Protein AF-0000000086677751 (afdb_homodimer)

Secondary structure (DSSP, 8-state):
----HHHHHHHHHHHTTS-TT-HHHHHHHHIIIIIGGGTSEEEHHHHHHHHHHTT--HHHHHHHHHHHHHTTSEEEEEETTEEEEEE-HHHHHHHHHHHHHHHH--SSBSS--SEEEEEE----TT-HHHHHHHHHHHHHTT-EEEETTEEEES-GGGHHHHHHHHHHTT-TT-EEEEEEEEEES-HHHHHHHHS-HHHHHHHHHHHHHHHSS---S-HHHHHHHHHHHHTTHHHH----BGGGSPTT-HHHHHHHHHHHHHHHHHHHHHHHHHHHHTT-/----HHHHHHHHHHHTTS-TT-HHHHHHHHIIIIIGGGTSEEEHHHHHHHHHHTT--HHHHHHHHHHHHHTTSEEEEEETTEEEEEE-HHHHHHHHHHHHHHHH--SSBSS--SEEEEEE----TT-HHHHHHHHHHHHHTT-EEEETTEEEES-GGGHHHHHHHHHHTT-TT-EEEEEEEEEES-HHHHHHHHS-HHHHHHHHHHHHHHHSS---S-HHHHHHHHHHHHTTHHHH----BGGGSPTT-HHHHHHHHHHHHHHHHHHHHHHHHHHHHTT-

Nearest PDB structures (foldseek):
  8a39-assembly2_BP1-2  TM=8.324E-01  e=4.856E-16  Escherichia coli W
  3l09-assembly2_C  TM=7.304E-01  e=6.027E-08  Jannaschia sp. CCS1
  8q87-assembly1_Aj  TM=6.414E-01  e=2.889E-01  Gallus gallus
  4y66-assembly2_C  TM=5.185E-01  e=5.760E-01  Giardia lamblia ATCC 50803
  8cq7-assembly1_M  TM=6.410E-01  e=1.399E+00  Candida albicans

pLDDT: mean 90.49, std 14.56, range [25.25, 98.69]

InterPro domains:
  IPR011965 Phenylacetic acid degradation operon negative regulatory protein PaaX [PIRSF020623] (12-271)
  IPR012906 Transcriptional repressor PaaX-like, N-terminal [PF07848] (26-91)
  IPR013225 Transcriptional repressor PaaX-like, C-terminal [PF08223] (195-273)
  IPR036388 Winged helix-like DNA-binding domain superfamily [G3DSA:1.10.10.10] (23-104)
  IPR048846 Transcriptional repressor PaaX-like, central Cas2-like domain [PF20803] (110-185)

Radius of gyration: 34.97 Å; Cα contacts (8 Å, |Δi|>4): 829; chains: 2; bounding box: 49×110×68 Å

Solvent-accessible surface area (backbone atoms only — not comparable to full-atom values): 29665 Å² total; per-residue (Å²): 129,80,79,50,73,67,58,55,51,49,47,54,52,53,63,45,58,45,62,89,83,30,55,52,34,49,47,51,43,46,42,50,70,48,33,56,79,59,80,25,50,34,32,56,65,37,53,43,50,58,40,36,76,72,72,39,51,63,69,52,44,54,50,33,52,51,50,41,29,72,70,47,31,33,46,78,42,78,55,86,95,40,47,35,39,28,54,29,74,60,25,49,52,52,38,52,56,49,47,52,48,51,76,64,48,49,55,40,32,80,84,71,85,64,46,28,28,40,32,46,47,70,58,60,88,85,39,58,67,34,43,49,46,41,51,53,50,38,36,54,72,34,35,24,41,62,43,76,37,35,34,36,33,70,60,60,86,45,54,64,58,52,50,51,45,30,50,74,33,68,40,60,66,23,36,30,26,43,27,33,78,69,49,66,26,62,65,56,60,48,48,58,51,21,39,68,58,66,64,52,37,50,53,25,48,52,52,40,64,70,62,67,53,86,74,80,71,60,38,50,56,52,42,50,53,52,52,56,67,50,53,56,45,62,47,70,49,57,32,55,36,63,91,67,43,65,85,84,44,40,39,45,55,33,36,51,48,50,54,55,52,42,64,71,23,45,65,62,24,50,54,50,47,58,39,39,33,71,73,97,129,79,80,50,72,67,56,54,52,49,48,54,53,55,62,45,59,45,61,90,83,30,57,54,35,48,47,53,43,46,42,48,71,48,34,58,77,58,80,26,52,33,30,58,64,36,54,43,50,58,42,37,78,70,71,39,50,63,69,55,44,52,48,34,53,52,50,42,29,73,73,47,32,34,46,78,43,77,54,86,97,40,48,36,36,30,54,28,75,60,24,49,53,52,38,49,56,47,47,50,45,51,75,64,49,49,56,40,32,78,84,71,84,65,46,28,29,40,33,46,47,71,61,58,87,85,37,57,67,33,41,49,46,40,52,55,51,39,36,53,72,34,35,23,42,64,43,76,38,35,35,36,32,70,60,59,87,44,55,66,59,52,49,50,43,29,51,74,35,69,40,58,65,21,37,31,25,46,27,31,78,70,49,67,27,61,65,57,60,50,46,57,52,22,38,69,59,66,63,51,39,50,54,25,47,51,52,39,66,68,63,68,53,86,74,80,73,60,38,50,57,52,43,49,54,52,52,57,68,49,54,55,45,62,49,68,50,55,30,54,37,62,91,68,44,64,84,85,44,39,38,45,55,31,35,52,48,50,55,53,52,42,66,73,23,45,64,64,24,50,53,50,47,59,39,39,33,70,72,97

Foldseek 3Di:
DPPDLVNLLVVLVVVLPPDLLALLVLLLLCQLQAQLVQQFKFWLQLQQVLVVVSPDDSVRNVVSLVVCVVSVQWDWDDDDPIIMIGGDPSNSVSSVVLSCLLLVDQLADPDQPQKKKKKQFADPPPLPQLVVLLVLQLQQLLWFDLDHRITMASPPVCQVVNCVSCVVSVGNVMDIDIDGDDDDDDVLVSVVSGAVLVVLQVLLVVLCVVQVDPDDDDLQNQLSSLSSSRSVCSRRRSRYHPVNDDDPRSSNVSSVSSVVSCVVRSVVNNVVSSVNRVVD/DPPDLVNLLVVVVVVLPPDLLALLVLVLLCQLQAQLVLQFKFWLQLQQVLVVVSPDDSVRNVVSLVVCVVSVQWDWDDDDPIIMIGGDPSNSVSSVVLSCLLLVDQLADPDQPQKKKKKQFADPPPLPQLVVLLVLQLQQLLWFDLDHRITMASPPVCQVVNCVSCVVSVGNVMDIDIDGDDDDDDVLVSVVSGAVLVVLQVLLVVLCVVQVDPDDDDLQNVLSSLSSSRSVCSRRRSRYHPVNDDDPRSSNVSSVSSVVSCVVRSVVNNVVSSVNRVVD

Structure (mmCIF, N/CA/C/O backbone):
data_AF-0000000086677751-model_v1
#
loop_
_entity.id
_entity.type
_entity.pdbx_description
1 polymer 'PaaX family transcriptional regulator'
#
loop_
_atom_site.group_PDB
_atom_site.id
_atom_site.type_symbol
_atom_site.label_atom_id
_atom_site.label_alt_id
_atom_site.label_comp_id
_atom_site.label_asym_id
_atom_site.label_entity_id
_atom_site.label_seq_id
_atom_site.pdbx_PDB_ins_code
_atom_site.Cartn_x
_atom_site.Cartn_y
_atom_site.Cartn_z
_atom_site.occupancy
_atom_site.B_iso_or_equiv
_atom_site.auth_seq_id
_atom_site.auth_comp_id
_atom_site.auth_asym_id
_atom_site.auth_atom_id
_atom_site.pdbx_PDB_model_num
ATOM 1 N N . MET A 1 1 ? -27.312 -18.297 -14.461 1 25.75 1 MET A N 1
ATOM 2 C CA . MET A 1 1 ? -26.047 -17.734 -14.953 1 25.75 1 MET A CA 1
ATOM 3 C C . MET A 1 1 ? -25.047 -18.844 -15.25 1 25.75 1 MET A C 1
ATOM 5 O O . MET A 1 1 ? -24.781 -19.688 -14.391 1 25.75 1 MET A O 1
ATOM 9 N N . PRO A 1 2 ? -24.938 -19.266 -16.562 1 31.67 2 PRO A N 1
ATOM 10 C CA . PRO A 1 2 ? -24.047 -20.359 -16.953 1 31.67 2 PRO A CA 1
ATOM 11 C C . PRO A 1 2 ? -22.672 -20.266 -16.312 1 31.67 2 PRO A C 1
ATOM 13 O O . PRO A 1 2 ? -22.172 -19.172 -16.062 1 31.67 2 PRO A O 1
ATOM 16 N N . ARG A 1 3 ? -22.391 -21.109 -15.461 1 42.5 3 ARG A N 1
ATOM 17 C CA . ARG A 1 3 ? -21.031 -21.266 -14.945 1 42.5 3 ARG A CA 1
ATOM 18 C C . ARG A 1 3 ? -20.016 -21.047 -16.062 1 42.5 3 ARG A C 1
ATOM 20 O O . ARG A 1 3 ? -20.062 -21.719 -17.094 1 42.5 3 ARG A O 1
ATOM 27 N N . THR A 1 4 ? -19.547 -19.812 -16.109 1 40.91 4 THR A N 1
ATOM 28 C CA . THR A 1 4 ? -18.609 -19.469 -17.172 1 40.91 4 THR A CA 1
ATOM 29 C C . THR A 1 4 ? -17.453 -20.453 -17.219 1 40.91 4 THR A C 1
ATOM 31 O O . THR A 1 4 ? -17.156 -21.125 -16.219 1 40.91 4 THR A O 1
ATOM 34 N N . ASN A 1 5 ? -16.922 -20.688 -18.359 1 43.41 5 ASN A N 1
ATOM 35 C CA . ASN A 1 5 ? -15.828 -21.562 -18.781 1 43.41 5 ASN A CA 1
ATOM 36 C C . ASN A 1 5 ? -14.648 -21.484 -17.812 1 43.41 5 ASN A C 1
ATOM 38 O O . ASN A 1 5 ? -13.953 -22.469 -17.578 1 43.41 5 ASN A O 1
ATOM 42 N N . ASP A 1 6 ? -14.461 -20.297 -17.297 1 42.56 6 ASP A N 1
ATOM 43 C CA . ASP A 1 6 ? -13.336 -20.031 -16.422 1 42.56 6 ASP A CA 1
ATOM 44 C C . ASP A 1 6 ? -13.508 -20.719 -15.07 1 42.56 6 ASP A C 1
ATOM 46 O O . ASP A 1 6 ? -12.531 -21.156 -14.453 1 42.56 6 ASP A O 1
ATOM 50 N N . ASP A 1 7 ? -14.734 -20.766 -14.672 1 45.91 7 ASP A N 1
ATOM 51 C CA . ASP A 1 7 ? -15.023 -21.406 -13.391 1 45.91 7 ASP A CA 1
ATOM 52 C C . ASP A 1 7 ? -14.727 -22.891 -13.438 1 45.91 7 ASP A C 1
ATOM 54 O O . ASP A 1 7 ? -14.211 -23.469 -12.469 1 45.91 7 ASP A O 1
ATOM 58 N N . GLU A 1 8 ? -15.078 -23.469 -14.594 1 42.22 8 GLU A N 1
ATOM 59 C CA . GLU A 1 8 ? -14.883 -24.922 -14.711 1 42.22 8 GLU A CA 1
ATOM 60 C C . GLU A 1 8 ? -13.398 -25.266 -14.758 1 42.22 8 GLU A C 1
ATOM 62 O O . GLU A 1 8 ? -13 -26.359 -14.336 1 42.22 8 GLU A O 1
ATOM 67 N N . ALA A 1 9 ? -12.68 -24.406 -15.312 1 47.72 9 ALA A N 1
ATOM 68 C CA . ALA A 1 9 ? -11.234 -24.625 -15.359 1 47.72 9 ALA A CA 1
ATOM 69 C C . ALA A 1 9 ? -10.625 -24.578 -13.961 1 47.72 9 ALA A C 1
ATOM 71 O O . ALA A 1 9 ? -9.711 -25.344 -13.648 1 47.72 9 ALA A O 1
ATOM 72 N N . SER A 1 10 ? -11.266 -23.656 -13.18 1 47.22 10 SER A N 1
ATOM 73 C CA . SER A 1 10 ? -10.773 -23.516 -11.812 1 47.22 10 SER A CA 1
ATOM 74 C C . SER A 1 10 ? -11.031 -24.766 -10.992 1 47.22 10 SER A C 1
ATOM 76 O O . SER A 1 10 ? -10.172 -25.188 -10.211 1 47.22 10 SER A O 1
ATOM 78 N N . VAL A 1 11 ? -12.109 -25.312 -11.25 1 41.56 11 VAL A N 1
ATOM 79 C CA . VAL A 1 11 ? -12.477 -26.516 -10.516 1 41.56 11 VAL A CA 1
ATOM 80 C C . VAL A 1 11 ? -11.594 -27.688 -10.961 1 41.56 11 VAL A C 1
ATOM 82 O O . VAL A 1 11 ? -11.125 -28.469 -10.133 1 41.56 11 VAL A O 1
ATOM 85 N N . ALA A 1 12 ? -11.5 -27.828 -12.195 1 41.06 12 ALA A N 1
ATOM 86 C CA . ALA A 1 12 ? -10.664 -28.922 -12.703 1 41.06 12 ALA A CA 1
ATOM 87 C C . ALA A 1 12 ? -9.234 -28.797 -12.172 1 41.06 12 ALA A C 1
ATOM 89 O O . ALA A 1 12 ? -8.625 -29.812 -11.797 1 41.06 12 ALA A O 1
ATOM 90 N N . SER A 1 13 ? -8.75 -27.578 -12.078 1 45.22 13 SER A N 1
ATOM 91 C CA . SER A 1 13 ? -7.402 -27.359 -11.578 1 45.22 13 SER A CA 1
ATOM 92 C C . SER A 1 13 ? -7.297 -27.703 -10.094 1 45.22 13 SER A C 1
ATOM 94 O O . SER A 1 13 ? -6.301 -28.281 -9.656 1 45.22 13 SER A O 1
ATOM 96 N N . ARG A 1 14 ? -8.328 -27.297 -9.438 1 45.78 14 ARG A N 1
ATOM 97 C CA . ARG A 1 14 ? -8.328 -27.562 -8.008 1 45.78 14 ARG A CA 1
ATOM 98 C C . ARG A 1 14 ? -8.422 -29.062 -7.723 1 45.78 14 ARG A C 1
ATOM 100 O O . ARG A 1 14 ? -7.801 -29.562 -6.785 1 45.78 14 ARG A O 1
ATOM 107 N N . ARG A 1 15 ? -9.383 -29.625 -8.297 1 39.34 15 ARG A N 1
ATOM 108 C CA . ARG A 1 15 ? -9.586 -31.047 -8.055 1 39.34 15 ARG A CA 1
ATOM 109 C C . ARG A 1 15 ? -8.352 -31.859 -8.438 1 39.34 15 ARG A C 1
ATOM 111 O O . ARG A 1 15 ? -8.086 -32.906 -7.852 1 39.34 15 ARG A O 1
ATOM 118 N N . HIS A 1 16 ? -7.844 -31.469 -9.5 1 40.72 16 HIS A N 1
ATOM 119 C CA . HIS A 1 16 ? -6.672 -32.219 -9.922 1 40.72 16 HIS A CA 1
ATOM 120 C C . HIS A 1 16 ? -5.441 -31.828 -9.117 1 40.72 16 HIS A C 1
ATOM 122 O O . HIS A 1 16 ? -4.371 -32.438 -9.289 1 40.72 16 HIS A O 1
ATOM 128 N N . ALA A 1 17 ? -5.535 -30.812 -8.328 1 41.66 17 ALA A N 1
ATOM 129 C CA . ALA A 1 17 ? -4.465 -30.5 -7.383 1 41.66 17 ALA A CA 1
ATOM 130 C C . ALA A 1 17 ? -4.348 -31.594 -6.312 1 41.66 17 ALA A C 1
ATOM 132 O O . ALA A 1 17 ? -3.602 -31.438 -5.344 1 41.66 17 ALA A O 1
ATOM 133 N N . ALA A 1 18 ? -5.156 -32.562 -6.309 1 40.78 18 ALA A N 1
ATOM 134 C CA . ALA A 1 18 ? -4.977 -33.625 -5.312 1 40.78 18 ALA A CA 1
ATOM 135 C C . ALA A 1 18 ? -3.504 -34 -5.176 1 40.78 18 ALA A C 1
ATOM 137 O O . ALA A 1 18 ? -2.689 -33.688 -6.043 1 40.78 18 ALA A O 1
ATOM 138 N N . GLY A 1 19 ? -3.25 -35.031 -4.176 1 45.38 19 GLY A N 1
ATOM 139 C CA . GLY A 1 19 ? -1.921 -35.469 -3.801 1 45.38 19 GLY A CA 1
ATOM 140 C C . GLY A 1 19 ? -1.042 -35.781 -4.996 1 45.38 19 GLY A C 1
ATOM 141 O O . GLY A 1 19 ? -1.535 -36.219 -6.035 1 45.38 19 GLY A O 1
ATOM 142 N N . ALA A 1 20 ? 0.185 -35.031 -5.133 1 52.69 20 ALA A N 1
ATOM 143 C CA . ALA A 1 20 ? 1.261 -35.094 -6.121 1 52.69 20 ALA A CA 1
ATOM 144 C C . ALA A 1 20 ? 1.303 -36.469 -6.781 1 52.69 20 ALA A C 1
ATOM 146 O O . ALA A 1 20 ? 1.539 -36.594 -7.988 1 52.69 20 ALA A O 1
ATOM 147 N N . ASP A 1 21 ? 0.846 -37.344 -6.035 1 67.94 21 ASP A N 1
ATOM 148 C CA . ASP A 1 21 ? 1.098 -38.688 -6.559 1 67.94 21 ASP A CA 1
ATOM 149 C C . ASP A 1 21 ? -0.211 -39.438 -6.816 1 67.94 21 ASP A C 1
ATOM 151 O O . ASP A 1 21 ? -0.231 -40.656 -6.863 1 67.94 21 ASP A O 1
ATOM 155 N N . SER A 1 22 ? -1.291 -38.562 -7.207 1 88.62 22 SER A N 1
ATOM 156 C CA . SER A 1 22 ? -2.592 -39.156 -7.449 1 88.62 22 SER A CA 1
ATOM 157 C C . SER A 1 22 ? -2.73 -39.625 -8.906 1 88.62 22 SER A C 1
ATOM 159 O O . SER A 1 22 ? -2.074 -39.062 -9.789 1 88.62 22 SER A O 1
ATOM 161 N N . ALA A 1 23 ? -3.588 -40.625 -9.07 1 94.38 23 ALA A N 1
ATOM 162 C CA . ALA A 1 23 ? -3.83 -41.156 -10.414 1 94.38 23 ALA A CA 1
ATOM 163 C C . ALA A 1 23 ? -4.359 -40.062 -11.336 1 94.38 23 ALA A C 1
ATOM 165 O O . ALA A 1 23 ? -3.865 -39.875 -12.453 1 94.38 23 ALA A O 1
ATOM 166 N N . PRO A 1 24 ? -5.328 -39.219 -10.867 1 94.5 24 PRO A N 1
ATOM 167 C CA . PRO A 1 24 ? -5.793 -38.156 -11.742 1 94.5 24 PRO A CA 1
ATOM 168 C C . PRO A 1 24 ? -4.695 -37.125 -12.062 1 94.5 24 PRO A C 1
ATOM 170 O O . PRO A 1 24 ? -4.602 -36.656 -13.195 1 94.5 24 PRO A O 1
ATOM 173 N N . GLY A 1 25 ? -3.896 -36.875 -11.141 1 95.12 25 GLY A N 1
ATOM 174 C CA . GLY A 1 25 ? -2.801 -35.938 -11.367 1 95.12 25 GLY A CA 1
ATOM 175 C C . GLY A 1 25 ? -1.781 -36.469 -12.367 1 95.12 25 GLY A C 1
ATOM 176 O O . GLY A 1 25 ? -1.363 -35.719 -13.266 1 95.12 25 GLY A O 1
ATOM 177 N N . LEU A 1 26 ? -1.409 -37.688 -12.172 1 96.88 26 LEU A N 1
ATOM 178 C CA . LEU A 1 26 ? -0.465 -38.312 -13.094 1 96.88 26 LEU A CA 1
ATOM 179 C C . LEU A 1 26 ? -1.057 -38.406 -14.5 1 96.88 26 LEU A C 1
ATOM 181 O O . LEU A 1 26 ? -0.355 -38.188 -15.484 1 96.88 26 LEU A O 1
ATOM 185 N N . LEU A 1 27 ? -2.346 -38.719 -14.531 1 97.69 27 LEU A N 1
ATOM 186 C CA . LEU A 1 27 ? -3.006 -38.781 -15.836 1 97.69 27 LEU A CA 1
ATOM 187 C C . LEU A 1 27 ? -2.941 -37.438 -16.531 1 97.69 27 LEU A C 1
ATOM 189 O O . LEU A 1 27 ? -2.643 -37.375 -17.734 1 97.69 27 LEU A O 1
ATOM 193 N N . LEU A 1 28 ? -3.191 -36.375 -15.836 1 96.69 28 LEU A N 1
ATOM 194 C CA . LEU A 1 28 ? -3.143 -35.031 -16.422 1 96.69 28 LEU A CA 1
ATOM 195 C C . LEU A 1 28 ? -1.754 -34.75 -16.984 1 96.69 28 LEU A C 1
ATOM 197 O O . LEU A 1 28 ? -1.625 -34.125 -18.047 1 96.69 28 LEU A O 1
ATOM 201 N N . THR A 1 29 ? -0.761 -35.125 -16.266 1 97.06 29 THR A N 1
ATOM 202 C CA . THR A 1 29 ? 0.606 -34.938 -16.734 1 97.06 29 THR A CA 1
ATOM 203 C C . THR A 1 29 ? 0.828 -35.719 -18.031 1 97.06 29 THR A C 1
ATOM 205 O O . THR A 1 29 ? 1.403 -35.188 -18.984 1 97.06 29 THR A O 1
ATOM 208 N N . VAL A 1 30 ? 0.336 -36.938 -18.094 1 97.38 30 VAL A N 1
ATOM 209 C CA . VAL A 1 30 ? 0.47 -37.781 -19.266 1 97.38 30 VAL A CA 1
ATOM 210 C C . VAL A 1 30 ? -0.28 -37.156 -20.438 1 97.38 30 VAL A C 1
ATOM 212 O O . VAL A 1 30 ? 0.23 -37.125 -21.562 1 97.38 30 VAL A O 1
ATOM 215 N N . LEU A 1 31 ? -1.465 -36.719 -20.172 1 97.62 31 LEU A N 1
ATOM 216 C CA . LEU A 1 31 ? -2.252 -36.062 -21.219 1 97.62 31 LEU A CA 1
ATOM 217 C C . LEU A 1 31 ? -1.521 -34.844 -21.781 1 97.62 31 LEU A C 1
ATOM 219 O O . LEU A 1 31 ? -1.425 -34.688 -23 1 97.62 31 LEU A O 1
ATOM 223 N N . GLY A 1 32 ? -0.997 -34.062 -20.938 1 96.88 32 GLY A N 1
ATOM 224 C CA . GLY A 1 32 ? -0.3 -32.844 -21.375 1 96.88 32 GLY A CA 1
ATOM 225 C C . GLY A 1 32 ? 1.031 -33.156 -22.047 1 96.88 32 GLY A C 1
ATOM 226 O O . GLY A 1 32 ? 1.392 -32.5 -23.031 1 96.88 32 GLY A O 1
ATOM 227 N N . GLU A 1 33 ? 1.755 -34.094 -21.547 1 96.31 33 GLU A N 1
ATOM 228 C CA . GLU A 1 33 ? 3.109 -34.375 -22 1 96.31 33 GLU A CA 1
ATOM 229 C C . GLU A 1 33 ? 3.092 -35.219 -23.281 1 96.31 33 GLU A C 1
ATOM 231 O O . GLU A 1 33 ? 3.955 -35.031 -24.156 1 96.31 33 GLU A O 1
ATOM 236 N N . PHE A 1 34 ? 2.105 -36.094 -23.438 1 96.69 34 PHE A N 1
ATOM 237 C CA . PHE A 1 34 ? 2.193 -37.062 -24.516 1 96.69 34 PHE A CA 1
ATOM 238 C C . PHE A 1 34 ? 0.99 -36.969 -25.438 1 96.69 34 PHE A C 1
ATOM 240 O O . PHE A 1 34 ? 1.146 -36.906 -26.672 1 96.69 34 PHE A O 1
ATOM 247 N N . LEU A 1 35 ? -0.191 -36.938 -24.891 1 96.88 35 LEU A N 1
ATOM 248 C CA . LEU A 1 35 ? -1.385 -36.969 -25.719 1 96.88 35 LEU A CA 1
ATOM 249 C C . LEU A 1 35 ? -1.525 -35.688 -26.547 1 96.88 35 LEU A C 1
ATOM 251 O O . LEU A 1 35 ? -1.748 -35.75 -27.766 1 96.88 35 LEU A O 1
ATOM 255 N N . LEU A 1 36 ? -1.416 -34.562 -25.891 1 96.5 36 LEU A N 1
ATOM 256 C CA . LEU A 1 36 ? -1.613 -33.25 -26.516 1 96.5 36 LEU A CA 1
ATOM 257 C C . LEU A 1 36 ? -0.691 -33.062 -27.719 1 96.5 36 LEU A C 1
ATOM 259 O O . LEU A 1 36 ? -1.151 -32.75 -28.812 1 96.5 36 LEU A O 1
ATOM 263 N N . PRO A 1 37 ? 0.584 -33.375 -27.562 1 94.19 37 PRO A N 1
ATOM 264 C CA . PRO A 1 37 ? 1.46 -33.156 -28.719 1 94.19 37 PRO A CA 1
ATOM 265 C C . PRO A 1 37 ? 1.333 -34.219 -29.781 1 94.19 37 PRO A C 1
ATOM 267 O O . PRO A 1 37 ? 1.834 -34.062 -30.891 1 94.19 37 PRO A O 1
ATOM 270 N N . SER A 1 38 ? 0.707 -35.406 -29.516 1 90.69 38 SER A N 1
ATOM 271 C CA . SER A 1 38 ? 0.672 -36.5 -30.453 1 90.69 38 SER A CA 1
ATOM 272 C C . SER A 1 38 ? -0.674 -36.594 -31.156 1 90.69 38 SER A C 1
ATOM 274 O O . SER A 1 38 ? -1.122 -37.688 -31.531 1 90.69 38 SER A O 1
ATOM 276 N N . GLY A 1 39 ? -1.362 -35.562 -31.406 1 83.38 39 GLY A N 1
ATOM 277 C CA . GLY A 1 39 ? -2.594 -35.594 -32.188 1 83.38 39 GLY A CA 1
ATOM 278 C C . GLY A 1 39 ? -3.84 -35.656 -31.312 1 83.38 39 GLY A C 1
ATOM 279 O O . GLY A 1 39 ? -4.957 -35.562 -31.828 1 83.38 39 GLY A O 1
ATOM 280 N N . GLY A 1 40 ? -3.752 -36.031 -30.078 1 86.94 40 GLY A N 1
ATOM 281 C CA . GLY A 1 40 ? -4.832 -35.875 -29.109 1 86.94 40 GLY A CA 1
ATOM 282 C C . GLY A 1 40 ? -5.676 -37.125 -28.938 1 86.94 40 GLY A C 1
ATOM 283 O O . GLY A 1 40 ? -6.812 -37.031 -28.469 1 86.94 40 GLY A O 1
ATOM 284 N N . ALA A 1 41 ? -5.07 -38.281 -29.438 1 94 41 ALA A N 1
ATOM 285 C CA . ALA A 1 41 ? -5.855 -39.5 -29.281 1 94 41 ALA A CA 1
ATOM 286 C C . ALA A 1 41 ? -4.961 -40.688 -28.938 1 94 41 ALA A C 1
ATOM 288 O O . ALA A 1 41 ? -3.824 -40.781 -29.406 1 94 41 ALA A O 1
ATOM 289 N N . ALA A 1 42 ? -5.488 -41.594 -28.094 1 96.5 42 ALA A N 1
ATOM 290 C CA . ALA A 1 42 ? -4.77 -42.812 -27.734 1 96.5 42 ALA A CA 1
ATOM 291 C C . ALA A 1 42 ? -5.723 -43.844 -27.172 1 96.5 42 ALA A C 1
ATOM 293 O O . ALA A 1 42 ? -6.777 -43.531 -26.625 1 96.5 42 ALA A O 1
ATOM 294 N N . LEU A 1 43 ? -5.301 -45.125 -27.344 1 95.81 43 LEU A N 1
ATOM 295 C CA . LEU A 1 43 ? -6.094 -46.25 -26.828 1 95.81 43 LEU A CA 1
ATOM 296 C C . LEU A 1 43 ? -5.926 -46.375 -25.328 1 95.81 43 LEU A C 1
ATOM 298 O O . LEU A 1 43 ? -4.895 -45.969 -24.766 1 95.81 43 LEU A O 1
ATOM 302 N N . THR A 1 44 ? -6.895 -46.938 -24.688 1 96.38 44 THR A N 1
ATOM 303 C CA . THR A 1 44 ? -6.891 -47.156 -23.25 1 96.38 44 THR A CA 1
ATOM 304 C C . THR A 1 44 ? -5.59 -47.812 -22.812 1 96.38 44 THR A C 1
ATOM 306 O O . THR A 1 44 ? -5.023 -47.469 -21.781 1 96.38 44 THR A O 1
ATOM 309 N N . ALA A 1 45 ? -5.066 -48.75 -23.562 1 95.56 45 ALA A N 1
ATOM 310 C CA . ALA A 1 45 ? -3.904 -49.562 -23.219 1 95.56 45 ALA A CA 1
ATOM 311 C C . ALA A 1 45 ? -2.666 -48.688 -23.016 1 95.56 45 ALA A C 1
ATOM 313 O O . ALA A 1 45 ? -1.821 -49 -22.156 1 95.56 45 ALA A O 1
ATOM 314 N N . ALA A 1 46 ? -2.584 -47.656 -23.75 1 95.88 46 ALA A N 1
ATOM 315 C CA . ALA A 1 46 ? -1.435 -46.781 -23.641 1 95.88 46 ALA A CA 1
ATOM 316 C C . ALA A 1 46 ? -1.401 -46.094 -22.281 1 95.88 46 ALA A C 1
ATOM 318 O O . ALA A 1 46 ? -0.34 -45.969 -21.656 1 95.88 46 ALA A O 1
ATOM 319 N N . PHE A 1 47 ? -2.561 -45.656 -21.797 1 97.38 47 PHE A N 1
ATOM 320 C CA . PHE A 1 47 ? -2.656 -45 -20.5 1 97.38 47 PHE A CA 1
ATOM 321 C C . PHE A 1 47 ? -2.4 -46 -19.375 1 97.38 47 PHE A C 1
ATOM 323 O O . PHE A 1 47 ? -1.688 -45.688 -18.422 1 97.38 47 PHE A O 1
ATOM 330 N N . ILE A 1 48 ? -2.965 -47.156 -19.531 1 96.94 48 ILE A N 1
ATOM 331 C CA . ILE A 1 48 ? -2.797 -48.188 -18.516 1 96.94 48 ILE A CA 1
ATOM 332 C C . ILE A 1 48 ? -1.32 -48.562 -18.406 1 96.94 48 ILE A C 1
ATOM 334 O O . ILE A 1 48 ? -0.807 -48.781 -17.297 1 96.94 48 ILE A O 1
ATOM 338 N N . ASP A 1 49 ? -0.659 -48.625 -19.484 1 96.5 49 ASP A N 1
ATOM 339 C CA . ASP A 1 49 ? 0.754 -49 -19.5 1 96.5 49 ASP A CA 1
ATOM 340 C C . ASP A 1 49 ? 1.593 -47.969 -18.766 1 96.5 49 ASP A C 1
ATOM 342 O O . ASP A 1 49 ? 2.285 -48.281 -17.797 1 96.5 49 ASP A O 1
ATOM 346 N N . VAL A 1 50 ? 1.5 -46.719 -19.172 1 96.31 50 VAL A N 1
ATOM 347 C CA . VAL A 1 50 ? 2.348 -45.656 -18.625 1 96.31 50 VAL A CA 1
ATOM 348 C C . VAL A 1 50 ? 2.008 -45.438 -17.156 1 96.31 50 VAL A C 1
ATOM 350 O O . VAL A 1 50 ? 2.904 -45.344 -16.312 1 96.31 50 VAL A O 1
ATOM 353 N N . LEU A 1 51 ? 0.716 -45.375 -16.797 1 97.38 51 LEU A N 1
ATOM 354 C CA . LEU A 1 51 ? 0.315 -45.156 -15.406 1 97.38 51 LEU A CA 1
ATOM 355 C C . LEU A 1 51 ? 0.687 -46.375 -14.547 1 97.38 51 LEU A C 1
ATOM 357 O O . LEU A 1 51 ? 1.055 -46.219 -13.383 1 97.38 51 LEU A O 1
ATOM 361 N N . GLY A 1 52 ? 0.597 -47.5 -15.156 1 96.25 52 GLY A N 1
ATOM 362 C CA . GLY A 1 52 ? 1.024 -48.688 -14.453 1 96.25 52 GLY A CA 1
ATOM 363 C C . GLY A 1 52 ? 2.492 -48.656 -14.07 1 96.25 52 GLY A C 1
ATOM 364 O O . GLY A 1 52 ? 2.854 -49.031 -12.953 1 96.25 52 GLY A O 1
ATOM 365 N N . ARG A 1 53 ? 3.32 -48.219 -14.977 1 95.31 53 ARG A N 1
ATOM 366 C CA . ARG A 1 53 ? 4.754 -48.125 -14.727 1 95.31 53 ARG A CA 1
ATOM 367 C C . ARG A 1 53 ? 5.047 -47.094 -13.633 1 95.31 53 ARG A C 1
ATOM 369 O O . ARG A 1 53 ? 6.121 -47.125 -13.031 1 95.31 53 ARG A O 1
ATOM 376 N N . LEU A 1 54 ? 4.035 -46.281 -13.391 1 94.75 54 LEU A N 1
ATOM 377 C CA . LEU A 1 54 ? 4.172 -45.25 -12.359 1 94.75 54 LEU A CA 1
ATOM 378 C C . LEU A 1 54 ? 3.531 -45.688 -11.055 1 94.75 54 LEU A C 1
ATOM 380 O O . LEU A 1 54 ? 3.43 -44.906 -10.109 1 94.75 54 LEU A O 1
ATOM 384 N N . GLY A 1 55 ? 3.035 -46.938 -11.047 1 94.31 55 GLY A N 1
ATOM 385 C CA . GLY A 1 55 ? 2.533 -47.531 -9.812 1 94.31 55 GLY A CA 1
ATOM 386 C C . GLY A 1 55 ? 1.035 -47.375 -9.641 1 94.31 55 GLY A C 1
ATOM 387 O O . GLY A 1 55 ? 0.497 -47.625 -8.562 1 94.31 55 GLY A O 1
ATOM 388 N N . VAL A 1 56 ? 0.315 -47 -10.656 1 97 56 VAL A N 1
ATOM 389 C CA . VAL A 1 56 ? -1.133 -46.844 -10.57 1 97 56 VAL A CA 1
ATOM 390 C C . VAL A 1 56 ? -1.825 -48.125 -10.984 1 97 56 VAL A C 1
ATOM 392 O O . VAL A 1 56 ? -1.55 -48.688 -12.055 1 97 56 VAL A O 1
ATOM 395 N N . GLU A 1 57 ? -2.705 -48.531 -10.188 1 97 57 GLU A N 1
ATOM 396 C CA . GLU A 1 57 ? -3.482 -49.719 -10.5 1 97 57 GLU A CA 1
ATOM 397 C C . GLU A 1 57 ? -4.398 -49.469 -11.703 1 97 57 GLU A C 1
ATOM 399 O O . GLU A 1 57 ? -4.93 -48.375 -11.875 1 97 57 GLU A O 1
ATOM 404 N N . GLU A 1 58 ? -4.609 -50.594 -12.43 1 97.44 58 GLU A N 1
ATOM 405 C CA . GLU A 1 58 ? -5.402 -50.469 -13.648 1 97.44 58 GLU A CA 1
ATOM 406 C C . GLU A 1 58 ? -6.789 -49.906 -13.352 1 97.44 58 GLU A C 1
ATOM 408 O O . GLU A 1 58 ? -7.277 -49.031 -14.07 1 97.44 58 GLU A O 1
ATOM 413 N N . LYS A 1 59 ? -7.367 -50.344 -12.312 1 97.5 59 LYS A N 1
ATOM 414 C CA . LYS A 1 59 ? -8.703 -49.875 -11.961 1 97.5 59 LYS A CA 1
ATOM 415 C C . LYS A 1 59 ? -8.703 -48.375 -11.695 1 97.5 59 LYS A C 1
ATOM 417 O O . LYS A 1 59 ? -9.594 -47.656 -12.156 1 97.5 59 LYS A O 1
ATOM 422 N N . ALA A 1 60 ? -7.777 -47.969 -11 1 97.06 60 ALA A N 1
ATOM 423 C CA . ALA A 1 60 ? -7.648 -46.531 -10.68 1 97.06 60 ALA A CA 1
ATOM 424 C C . ALA A 1 60 ? -7.375 -45.719 -11.93 1 97.06 60 ALA A C 1
ATOM 426 O O . ALA A 1 60 ? -7.887 -44.594 -12.07 1 97.06 60 ALA A O 1
ATOM 427 N N . ALA A 1 61 ? -6.57 -46.25 -12.836 1 97.69 61 ALA A N 1
ATOM 428 C CA . ALA A 1 61 ? -6.273 -45.562 -14.094 1 97.69 61 ALA A CA 1
ATOM 429 C C . ALA A 1 61 ? -7.535 -45.406 -14.93 1 97.69 61 ALA A C 1
ATOM 431 O O . ALA A 1 61 ? -7.793 -44.312 -15.461 1 97.69 61 ALA A O 1
ATOM 432 N N . ARG A 1 62 ? -8.273 -46.469 -15.023 1 97.38 62 ARG A N 1
ATOM 433 C CA . ARG A 1 62 ? -9.516 -46.406 -15.789 1 97.38 62 ARG A CA 1
ATOM 434 C C . ARG A 1 62 ? -10.508 -45.438 -15.164 1 97.38 62 ARG A C 1
ATOM 436 O O . ARG A 1 62 ? -11.195 -44.688 -15.875 1 97.38 62 ARG A O 1
ATOM 443 N N . GLN A 1 63 ? -10.555 -45.406 -13.883 1 97.56 63 GLN A N 1
ATOM 444 C CA . GLN A 1 63 ? -11.422 -44.469 -13.188 1 97.56 63 GLN A CA 1
ATOM 445 C C . GLN A 1 63 ? -11 -43.031 -13.445 1 97.56 63 GLN A C 1
ATOM 447 O O . GLN A 1 63 ? -11.844 -42.156 -13.609 1 97.56 63 GLN A O 1
ATOM 452 N N . ALA A 1 64 ? -9.734 -42.844 -13.422 1 97.56 64 ALA A N 1
ATOM 453 C CA . ALA A 1 64 ? -9.211 -41.5 -13.703 1 97.56 64 ALA A CA 1
ATOM 454 C C . ALA A 1 64 ? -9.594 -41.031 -15.109 1 97.56 64 ALA A C 1
ATOM 456 O O . ALA A 1 64 ? -9.961 -39.875 -15.312 1 97.56 64 ALA A O 1
ATOM 457 N N . LEU A 1 65 ? -9.523 -41.906 -16.047 1 97.75 65 LEU A N 1
ATOM 458 C CA . LEU A 1 65 ? -9.922 -41.594 -17.422 1 97.75 65 LEU A CA 1
ATOM 459 C C . LEU A 1 65 ? -11.398 -41.219 -17.484 1 97.75 65 LEU A C 1
ATOM 461 O O . LEU A 1 65 ? -11.766 -40.219 -18.094 1 97.75 65 LEU A O 1
ATOM 465 N N . MET A 1 66 ? -12.18 -41.969 -16.797 1 97.5 66 MET A N 1
ATOM 466 C CA . MET A 1 66 ? -13.625 -41.719 -16.797 1 97.5 66 MET A CA 1
ATOM 467 C C . MET A 1 66 ? -13.953 -40.375 -16.156 1 97.5 66 MET A C 1
ATOM 469 O O . MET A 1 66 ? -14.828 -39.656 -16.641 1 97.5 66 MET A O 1
ATOM 473 N N . ARG A 1 67 ? -13.336 -40.094 -15.109 1 96.25 67 ARG A N 1
ATOM 474 C CA . ARG A 1 67 ? -13.555 -38.844 -14.414 1 96.25 67 ARG A CA 1
ATOM 475 C C . ARG A 1 67 ? -13.117 -37.656 -15.273 1 96.25 67 ARG A C 1
ATOM 477 O O . ARG A 1 67 ? -13.789 -36.625 -15.305 1 96.25 67 ARG A O 1
ATOM 484 N N . THR A 1 68 ? -11.992 -37.812 -15.891 1 97.12 68 THR A N 1
ATOM 485 C CA . THR A 1 68 ? -11.484 -36.75 -16.766 1 97.12 68 THR A CA 1
ATOM 486 C C . THR A 1 68 ? -12.43 -36.5 -17.938 1 97.12 68 THR A C 1
ATOM 488 O O . THR A 1 68 ? -12.617 -35.375 -18.359 1 97.12 68 THR A O 1
ATOM 491 N N . ALA A 1 69 ? -13.047 -37.562 -18.406 1 97.25 69 ALA A N 1
ATOM 492 C CA . ALA A 1 69 ? -14.07 -37.469 -19.453 1 97.25 69 ALA A CA 1
ATOM 493 C C . ALA A 1 69 ? -15.32 -36.781 -18.922 1 97.25 69 ALA A C 1
ATOM 495 O O . ALA A 1 69 ? -15.914 -35.938 -19.609 1 97.25 69 ALA A O 1
ATOM 496 N N . ALA A 1 70 ? -15.664 -37.094 -17.719 1 97.06 70 ALA A N 1
ATOM 497 C CA . ALA A 1 70 ? -16.828 -36.5 -17.094 1 97.06 70 ALA A CA 1
ATOM 498 C C . ALA A 1 70 ? -16.625 -35 -16.906 1 97.06 70 ALA A C 1
ATOM 500 O O . ALA A 1 70 ? -17.578 -34.219 -16.984 1 97.06 70 ALA A O 1
ATOM 501 N N . ASP A 1 71 ? -15.391 -34.688 -16.719 1 95.44 71 ASP A N 1
ATOM 502 C CA . ASP A 1 71 ? -15.039 -33.281 -16.562 1 95.44 71 ASP A CA 1
ATOM 503 C C . ASP A 1 71 ? -14.992 -32.562 -17.906 1 95.44 71 ASP A C 1
ATOM 505 O O . ASP A 1 71 ? -14.734 -31.344 -17.969 1 95.44 71 ASP A O 1
ATOM 509 N N . GLY A 1 72 ? -15.117 -33.281 -18.969 1 97 72 GLY A N 1
ATOM 510 C CA . GLY A 1 72 ? -15.25 -32.688 -20.297 1 97 72 GLY A CA 1
ATOM 511 C C . GLY A 1 72 ? -13.922 -32.5 -21 1 97 72 GLY A C 1
ATOM 512 O O . GLY A 1 72 ? -13.844 -31.812 -22.016 1 97 72 GLY A O 1
ATOM 513 N N . LEU A 1 73 ? -12.867 -33.094 -20.484 1 97.38 73 LEU A N 1
ATOM 514 C CA . LEU A 1 73 ? -11.547 -32.906 -21.062 1 97.38 73 LEU A CA 1
ATOM 515 C C . LEU A 1 73 ? -11.258 -33.969 -22.125 1 97.38 73 LEU A C 1
ATOM 517 O O . LEU A 1 73 ? -10.445 -33.75 -23.016 1 97.38 73 LEU A O 1
ATOM 521 N N . LEU A 1 74 ? -11.93 -35.188 -22.016 1 97.88 74 LEU A N 1
ATOM 522 C CA . LEU A 1 74 ? -11.766 -36.281 -22.938 1 97.88 74 LEU A CA 1
ATOM 523 C C . LEU A 1 74 ? -13.117 -36.781 -23.438 1 97.88 74 LEU A C 1
ATOM 525 O O . LEU A 1 74 ? -14.133 -36.594 -22.766 1 97.88 74 LEU A O 1
ATOM 529 N N . HIS A 1 75 ? -13.117 -37.344 -24.547 1 97.06 75 HIS A N 1
ATOM 530 C CA . HIS A 1 75 ? -14.25 -38.125 -24.984 1 97.06 75 HIS A CA 1
ATOM 531 C C . HIS A 1 75 ? -13.797 -39.5 -25.531 1 97.06 75 HIS A C 1
ATOM 533 O O . HIS A 1 75 ? -12.695 -39.594 -26.078 1 97.06 75 HIS A O 1
ATOM 539 N N . ALA A 1 76 ? -14.578 -40.5 -25.312 1 96.19 76 ALA A N 1
ATOM 540 C CA . ALA A 1 76 ? -14.266 -41.875 -25.688 1 96.19 76 ALA A CA 1
ATOM 541 C C . ALA A 1 76 ? -15.031 -42.312 -26.953 1 96.19 76 ALA A C 1
ATOM 543 O O . ALA A 1 76 ? -16.188 -41.938 -27.125 1 96.19 76 ALA A O 1
ATOM 544 N N . ARG A 1 77 ? -14.367 -43.031 -27.75 1 94.69 77 ARG A N 1
ATOM 545 C CA . ARG A 1 77 ? -14.969 -43.656 -28.922 1 94.69 77 ARG A CA 1
ATOM 546 C C . ARG A 1 77 ? -14.562 -45.125 -29.016 1 94.69 77 ARG A C 1
ATOM 548 O O . ARG A 1 77 ? -13.391 -45.469 -28.828 1 94.69 77 ARG A O 1
ATOM 555 N N . ARG A 1 78 ? -15.516 -45.906 -29.391 1 94.31 78 ARG A N 1
ATOM 556 C CA . ARG A 1 78 ? -15.219 -47.312 -29.547 1 94.31 78 ARG A CA 1
ATOM 557 C C . ARG A 1 78 ? -14.617 -47.594 -30.922 1 94.31 78 ARG A C 1
ATOM 559 O O . ARG A 1 78 ? -15.109 -47.094 -31.938 1 94.31 78 ARG A O 1
ATOM 566 N N . VAL A 1 79 ? -13.594 -48.281 -30.922 1 91.12 79 VAL A N 1
ATOM 567 C CA . VAL A 1 79 ? -12.953 -48.812 -32.125 1 91.12 79 VAL A CA 1
ATOM 568 C C . VAL A 1 79 ? -12.773 -50.312 -32 1 91.12 79 VAL A C 1
ATOM 570 O O . VAL A 1 79 ? -11.742 -50.781 -31.531 1 91.12 79 VAL A O 1
ATOM 573 N N . GLY A 1 80 ? -13.672 -51 -32.625 1 91.69 80 GLY A N 1
ATOM 574 C CA . GLY A 1 80 ? -13.688 -52.438 -32.375 1 91.69 80 GLY A CA 1
ATOM 575 C C . GLY A 1 80 ? -1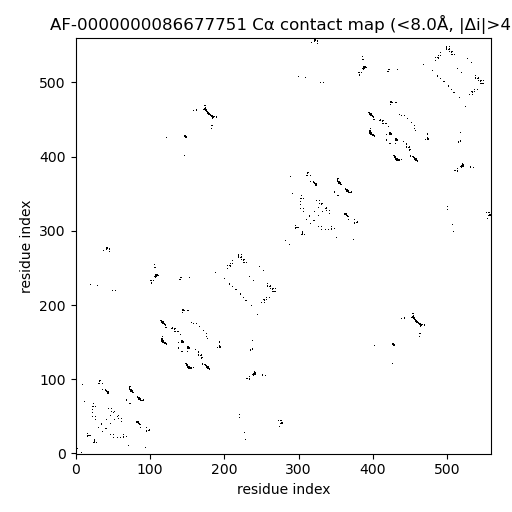3.93 -52.812 -30.922 1 91.69 80 GLY A C 1
ATOM 576 O O . GLY A 1 80 ? -14.922 -52.375 -30.328 1 91.69 80 GLY A O 1
ATOM 577 N N . ARG A 1 81 ? -12.938 -53.531 -30.391 1 92.06 81 ARG A N 1
ATOM 578 C CA . ARG A 1 81 ? -13.047 -53.938 -29 1 92.06 81 ARG A CA 1
ATOM 579 C C . ARG A 1 81 ? -12.266 -53 -28.078 1 92.06 81 ARG A C 1
ATOM 581 O O . ARG A 1 81 ? -12.094 -53.312 -26.891 1 92.06 81 ARG A O 1
ATOM 588 N N . ARG A 1 82 ? -11.844 -52 -28.672 1 92.88 82 ARG A N 1
ATOM 589 C CA . ARG A 1 82 ? -11 -51.094 -27.906 1 92.88 82 ARG A CA 1
ATOM 590 C C . ARG A 1 82 ? -11.648 -49.719 -27.797 1 92.88 82 ARG A C 1
ATOM 592 O O . ARG A 1 82 ? -12.594 -49.406 -28.516 1 92.88 82 ARG A O 1
ATOM 599 N N . THR A 1 83 ? -11.195 -49.031 -26.844 1 94.62 83 THR A N 1
ATOM 600 C CA . THR A 1 83 ? -11.672 -47.688 -26.641 1 94.62 83 THR A CA 1
ATOM 601 C C . THR A 1 83 ? -10.586 -46.656 -26.969 1 94.62 83 THR A C 1
ATOM 603 O O . THR A 1 83 ? -9.461 -46.781 -26.469 1 94.62 83 THR A O 1
ATOM 606 N N . LEU A 1 84 ? -10.93 -45.75 -27.812 1 95.62 84 LEU A N 1
ATOM 607 C CA . LEU A 1 84 ? -10.062 -44.625 -28.188 1 95.62 84 LEU A CA 1
ATOM 608 C C . LEU A 1 84 ? -10.461 -43.344 -27.438 1 95.62 84 LEU A C 1
ATOM 610 O O . LEU A 1 84 ? -11.633 -42.969 -27.438 1 95.62 84 LEU A O 1
ATOM 614 N N . TRP A 1 85 ? -9.516 -42.75 -26.734 1 97 85 TRP A N 1
ATOM 615 C CA . TRP A 1 85 ? -9.734 -41.5 -26.016 1 97 85 TRP A CA 1
ATOM 616 C C . TRP A 1 85 ? -9.172 -40.312 -26.812 1 97 85 TRP A C 1
ATOM 618 O O . TRP A 1 85 ? -8.039 -40.375 -27.297 1 97 85 TRP A O 1
ATOM 628 N N . ARG A 1 86 ? -9.961 -39.25 -26.875 1 97.12 86 ARG A N 1
ATOM 629 C CA . ARG A 1 86 ? -9.547 -38.031 -27.578 1 97.12 86 ARG A CA 1
ATOM 630 C C . ARG A 1 86 ? -9.773 -36.781 -26.734 1 97.12 86 ARG A C 1
ATOM 632 O O . ARG A 1 86 ? -10.773 -36.688 -26.016 1 97.12 86 ARG A O 1
ATOM 639 N N . LEU A 1 87 ? -8.906 -35.844 -26.859 1 97.94 87 LEU A N 1
ATOM 640 C CA . LEU A 1 87 ? -9.102 -34.562 -26.188 1 97.94 87 LEU A CA 1
ATOM 641 C C . LEU A 1 87 ? -10.289 -33.812 -26.781 1 97.94 87 LEU A C 1
ATOM 643 O O . LEU A 1 87 ? -10.469 -33.781 -28 1 97.94 87 LEU A O 1
ATOM 647 N N . THR A 1 88 ? -11.133 -33.281 -25.922 1 97.75 88 THR A N 1
ATOM 648 C CA . THR A 1 88 ? -12.141 -32.312 -26.375 1 97.75 88 THR A CA 1
ATOM 649 C C . THR A 1 88 ? -11.5 -30.953 -26.672 1 97.75 88 THR A C 1
ATOM 651 O O . THR A 1 88 ? -10.312 -30.75 -26.406 1 97.75 88 THR A O 1
ATOM 654 N N . ALA A 1 89 ? -12.305 -30.094 -27.266 1 97.12 89 ALA A N 1
ATOM 655 C CA . ALA A 1 89 ? -11.812 -28.734 -27.484 1 97.12 89 ALA A CA 1
ATOM 656 C C . ALA A 1 89 ? -11.453 -28.062 -26.156 1 97.12 89 ALA A C 1
ATOM 658 O O . ALA A 1 89 ? -10.438 -27.391 -26.047 1 97.12 89 ALA A O 1
ATOM 659 N N . LYS A 1 90 ? -12.211 -28.281 -25.188 1 96.75 90 LYS A N 1
ATOM 660 C CA . LYS A 1 90 ? -11.969 -27.781 -23.828 1 96.75 90 LYS A CA 1
ATOM 661 C C . LYS A 1 90 ? -10.688 -28.375 -23.25 1 96.75 90 LYS A C 1
ATOM 663 O O . LYS A 1 90 ? -9.898 -27.656 -22.625 1 96.75 90 LYS A O 1
ATOM 668 N N . GLY A 1 91 ? -10.5 -29.594 -23.438 1 96.5 91 GLY A N 1
ATOM 669 C CA . GLY A 1 91 ? -9.305 -30.281 -22.938 1 96.5 91 GLY A CA 1
ATOM 670 C C . GLY A 1 91 ? -8.023 -29.781 -23.594 1 96.5 91 GLY A C 1
ATOM 671 O O . GLY A 1 91 ? -7.016 -29.578 -22.906 1 96.5 91 GLY A O 1
ATOM 672 N N . GLU A 1 92 ? -8.117 -29.609 -24.891 1 97.44 92 GLU A N 1
ATOM 673 C CA . GLU A 1 92 ? -6.969 -29.094 -25.625 1 97.44 92 GLU A CA 1
ATOM 674 C C . GLU A 1 92 ? -6.582 -27.688 -25.141 1 97.44 92 GLU A C 1
ATOM 676 O O . GLU A 1 92 ? -5.402 -27.406 -24.938 1 97.44 92 GLU A O 1
ATOM 681 N N . GLN A 1 93 ? -7.582 -26.906 -24.969 1 96.19 93 GLN A N 1
ATOM 682 C CA . GLN A 1 93 ? -7.336 -25.547 -24.5 1 96.19 93 GLN A CA 1
ATOM 683 C C . GLN A 1 93 ? -6.754 -25.547 -23.094 1 96.19 93 GLN A C 1
ATOM 685 O O . GLN A 1 93 ? -5.75 -24.891 -22.828 1 96.19 93 GLN A O 1
ATOM 690 N N . PHE A 1 94 ? -7.301 -26.281 -22.25 1 93.31 94 PHE A N 1
ATOM 691 C CA . PHE A 1 94 ? -6.895 -26.391 -20.859 1 93.31 94 PHE A CA 1
ATOM 692 C C . PHE A 1 94 ? -5.457 -26.875 -20.734 1 93.31 94 PHE A C 1
ATOM 694 O O . PHE A 1 94 ? -4.637 -26.25 -20.062 1 93.31 94 PHE A O 1
ATOM 701 N N . LEU A 1 95 ? -5.145 -27.922 -21.438 1 96 95 LEU A N 1
ATOM 702 C CA . LEU A 1 95 ? -3.816 -28.516 -21.359 1 96 95 LEU A CA 1
ATOM 703 C C . LEU A 1 95 ? -2.777 -27.625 -22.031 1 96 95 LEU A C 1
ATOM 705 O O . LEU A 1 95 ? -1.63 -27.562 -21.578 1 96 95 LEU A O 1
ATOM 709 N N . SER A 1 96 ? -3.189 -26.953 -23.109 1 96.62 96 SER A N 1
ATOM 710 C CA . SER A 1 96 ? -2.268 -26.047 -23.781 1 96.62 96 SER A CA 1
ATOM 711 C C . SER A 1 96 ? -1.87 -24.891 -22.875 1 96.62 96 SER A C 1
ATOM 713 O O . SER A 1 96 ? -0.694 -24.531 -22.812 1 96.62 96 SER A O 1
ATOM 715 N N . GLU A 1 97 ? -2.795 -24.328 -22.156 1 93.06 97 GLU A N 1
ATOM 716 C CA . GLU A 1 97 ? -2.523 -23.25 -21.219 1 93.06 97 GLU A CA 1
ATOM 717 C C . GLU A 1 97 ? -1.621 -23.734 -20.078 1 93.06 97 GLU A C 1
ATOM 719 O O . GLU A 1 97 ? -0.686 -23.031 -19.688 1 93.06 97 GLU A O 1
ATOM 724 N N . GLY A 1 98 ? -1.896 -24.859 -19.625 1 93.38 98 GLY A N 1
ATOM 725 C CA . GLY A 1 98 ? -1.059 -25.438 -18.594 1 93.38 98 GLY A CA 1
ATOM 726 C C . GLY A 1 98 ? 0.362 -25.703 -19.047 1 93.38 98 GLY A C 1
ATOM 727 O O . GLY A 1 98 ? 1.319 -25.422 -18.328 1 93.38 98 GLY A O 1
ATOM 728 N N . ALA A 1 99 ? 0.446 -26.297 -20.266 1 94.44 99 ALA A N 1
ATOM 729 C CA . ALA A 1 99 ? 1.762 -26.594 -20.828 1 94.44 99 ALA A CA 1
ATOM 730 C C . ALA A 1 99 ? 2.59 -25.328 -20.984 1 94.44 99 ALA A C 1
ATOM 732 O O . ALA A 1 99 ? 3.779 -25.297 -20.656 1 94.44 99 ALA A O 1
ATOM 733 N N . GLU A 1 100 ? 1.975 -24.297 -21.453 1 93.94 100 GLU A N 1
ATOM 734 C CA . GLU A 1 100 ? 2.664 -23.031 -21.609 1 93.94 100 GLU A CA 1
ATOM 735 C C . GLU A 1 100 ? 3.201 -22.516 -20.266 1 93.94 100 GLU A C 1
ATOM 737 O O . GLU A 1 100 ? 4.336 -22.047 -20.188 1 93.94 100 GLU A O 1
ATOM 742 N N . ARG A 1 101 ? 2.48 -22.625 -19.25 1 92.5 101 ARG A N 1
ATOM 743 C CA . ARG A 1 101 ? 2.865 -22.172 -17.906 1 92.5 101 ARG A CA 1
ATOM 744 C C . ARG A 1 101 ? 3.992 -23.047 -17.359 1 92.5 101 ARG A C 1
ATOM 746 O O . ARG A 1 101 ? 4.953 -22.516 -16.781 1 92.5 101 ARG A O 1
ATOM 753 N N . ILE A 1 102 ? 3.82 -24.297 -17.547 1 94.94 102 ILE A N 1
ATOM 754 C CA . ILE A 1 102 ? 4.77 -25.25 -16.984 1 94.94 102 ILE A CA 1
ATOM 755 C C . ILE A 1 102 ? 6.113 -25.125 -17.703 1 94.94 102 ILE A C 1
ATOM 757 O O . ILE A 1 102 ? 7.156 -24.984 -17.062 1 94.94 102 ILE A O 1
ATOM 761 N N . TYR A 1 103 ? 6.125 -25.109 -19.016 1 94.62 103 TYR A N 1
ATOM 762 C CA . TYR A 1 103 ? 7.363 -25.203 -19.781 1 94.62 103 TYR A CA 1
ATOM 763 C C . TYR A 1 103 ? 7.969 -23.812 -19.984 1 94.62 103 TYR A C 1
ATOM 765 O O . TYR A 1 103 ? 9.148 -23.688 -20.328 1 94.62 103 TYR A O 1
ATOM 773 N N . GLY A 1 104 ? 7.164 -22.797 -19.75 1 92.62 104 GLY A N 1
ATOM 774 C CA . GLY A 1 104 ? 7.66 -21.438 -19.844 1 92.62 104 GLY A CA 1
ATOM 775 C C . GLY A 1 104 ? 8.188 -20.906 -18.531 1 92.62 104 GLY A C 1
ATOM 776 O O . GLY A 1 104 ? 8.797 -19.828 -18.484 1 92.62 104 GLY A O 1
ATOM 777 N N . PHE A 1 105 ? 8.078 -21.594 -17.516 1 94.69 105 PHE A N 1
ATOM 778 C CA . PHE A 1 105 ? 8.406 -21.125 -16.172 1 94.69 105 PHE A CA 1
ATOM 779 C C . PHE A 1 105 ? 9.906 -21.188 -15.93 1 94.69 105 PHE A C 1
ATOM 781 O O . PHE A 1 105 ? 10.531 -22.234 -16.125 1 94.69 105 PHE A O 1
ATOM 788 N N . GLN A 1 106 ? 10.531 -20.062 -15.5 1 91.62 106 GLN A N 1
ATOM 789 C CA . GLN A 1 106 ? 11.977 -19.969 -15.352 1 91.62 106 GLN A CA 1
ATOM 790 C C . GLN A 1 106 ? 12.359 -19.703 -13.898 1 91.62 106 GLN A C 1
ATOM 792 O O . GLN A 1 106 ? 13.547 -19.547 -13.578 1 91.62 106 GLN A O 1
ATOM 797 N N . ALA A 1 107 ? 11.43 -19.625 -13.016 1 91.94 107 ALA A N 1
ATOM 798 C CA . ALA A 1 107 ? 11.609 -19.438 -11.586 1 91.94 107 ALA A CA 1
ATOM 799 C C . ALA A 1 107 ? 12.258 -18.094 -11.289 1 91.94 107 ALA A C 1
ATOM 801 O O . ALA A 1 107 ? 12.914 -17.922 -10.258 1 91.94 107 ALA A O 1
ATOM 802 N N . SER A 1 108 ? 12.32 -17.203 -12.242 1 92.5 108 SER A N 1
ATOM 803 C CA . SER A 1 108 ? 12.75 -15.812 -12.086 1 92.5 108 SER A CA 1
ATOM 804 C C . SER A 1 108 ? 12.18 -14.93 -13.188 1 92.5 108 SER A C 1
ATOM 806 O O . SER A 1 108 ? 11.633 -15.43 -14.172 1 92.5 108 SER A O 1
ATOM 808 N N . GLN A 1 109 ? 12.234 -13.695 -12.898 1 92.81 109 GLN A N 1
ATOM 809 C CA . GLN A 1 109 ? 11.766 -12.711 -13.867 1 92.81 109 GLN A CA 1
ATOM 810 C C . GLN A 1 109 ? 12.938 -11.992 -14.531 1 92.81 109 GLN A C 1
ATOM 812 O O . GLN A 1 109 ? 13.75 -11.352 -13.852 1 92.81 109 GLN A O 1
ATOM 817 N N . ALA A 1 110 ? 12.961 -12.078 -15.766 1 87.88 110 ALA A N 1
ATOM 818 C CA . ALA A 1 110 ? 13.992 -11.359 -16.5 1 87.88 110 ALA A CA 1
ATOM 819 C C . ALA A 1 110 ? 13.531 -9.953 -16.859 1 87.88 110 ALA A C 1
ATOM 821 O O . ALA A 1 110 ? 12.344 -9.727 -17.109 1 87.88 110 ALA A O 1
ATOM 822 N N . GLY A 1 111 ? 14.406 -9.016 -16.859 1 90.81 111 GLY A N 1
ATOM 823 C CA . GLY A 1 111 ? 14.148 -7.688 -17.406 1 90.81 111 GLY A CA 1
ATOM 824 C C . GLY A 1 111 ? 13.242 -6.848 -16.531 1 90.81 111 GLY A C 1
ATOM 825 O O . GLY A 1 111 ? 12.453 -6.047 -17.031 1 90.81 111 GLY A O 1
ATOM 826 N N . TRP A 1 112 ? 13.219 -7.008 -15.336 1 94.12 112 TRP A N 1
ATOM 827 C CA . TRP A 1 112 ? 12.406 -6.207 -14.43 1 94.12 112 TRP A CA 1
ATOM 828 C C . TRP A 1 112 ? 12.859 -4.754 -14.43 1 94.12 112 TRP A C 1
ATOM 830 O O . TRP A 1 112 ? 14.055 -4.473 -14.32 1 94.12 112 TRP A O 1
ATOM 840 N N . ASP A 1 113 ? 11.953 -3.773 -14.523 1 95.12 113 ASP A N 1
ATOM 841 C CA . ASP A 1 113 ? 12.297 -2.359 -14.648 1 95.12 113 ASP A CA 1
ATOM 842 C C . ASP A 1 113 ? 12.109 -1.629 -13.32 1 95.12 113 ASP A C 1
ATOM 844 O O . ASP A 1 113 ? 12.078 -0.397 -13.281 1 95.12 113 ASP A O 1
ATOM 848 N N . GLY A 1 114 ? 11.938 -2.342 -12.273 1 95.38 114 GLY A N 1
ATOM 849 C CA . GLY A 1 114 ? 11.836 -1.739 -10.953 1 95.38 114 GLY A CA 1
ATOM 850 C C . GLY A 1 114 ? 10.406 -1.4 -10.562 1 95.38 114 GLY A C 1
ATOM 851 O O . GLY A 1 114 ? 10.164 -0.926 -9.453 1 95.38 114 GLY A O 1
ATOM 852 N N . ARG A 1 115 ? 9.461 -1.697 -11.438 1 97.38 115 ARG A N 1
ATOM 853 C CA . ARG A 1 115 ? 8.078 -1.323 -11.172 1 97.38 115 ARG A CA 1
ATOM 854 C C . ARG A 1 115 ? 7.344 -2.434 -10.43 1 97.38 115 ARG A C 1
ATOM 856 O O . ARG A 1 115 ? 7.664 -3.613 -10.594 1 97.38 115 ARG A O 1
ATOM 863 N N . TRP A 1 116 ? 6.383 -2.018 -9.609 1 98.31 116 TRP A N 1
ATOM 864 C CA . TRP A 1 116 ? 5.559 -2.9 -8.789 1 98.31 116 TRP A CA 1
ATOM 865 C C . TRP A 1 116 ? 4.074 -2.646 -9.039 1 98.31 116 TRP A C 1
ATOM 867 O O . TRP A 1 116 ? 3.676 -1.521 -9.344 1 98.31 116 TRP A O 1
ATOM 877 N N . LEU A 1 117 ? 3.316 -3.695 -8.945 1 98.62 117 LEU A N 1
ATOM 878 C CA . LEU A 1 117 ? 1.894 -3.547 -8.664 1 98.62 117 LEU A CA 1
ATOM 879 C C . LEU A 1 117 ? 1.629 -3.568 -7.16 1 98.62 117 LEU A C 1
ATOM 881 O O . LEU A 1 117 ? 2.139 -4.434 -6.449 1 98.62 117 LEU A O 1
ATOM 885 N N . ILE A 1 118 ? 0.963 -2.584 -6.684 1 98.56 118 ILE A N 1
ATOM 886 C CA . ILE A 1 118 ? 0.463 -2.572 -5.312 1 98.56 118 ILE A CA 1
ATOM 887 C C . ILE A 1 118 ? -1.064 -2.566 -5.32 1 98.56 118 ILE A C 1
ATOM 889 O O . ILE A 1 118 ? -1.685 -1.682 -5.914 1 98.56 118 ILE A O 1
ATOM 893 N N . VAL A 1 119 ? -1.616 -3.584 -4.715 1 98.5 119 VAL A N 1
ATOM 894 C CA . VAL A 1 119 ? -3.066 -3.697 -4.605 1 98.5 119 VAL A CA 1
ATOM 895 C C . VAL A 1 119 ? -3.492 -3.502 -3.154 1 98.5 119 VAL A C 1
ATOM 897 O O . VAL A 1 119 ? -3.018 -4.207 -2.262 1 98.5 119 VAL A O 1
ATOM 900 N N . LEU A 1 120 ? -4.266 -2.488 -2.926 1 97.88 120 LEU A N 1
ATOM 901 C CA . LEU A 1 120 ? -4.875 -2.266 -1.62 1 97.88 120 LEU A CA 1
ATOM 902 C C . LEU A 1 120 ? -6.312 -2.783 -1.595 1 97.88 120 LEU A C 1
ATOM 904 O O . LEU A 1 120 ? -7.188 -2.229 -2.26 1 97.88 120 LEU A O 1
ATOM 908 N N . ALA A 1 121 ? -6.527 -3.877 -0.934 1 96.06 121 ALA A N 1
ATOM 909 C CA . ALA A 1 121 ? -7.848 -4.496 -0.841 1 96.06 121 ALA A CA 1
ATOM 910 C C . ALA A 1 121 ? -8 -5.266 0.467 1 96.06 121 ALA A C 1
ATOM 912 O O . ALA A 1 121 ? -7.156 -6.102 0.806 1 96.06 121 ALA A O 1
ATOM 913 N N . ARG A 1 122 ? -9.031 -4.895 1.193 1 87.44 122 ARG A N 1
ATOM 914 C CA . ARG A 1 122 ? -9.281 -5.586 2.453 1 87.44 122 ARG A CA 1
ATOM 915 C C . ARG A 1 122 ? -10.75 -6.004 2.561 1 87.44 122 ARG A C 1
ATOM 917 O O . ARG A 1 122 ? -11.648 -5.184 2.391 1 87.44 122 ARG A O 1
ATOM 924 N N . ALA A 1 123 ? -10.883 -7.273 2.771 1 90.94 123 ALA A N 1
ATOM 925 C CA . ALA A 1 123 ? -12.219 -7.785 3.082 1 90.94 123 ALA A CA 1
ATOM 926 C C . ALA A 1 123 ? -12.555 -7.57 4.555 1 90.94 123 ALA A C 1
ATOM 928 O O . ALA A 1 123 ? -11.688 -7.664 5.418 1 90.94 123 ALA A O 1
ATOM 929 N N . PRO A 1 124 ? -13.828 -7.242 4.82 1 88.44 124 PRO A N 1
ATOM 930 C CA . PRO A 1 124 ? -14.219 -7.184 6.23 1 88.44 124 PRO A CA 1
ATOM 931 C C . PRO A 1 124 ? -13.836 -8.445 7.004 1 88.44 124 PRO A C 1
ATOM 933 O O . PRO A 1 124 ? -13.891 -9.547 6.457 1 88.44 124 PRO A O 1
ATOM 936 N N . GLN A 1 125 ? -13.461 -8.281 8.211 1 87 125 GLN A N 1
ATOM 937 C CA . GLN A 1 125 ? -13.016 -9.398 9.039 1 87 125 GLN A CA 1
ATOM 938 C 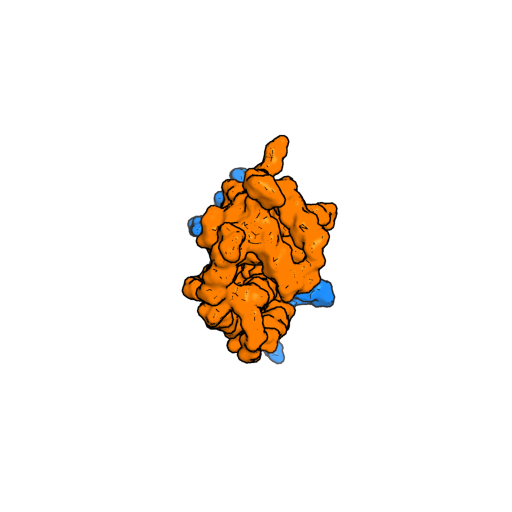C . GLN A 1 125 ? -14.117 -10.445 9.18 1 87 125 GLN A C 1
ATOM 940 O O . GLN A 1 125 ? -13.844 -11.625 9.383 1 87 125 GLN A O 1
ATOM 945 N N . THR A 1 126 ? -15.336 -10.008 9 1 90.81 126 THR A N 1
ATOM 946 C CA . THR A 1 126 ? -16.5 -10.875 9.172 1 90.81 126 THR A CA 1
ATOM 947 C C . THR A 1 126 ? -16.766 -11.68 7.902 1 90.81 126 THR A C 1
ATOM 949 O O . THR A 1 126 ? -17.516 -12.656 7.926 1 90.81 126 THR A O 1
ATOM 952 N N . ASP A 1 127 ? -16.172 -11.328 6.848 1 93.81 127 ASP A N 1
ATOM 953 C CA . ASP A 1 127 ? -16.422 -12 5.574 1 93.81 127 ASP A CA 1
ATOM 954 C C . ASP A 1 127 ? -15.312 -13 5.258 1 93.81 127 ASP A C 1
ATOM 956 O O . ASP A 1 127 ? -14.461 -12.742 4.41 1 93.81 127 ASP A O 1
ATOM 960 N N . ARG A 1 128 ? -15.43 -14.117 5.797 1 92.38 128 ARG A N 1
ATOM 961 C CA . ARG A 1 128 ? -14.422 -15.164 5.695 1 92.38 128 ARG A CA 1
ATOM 962 C C . ARG A 1 128 ? -14.281 -15.656 4.254 1 92.38 128 ARG A C 1
ATOM 964 O O . ARG A 1 128 ? -13.18 -15.945 3.797 1 92.38 128 ARG A O 1
ATOM 971 N N . ALA A 1 129 ? -15.383 -15.758 3.611 1 94.75 129 ALA A N 1
ATOM 972 C CA . ALA A 1 129 ? -15.383 -16.25 2.236 1 94.75 129 ALA A CA 1
ATOM 973 C C . ALA A 1 129 ? -14.586 -15.312 1.325 1 94.75 129 ALA A C 1
ATOM 975 O O . ALA A 1 129 ? -13.742 -15.758 0.553 1 94.75 129 ALA A O 1
ATOM 976 N N . ALA A 1 130 ? -14.828 -14.008 1.422 1 95.12 130 ALA A N 1
ATOM 977 C CA . ALA A 1 130 ? -14.125 -13.023 0.601 1 95.12 130 ALA A CA 1
ATOM 978 C C . ALA A 1 130 ? -12.633 -13.016 0.905 1 95.12 130 ALA A C 1
ATOM 980 O O . ALA A 1 130 ? -11.812 -12.914 -0.006 1 95.12 130 ALA A O 1
ATOM 981 N N . ARG A 1 131 ? -12.312 -13.141 2.146 1 95.25 131 ARG A N 1
ATOM 982 C CA . ARG A 1 131 ? -10.914 -13.164 2.551 1 95.25 131 ARG A CA 1
ATOM 983 C C . ARG A 1 131 ? -10.195 -14.383 1.97 1 95.25 131 ARG A C 1
ATOM 985 O O . ARG A 1 131 ? -9.062 -14.273 1.489 1 95.25 131 ARG A O 1
ATOM 992 N N . HIS A 1 132 ? -10.875 -15.484 2.027 1 94.56 132 HIS A N 1
ATOM 993 C CA . HIS A 1 132 ? -10.297 -16.719 1.509 1 94.56 132 HIS A CA 1
ATOM 994 C C . HIS A 1 132 ? -10.078 -16.641 0.001 1 94.56 132 HIS A C 1
ATOM 996 O O . HIS A 1 132 ? -9.008 -16.984 -0.498 1 94.56 132 HIS A O 1
ATOM 1002 N N . VAL A 1 133 ? -11.062 -16.172 -0.718 1 95.06 133 VAL A N 1
ATOM 1003 C CA . VAL A 1 133 ? -10.969 -16.031 -2.168 1 95.06 133 VAL A CA 1
ATOM 1004 C C . VAL A 1 133 ? -9.828 -15.078 -2.523 1 95.06 133 VAL A C 1
ATOM 1006 O O . VAL A 1 133 ? -8.984 -15.391 -3.365 1 95.06 133 VAL A O 1
ATOM 1009 N N . LEU A 1 134 ? -9.805 -13.961 -1.837 1 96.62 134 LEU A N 1
ATOM 1010 C CA . LEU A 1 134 ? -8.773 -12.961 -2.107 1 96.62 134 LEU A CA 1
ATOM 1011 C C . LEU A 1 134 ? -7.383 -13.539 -1.894 1 96.62 134 LEU A C 1
ATOM 1013 O O . LEU A 1 134 ? -6.527 -13.453 -2.777 1 96.62 134 LEU A O 1
ATOM 1017 N N . ARG A 1 135 ? -7.242 -14.164 -0.759 1 95.44 135 ARG A N 1
ATOM 1018 C CA . ARG A 1 135 ? -5.93 -14.695 -0.408 1 95.44 135 ARG A CA 1
ATOM 1019 C C . ARG A 1 135 ? -5.5 -15.781 -1.385 1 95.44 135 ARG A C 1
ATOM 1021 O O . ARG A 1 135 ? -4.406 -15.719 -1.953 1 95.44 135 ARG A O 1
ATOM 1028 N N . THR A 1 136 ? -6.312 -16.703 -1.666 1 93.75 136 THR A N 1
ATOM 1029 C CA . THR A 1 136 ? -5.961 -17.859 -2.486 1 93.75 136 THR A CA 1
ATOM 1030 C C . THR A 1 136 ? -5.727 -17.438 -3.936 1 93.75 136 THR A C 1
ATOM 1032 O O . THR A 1 136 ? -4.711 -17.797 -4.535 1 93.75 136 THR A O 1
ATOM 1035 N N . ARG A 1 137 ? -6.586 -16.641 -4.43 1 95.12 137 ARG A N 1
ATOM 1036 C CA . ARG A 1 137 ? -6.508 -16.266 -5.836 1 95.12 137 ARG A CA 1
ATOM 1037 C C . ARG A 1 137 ? -5.352 -15.305 -6.086 1 95.12 137 ARG A C 1
ATOM 1039 O O . ARG A 1 137 ? -4.691 -15.367 -7.125 1 95.12 137 ARG A O 1
ATOM 1046 N N . MET A 1 138 ? -5.133 -14.398 -5.121 1 96.69 138 MET A N 1
ATOM 1047 C CA . MET A 1 138 ? -4.004 -13.492 -5.281 1 96.69 138 MET A CA 1
ATOM 1048 C C . MET A 1 138 ? -2.682 -14.25 -5.227 1 96.69 138 MET A C 1
ATOM 1050 O O . MET A 1 138 ? -1.791 -14.016 -6.043 1 96.69 138 MET A O 1
ATOM 1054 N N . MET A 1 139 ? -2.604 -15.164 -4.332 1 94.31 139 MET A N 1
ATOM 1055 C CA . MET A 1 139 ? -1.393 -15.969 -4.227 1 94.31 139 MET A CA 1
ATOM 1056 C C . MET A 1 139 ? -1.181 -16.797 -5.492 1 94.31 139 MET A C 1
ATOM 1058 O O . MET A 1 139 ? -0.056 -16.922 -5.98 1 94.31 139 MET A O 1
ATOM 1062 N N . TRP A 1 140 ? -2.242 -17.281 -6.039 1 90.5 140 TRP A N 1
ATOM 1063 C CA . TRP A 1 140 ? -2.172 -18.062 -7.273 1 90.5 140 TRP A CA 1
ATOM 1064 C C . TRP A 1 140 ? -1.712 -17.188 -8.438 1 90.5 140 TRP A C 1
ATOM 1066 O O . TRP A 1 140 ? -1.031 -17.672 -9.352 1 90.5 140 TRP A O 1
ATOM 1076 N N . ALA A 1 141 ? -2.039 -15.961 -8.328 1 93.81 141 ALA A N 1
ATOM 1077 C CA . ALA A 1 141 ? -1.636 -15.016 -9.375 1 93.81 141 ALA A CA 1
ATOM 1078 C C . ALA A 1 141 ? -0.207 -14.531 -9.148 1 93.81 141 ALA A C 1
ATOM 1080 O O . ALA A 1 141 ? 0.324 -13.758 -9.945 1 93.81 141 ALA A O 1
ATOM 1081 N N . GLY A 1 142 ? 0.354 -14.961 -8.055 1 94.88 142 GLY A N 1
ATOM 1082 C CA . GLY A 1 142 ? 1.758 -14.664 -7.82 1 94.88 142 GLY A CA 1
ATOM 1083 C C . GLY A 1 142 ? 1.973 -13.453 -6.938 1 94.88 142 GLY A C 1
ATOM 1084 O O . GLY A 1 142 ? 3.107 -13.016 -6.742 1 94.88 142 GLY A O 1
ATOM 1085 N N . PHE A 1 143 ? 0.922 -12.891 -6.355 1 98 143 PHE A N 1
ATOM 1086 C CA . PHE A 1 143 ? 1.062 -11.75 -5.461 1 98 143 PHE A CA 1
ATOM 1087 C C . PHE A 1 143 ? 1.514 -12.195 -4.074 1 98 143 PHE A C 1
ATOM 1089 O O . PHE A 1 143 ? 1.176 -13.297 -3.631 1 98 143 PHE A O 1
ATOM 1096 N N . GLY A 1 144 ? 2.314 -11.375 -3.486 1 97.56 144 GLY A N 1
ATOM 1097 C CA . GLY A 1 144 ? 2.629 -11.516 -2.074 1 97.56 144 GLY A CA 1
ATOM 1098 C C . GLY A 1 144 ? 1.947 -10.477 -1.206 1 97.56 144 GLY A C 1
ATOM 1099 O O . GLY A 1 144 ? 1.449 -9.469 -1.712 1 97.56 144 GLY A O 1
ATOM 1100 N N . SER A 1 145 ? 1.864 -10.742 0.074 1 96.88 145 SER A N 1
ATOM 1101 C CA . SER A 1 145 ? 1.212 -9.828 1.007 1 96.88 145 SER A CA 1
ATOM 1102 C C . SER A 1 145 ? 2.131 -9.477 2.174 1 96.88 145 SER A C 1
ATOM 1104 O O . SER A 1 145 ? 2.211 -10.227 3.152 1 96.88 145 SER A O 1
ATOM 1106 N N . PRO A 1 146 ? 2.744 -8.281 2.105 1 94.5 146 PRO A N 1
ATOM 1107 C CA . PRO A 1 146 ? 3.611 -7.891 3.219 1 94.5 146 PRO A CA 1
ATOM 1108 C C . PRO A 1 146 ? 2.826 -7.438 4.445 1 94.5 146 PRO A C 1
ATOM 1110 O O . PRO A 1 146 ? 3.387 -7.34 5.543 1 94.5 146 PRO A O 1
ATOM 1113 N N . ALA A 1 147 ? 1.597 -7.105 4.285 1 90.81 147 ALA A N 1
ATOM 1114 C CA . ALA A 1 147 ? 0.709 -6.664 5.359 1 90.81 147 ALA A CA 1
ATOM 1115 C C . ALA A 1 147 ? -0.751 -6.938 5.008 1 90.81 147 ALA A C 1
ATOM 1117 O O . ALA A 1 147 ? -1.096 -7.098 3.834 1 90.81 147 ALA A O 1
ATOM 1118 N N . PRO A 1 148 ? -1.577 -6.977 6.059 1 89.69 148 PRO A N 1
ATOM 1119 C CA . PRO A 1 148 ? -2.994 -7.203 5.766 1 89.69 148 PRO A CA 1
ATOM 1120 C C . PRO A 1 148 ? -3.562 -6.18 4.785 1 89.69 148 PRO A C 1
ATOM 1122 O O . PRO A 1 148 ? -3.357 -4.973 4.957 1 89.69 148 PRO A O 1
ATOM 1125 N N . GLY A 1 149 ? -4.211 -6.719 3.787 1 93.31 149 GLY A N 1
ATOM 1126 C CA . GLY A 1 149 ? -4.902 -5.863 2.834 1 93.31 149 GLY A CA 1
ATOM 1127 C C . GLY A 1 149 ? -3.98 -5.297 1.769 1 93.31 149 GLY A C 1
ATOM 1128 O O . GLY A 1 149 ? -4.414 -4.523 0.915 1 93.31 149 GLY A O 1
ATOM 1129 N N . VAL A 1 150 ? -2.713 -5.707 1.854 1 97 150 VAL A N 1
ATOM 1130 C CA . VAL A 1 150 ? -1.743 -5.23 0.875 1 97 150 VAL A CA 1
ATOM 1131 C C . VAL A 1 150 ? -1.229 -6.402 0.043 1 97 150 VAL A C 1
ATOM 1133 O O . VAL A 1 150 ? -0.785 -7.414 0.591 1 97 150 VAL A O 1
ATOM 1136 N N . TRP A 1 151 ? -1.27 -6.254 -1.237 1 97.94 151 TRP A N 1
ATOM 1137 C CA . TRP A 1 151 ? -0.726 -7.246 -2.162 1 97.94 151 TRP A CA 1
ATOM 1138 C C . TRP A 1 151 ? 0.253 -6.602 -3.137 1 97.94 151 TRP A C 1
ATOM 1140 O O . TRP A 1 151 ? -0.001 -5.508 -3.65 1 97.94 151 TRP A O 1
ATOM 1150 N N . ILE A 1 152 ? 1.343 -7.246 -3.367 1 98.5 152 ILE A N 1
ATOM 1151 C CA . ILE A 1 152 ? 2.357 -6.656 -4.234 1 98.5 152 ILE A CA 1
ATOM 1152 C C . ILE A 1 152 ? 2.814 -7.684 -5.27 1 98.5 152 ILE A C 1
ATOM 1154 O O . ILE A 1 152 ? 2.748 -8.891 -5.023 1 98.5 152 ILE A O 1
ATOM 1158 N N . SER A 1 153 ? 3.268 -7.238 -6.426 1 98.31 153 SER A N 1
ATOM 1159 C CA . SER A 1 153 ? 3.838 -8.062 -7.484 1 98.31 153 SER A CA 1
ATOM 1160 C C . SER A 1 153 ? 4.836 -7.273 -8.328 1 98.31 153 SER A C 1
ATOM 1162 O O . SER A 1 153 ? 4.656 -6.074 -8.547 1 98.31 153 SER A O 1
ATOM 1164 N N . THR A 1 154 ? 5.852 -7.906 -8.797 1 98 154 THR A N 1
ATOM 1165 C CA . THR A 1 154 ? 6.785 -7.309 -9.742 1 98 154 THR A CA 1
ATOM 1166 C C . THR A 1 154 ? 6.297 -7.492 -11.18 1 98 154 THR A C 1
ATOM 1168 O O . THR A 1 154 ? 6.852 -6.91 -12.109 1 98 154 THR A O 1
ATOM 1171 N N . HIS A 1 155 ? 5.254 -8.336 -11.359 1 96.88 155 HIS A N 1
ATOM 1172 C CA . HIS A 1 155 ? 4.668 -8.578 -12.672 1 96.88 155 HIS A CA 1
ATOM 1173 C C . HIS A 1 155 ? 3.537 -7.594 -12.961 1 96.88 155 HIS A C 1
ATOM 1175 O O . HIS A 1 155 ? 2.365 -7.91 -12.734 1 96.88 155 HIS A O 1
ATOM 1181 N N . VAL A 1 156 ? 3.887 -6.461 -13.547 1 96.5 156 VAL A N 1
ATOM 1182 C CA . VAL A 1 156 ? 2.945 -5.359 -13.719 1 96.5 156 VAL A CA 1
ATOM 1183 C C . VAL A 1 156 ? 1.88 -5.746 -14.742 1 96.5 156 VAL A C 1
ATOM 1185 O O . VAL A 1 156 ? 0.801 -5.152 -14.781 1 96.5 156 VAL A O 1
ATOM 1188 N N . ASP A 1 157 ? 2.172 -6.75 -15.531 1 94.75 157 ASP A N 1
ATOM 1189 C CA . ASP A 1 157 ? 1.229 -7.211 -16.547 1 94.75 157 ASP A CA 1
ATOM 1190 C C . ASP A 1 157 ? 0.09 -8.008 -15.914 1 94.75 157 ASP A C 1
ATOM 1192 O O . ASP A 1 157 ? -0.854 -8.406 -16.609 1 94.75 157 ASP A O 1
ATOM 1196 N N . ARG A 1 158 ? 0.092 -8.172 -14.594 1 96.19 158 ARG A N 1
ATOM 1197 C CA . ARG A 1 158 ? -0.932 -8.961 -13.914 1 96.19 158 ARG A CA 1
ATOM 1198 C C . ARG A 1 158 ? -2.018 -8.062 -13.336 1 96.19 158 ARG A C 1
ATOM 1200 O O . ARG A 1 158 ? -2.834 -8.508 -12.523 1 96.19 158 ARG A O 1
ATOM 1207 N N . ALA A 1 159 ? -2.062 -6.805 -13.695 1 97.5 159 ALA A N 1
ATOM 1208 C CA . ALA A 1 159 ? -3.053 -5.859 -13.188 1 97.5 159 ALA A CA 1
ATOM 1209 C C . ALA A 1 159 ? -4.473 -6.336 -13.492 1 97.5 159 ALA A C 1
ATOM 1211 O O . ALA A 1 159 ? -5.352 -6.273 -12.633 1 97.5 159 ALA A O 1
ATOM 1212 N N . LYS A 1 160 ? -4.656 -6.848 -14.711 1 97 160 LYS A N 1
ATOM 1213 C CA . LYS A 1 160 ? -5.988 -7.309 -15.094 1 97 160 LYS A CA 1
ATOM 1214 C C . LYS A 1 160 ? -6.402 -8.531 -14.281 1 97 160 LYS A C 1
ATOM 1216 O O . LYS A 1 160 ? -7.574 -8.688 -13.93 1 97 160 LYS A O 1
ATOM 1221 N N . GLU A 1 161 ? -5.492 -9.391 -14.07 1 96.12 161 GLU A N 1
ATOM 1222 C CA . GLU A 1 161 ? -5.766 -10.547 -13.227 1 96.12 161 GLU A CA 1
ATOM 1223 C C . GLU A 1 161 ? -6.148 -10.125 -11.812 1 96.12 161 GLU A C 1
ATOM 1225 O O . GLU A 1 161 ? -7.082 -10.672 -11.227 1 96.12 161 GLU A O 1
ATOM 1230 N N . ALA A 1 162 ? -5.465 -9.148 -11.227 1 97.69 162 ALA A N 1
ATOM 1231 C CA . ALA A 1 162 ? -5.801 -8.625 -9.906 1 97.69 162 ALA A CA 1
ATOM 1232 C C . ALA A 1 162 ? -7.219 -8.062 -9.883 1 97.69 162 ALA A C 1
ATOM 1234 O O . ALA A 1 162 ? -7.973 -8.305 -8.938 1 97.69 162 ALA A O 1
ATOM 1235 N N . GLU A 1 163 ? -7.574 -7.352 -10.898 1 97.44 163 GLU A N 1
ATOM 1236 C CA . GLU A 1 163 ? -8.922 -6.797 -10.992 1 97.44 163 GLU A CA 1
ATOM 1237 C C . GLU A 1 163 ? -9.977 -7.902 -10.977 1 97.44 163 GLU A C 1
ATOM 1239 O O . GLU A 1 163 ? -11.008 -7.77 -10.32 1 97.44 163 GLU A O 1
ATOM 1244 N N . ARG A 1 164 ? -9.703 -8.938 -11.734 1 96.81 164 ARG A N 1
ATOM 1245 C CA . ARG A 1 164 ? -10.625 -10.07 -11.781 1 96.81 164 ARG A CA 1
ATOM 1246 C C . ARG A 1 164 ? -10.781 -10.703 -10.406 1 96.81 164 ARG A C 1
ATOM 1248 O O . ARG A 1 164 ? -11.898 -11.031 -9.992 1 96.81 164 ARG A O 1
ATOM 1255 N N . VAL A 1 165 ? -9.711 -10.883 -9.727 1 97.12 165 VAL A N 1
ATOM 1256 C CA . VAL A 1 165 ? -9.742 -11.484 -8.391 1 97.12 165 VAL A CA 1
ATOM 1257 C C . VAL A 1 165 ? -10.57 -10.609 -7.453 1 97.12 165 VAL A C 1
ATOM 1259 O O . VAL A 1 165 ? -11.391 -11.117 -6.684 1 97.12 165 VAL A O 1
ATOM 1262 N N . LEU A 1 166 ? -10.336 -9.281 -7.523 1 97.31 166 LEU A N 1
ATOM 1263 C CA . LEU A 1 166 ? -11.086 -8.359 -6.68 1 97.31 166 LEU A CA 1
ATOM 1264 C C . LEU A 1 166 ? -12.586 -8.477 -6.949 1 97.31 166 LEU A C 1
ATOM 1266 O O . LEU A 1 166 ? -13.383 -8.516 -6.016 1 97.31 166 LEU A O 1
ATOM 1270 N N . HIS A 1 167 ? -12.906 -8.547 -8.203 1 96.56 167 HIS A N 1
ATOM 1271 C CA . HIS A 1 167 ? -14.305 -8.695 -8.578 1 96.56 167 HIS A CA 1
ATOM 1272 C C . HIS A 1 167 ? -14.883 -10 -8.055 1 96.56 167 HIS A C 1
ATOM 1274 O O . HIS A 1 167 ? -16 -10.023 -7.516 1 96.56 167 HIS A O 1
ATOM 1280 N N . GLU A 1 168 ? -14.172 -11.094 -8.203 1 96.06 168 GLU A N 1
ATOM 1281 C CA . GLU A 1 168 ? -14.609 -12.406 -7.734 1 96.06 168 GLU A CA 1
ATOM 1282 C C . GLU A 1 168 ? -14.812 -12.414 -6.223 1 96.06 168 GLU A C 1
ATOM 1284 O O . GLU A 1 168 ? -15.711 -13.086 -5.715 1 96.06 168 GLU A O 1
ATOM 1289 N N . ALA A 1 169 ? -14.023 -11.672 -5.535 1 96.31 169 ALA A N 1
ATOM 1290 C CA . ALA A 1 169 ? -14.094 -11.617 -4.078 1 96.31 169 ALA A CA 1
ATOM 1291 C C . ALA A 1 169 ? -15.148 -10.617 -3.613 1 96.31 169 ALA A C 1
ATOM 1293 O O . ALA A 1 169 ? -15.406 -10.492 -2.416 1 96.31 169 ALA A O 1
ATOM 1294 N N . GLY A 1 170 ? -15.695 -9.828 -4.512 1 96.06 170 GLY A N 1
ATOM 1295 C CA . GLY A 1 170 ? -16.672 -8.805 -4.164 1 96.06 170 GLY A CA 1
ATOM 1296 C C . GLY A 1 170 ? -16.031 -7.551 -3.594 1 96.06 170 GLY A C 1
ATOM 1297 O O . GLY A 1 170 ? -16.656 -6.852 -2.785 1 96.06 170 GLY A O 1
ATOM 1298 N N . LEU A 1 171 ? -14.844 -7.328 -3.857 1 95.88 171 LEU A N 1
ATOM 1299 C CA . LEU A 1 171 ? -14.094 -6.188 -3.338 1 95.88 171 LEU A CA 1
ATOM 1300 C C . LEU A 1 171 ? -13.805 -5.18 -4.441 1 95.88 171 LEU A C 1
ATOM 1302 O O . LEU A 1 171 ? -12.656 -4.781 -4.641 1 95.88 171 LEU A O 1
ATOM 1306 N N . ASP A 1 172 ? -14.781 -4.66 -5.012 1 93.69 172 ASP A N 1
ATOM 1307 C CA . ASP A 1 172 ? -14.68 -3.801 -6.188 1 93.69 172 ASP A CA 1
ATOM 1308 C C . ASP A 1 172 ? -14.109 -2.432 -5.816 1 93.69 172 ASP A C 1
ATOM 1310 O O . ASP A 1 172 ? -13.727 -1.659 -6.695 1 93.69 172 ASP A O 1
ATOM 1314 N N . ASP A 1 173 ? -13.984 -2.133 -4.559 1 93.56 173 ASP A N 1
ATOM 1315 C CA . ASP A 1 173 ? -13.422 -0.857 -4.121 1 93.56 173 ASP A CA 1
ATOM 1316 C C . ASP A 1 173 ? -11.906 -0.952 -3.949 1 93.56 173 ASP A C 1
ATOM 1318 O O . ASP A 1 173 ? -11.25 0.046 -3.65 1 93.56 173 ASP A O 1
ATOM 1322 N N . GLY A 1 174 ? -11.383 -2.154 -4.152 1 96.75 174 GLY A N 1
ATOM 1323 C CA . GLY A 1 174 ? -9.938 -2.289 -4.105 1 96.75 174 GLY A CA 1
ATOM 1324 C C . GLY A 1 174 ? -9.219 -1.397 -5.102 1 96.75 174 GLY A C 1
ATOM 1325 O O . GLY A 1 174 ? -9.805 -0.976 -6.098 1 96.75 174 GLY A O 1
ATOM 1326 N N . GLN A 1 175 ? -8.008 -1.036 -4.754 1 97.81 175 GLN A N 1
ATOM 1327 C CA . GLN A 1 175 ? -7.223 -0.126 -5.578 1 97.81 175 GLN A CA 1
ATOM 1328 C C . GLN A 1 175 ? -5.98 -0.82 -6.133 1 97.81 175 GLN A C 1
ATOM 1330 O O . GLN A 1 175 ? -5.332 -1.602 -5.43 1 97.81 175 GLN A O 1
ATOM 1335 N N . ILE A 1 176 ? -5.641 -0.571 -7.391 1 98.5 176 ILE A N 1
ATOM 1336 C CA . ILE A 1 176 ? -4.438 -1.101 -8.031 1 98.5 176 ILE A CA 1
ATOM 1337 C C . ILE A 1 176 ? -3.539 0.05 -8.469 1 98.5 176 ILE A C 1
ATOM 1339 O O . ILE A 1 176 ? -3.967 0.925 -9.227 1 98.5 176 ILE A O 1
ATOM 1343 N N . PHE A 1 177 ? -2.326 0.026 -8 1 98.62 177 PHE A N 1
ATOM 1344 C CA . PHE A 1 177 ? -1.354 1.066 -8.32 1 98.62 177 PHE A CA 1
ATOM 1345 C C . PHE A 1 177 ? -0.151 0.48 -9.047 1 98.62 177 PHE A C 1
ATOM 1347 O O . PHE A 1 177 ? 0.256 -0.651 -8.773 1 98.62 177 PHE A O 1
ATOM 1354 N N . LEU A 1 178 ? 0.344 1.161 -10.023 1 98.69 178 LEU A N 1
ATOM 1355 C CA . LEU A 1 178 ? 1.693 0.962 -10.547 1 98.69 178 LEU A CA 1
ATOM 1356 C C . LEU A 1 178 ? 2.697 1.83 -9.797 1 98.69 178 LEU A C 1
ATOM 1358 O O . LEU A 1 178 ? 2.516 3.045 -9.688 1 98.69 178 LEU A O 1
ATOM 1362 N N . ALA A 1 179 ? 3.721 1.225 -9.234 1 98.56 179 ALA A N 1
ATOM 1363 C CA . ALA A 1 179 ? 4.551 1.962 -8.289 1 98.56 179 ALA A CA 1
ATOM 1364 C C . ALA A 1 179 ? 6.035 1.697 -8.539 1 98.56 179 ALA A C 1
ATOM 1366 O O . ALA A 1 179 ? 6.395 0.694 -9.156 1 98.56 179 ALA A O 1
ATOM 1367 N N . GLU A 1 180 ? 6.84 2.641 -8.125 1 98.06 180 GLU A N 1
ATOM 1368 C CA . GLU A 1 180 ? 8.297 2.516 -8.078 1 98.06 180 GLU A CA 1
ATOM 1369 C C . GLU A 1 180 ? 8.82 2.787 -6.672 1 98.06 180 GLU A C 1
ATOM 1371 O O . GLU A 1 180 ? 8.375 3.723 -6.004 1 98.06 180 GLU A O 1
ATOM 1376 N N . HIS A 1 181 ? 9.641 1.923 -6.293 1 97.69 181 HIS A N 1
ATOM 1377 C CA . HIS A 1 181 ? 10.266 2.145 -4.988 1 97.69 181 HIS A CA 1
ATOM 1378 C C . HIS A 1 181 ? 11.055 3.449 -4.969 1 97.69 181 HIS A C 1
ATOM 1380 O O . HIS A 1 181 ? 11.836 3.721 -5.883 1 97.69 181 HIS A O 1
ATOM 1386 N N . HIS A 1 182 ? 10.805 4.273 -3.975 1 97.06 182 HIS A N 1
ATOM 1387 C CA . HIS A 1 182 ? 11.406 5.602 -3.9 1 97.06 182 HIS A CA 1
ATOM 1388 C C . HIS A 1 182 ? 12.43 5.68 -2.771 1 97.06 182 HIS A C 1
ATOM 1390 O O . HIS A 1 182 ? 13.531 6.199 -2.959 1 97.06 182 HIS A O 1
ATOM 1396 N N . ALA A 1 183 ? 12.047 5.191 -1.626 1 95.62 183 ALA A N 1
ATOM 1397 C CA . ALA A 1 183 ? 12.914 5.258 -0.451 1 95.62 183 ALA A CA 1
ATOM 1398 C C . ALA A 1 183 ? 12.453 4.285 0.629 1 95.62 183 ALA A C 1
ATOM 1400 O O . ALA A 1 183 ? 11.453 3.584 0.454 1 95.62 183 ALA A O 1
ATOM 1401 N N . GLY A 1 184 ? 13.25 4.227 1.724 1 93.31 184 GLY A N 1
ATOM 1402 C CA . GLY A 1 184 ? 12.906 3.379 2.852 1 93.31 184 GLY A CA 1
ATOM 1403 C C . GLY A 1 184 ? 13.859 2.215 3.039 1 93.31 184 GLY A C 1
ATOM 1404 O O . GLY A 1 184 ? 15.062 2.346 2.795 1 93.31 184 GLY A O 1
ATOM 1405 N N . GLY A 1 185 ? 13.297 1.183 3.598 1 91.31 185 GLY A N 1
ATOM 1406 C CA . GLY A 1 185 ? 14.109 0.025 3.934 1 91.31 185 GLY A CA 1
ATOM 1407 C C . GLY A 1 185 ? 14.477 -0.815 2.729 1 91.31 185 GLY A C 1
ATOM 1408 O O . GLY A 1 185 ? 14.047 -0.53 1.609 1 91.31 185 GLY A O 1
ATOM 1409 N N . PRO A 1 186 ? 15.32 -1.822 3.025 1 92.94 186 PRO A N 1
ATOM 1410 C CA . PRO A 1 186 ? 15.703 -2.73 1.943 1 92.94 186 PRO A CA 1
ATOM 1411 C C . PRO A 1 186 ? 14.523 -3.541 1.407 1 92.94 186 PRO A C 1
ATOM 1413 O O . PRO A 1 186 ? 13.703 -4.027 2.186 1 92.94 186 PRO A O 1
ATOM 1416 N N . LEU A 1 187 ? 14.469 -3.746 0.073 1 94.88 187 LEU A N 1
ATOM 1417 C CA . LEU A 1 187 ? 13.367 -4.441 -0.581 1 94.88 187 LEU A CA 1
ATOM 1418 C C . LEU A 1 187 ? 13.344 -5.914 -0.183 1 94.88 187 LEU A C 1
ATOM 1420 O O . LEU A 1 187 ? 12.273 -6.535 -0.151 1 94.88 187 LEU A O 1
ATOM 1424 N N . ASP A 1 188 ? 14.484 -6.441 0.132 1 91.56 188 ASP A N 1
ATOM 1425 C CA . ASP A 1 188 ? 14.57 -7.844 0.518 1 91.56 188 ASP A CA 1
ATOM 1426 C C . ASP A 1 188 ? 13.727 -8.125 1.758 1 91.56 188 ASP A C 1
ATOM 1428 O O . ASP A 1 188 ? 13.133 -9.195 1.879 1 91.56 188 ASP A O 1
ATOM 1432 N N . ALA A 1 189 ? 13.727 -7.168 2.648 1 90.81 189 ALA A N 1
ATOM 1433 C CA . ALA A 1 189 ? 12.914 -7.332 3.85 1 90.81 189 ALA A CA 1
ATOM 1434 C C . ALA A 1 189 ? 11.43 -7.398 3.504 1 90.81 189 ALA A C 1
ATOM 1436 O O . ALA A 1 189 ? 10.695 -8.242 4.027 1 90.81 189 ALA A O 1
ATOM 1437 N N . MET A 1 190 ? 11.016 -6.539 2.643 1 94.56 190 MET A N 1
ATOM 1438 C CA . MET A 1 190 ? 9.617 -6.539 2.211 1 94.56 190 MET A CA 1
ATOM 1439 C C . MET A 1 190 ? 9.273 -7.84 1.488 1 94.56 190 MET A C 1
ATOM 1441 O O . MET A 1 190 ? 8.203 -8.414 1.707 1 94.56 190 MET A O 1
ATOM 1445 N N . VAL A 1 191 ? 10.156 -8.289 0.66 1 96.62 191 VAL A N 1
ATOM 1446 C CA . VAL A 1 191 ? 9.953 -9.508 -0.113 1 96.62 191 VAL A CA 1
ATOM 1447 C C . VAL A 1 191 ? 9.797 -10.695 0.831 1 96.62 191 VAL A C 1
ATOM 1449 O O . VAL A 1 191 ? 8.898 -11.523 0.657 1 96.62 191 VAL A O 1
ATOM 1452 N N . ARG A 1 192 ? 10.57 -10.758 1.869 1 92.81 192 ARG A N 1
ATOM 1453 C CA . ARG A 1 192 ? 10.523 -11.859 2.828 1 92.81 192 ARG A CA 1
ATOM 1454 C C . ARG A 1 192 ? 9.227 -11.82 3.631 1 92.81 192 ARG A C 1
ATOM 1456 O O . ARG A 1 192 ? 8.75 -12.859 4.102 1 92.81 192 ARG A O 1
ATOM 1463 N N . GLN A 1 193 ? 8.719 -10.648 3.762 1 92.62 193 GLN A N 1
ATOM 1464 C CA . GLN A 1 193 ? 7.441 -10.508 4.453 1 92.62 193 GLN A CA 1
ATOM 1465 C C . GLN A 1 193 ? 6.277 -10.922 3.557 1 92.62 193 GLN A C 1
ATOM 1467 O O . GLN A 1 193 ? 5.238 -11.367 4.043 1 92.62 193 GLN A O 1
ATOM 1472 N N . ALA A 1 194 ? 6.488 -10.789 2.27 1 96.81 194 ALA A N 1
ATOM 1473 C CA . ALA A 1 194 ? 5.387 -10.945 1.324 1 96.81 194 ALA A CA 1
ATOM 1474 C C . ALA A 1 194 ? 5.285 -12.383 0.832 1 96.81 194 ALA A C 1
ATOM 1476 O O . ALA A 1 194 ? 4.191 -12.867 0.531 1 96.81 194 ALA A O 1
ATOM 1477 N N . TRP A 1 195 ? 6.383 -13.07 0.713 1 97 195 TRP A N 1
ATOM 1478 C CA . TRP A 1 195 ? 6.43 -14.43 0.205 1 97 195 TRP A CA 1
ATOM 1479 C C . TRP A 1 195 ? 7.254 -15.328 1.125 1 97 195 TRP A C 1
ATOM 1481 O O . TRP A 1 195 ? 8.242 -14.883 1.717 1 97 195 TRP A O 1
ATOM 1491 N N . ASP A 1 196 ? 6.895 -16.562 1.28 1 95.69 196 ASP A N 1
ATOM 1492 C CA . ASP A 1 196 ? 7.691 -17.547 2.002 1 95.69 196 ASP A CA 1
ATOM 1493 C C . ASP A 1 196 ? 8.766 -18.156 1.1 1 95.69 196 ASP A C 1
ATOM 1495 O O . ASP A 1 196 ? 8.641 -19.312 0.666 1 95.69 196 ASP A O 1
ATOM 1499 N N . LEU A 1 197 ? 9.836 -17.438 0.906 1 95.94 197 LEU A N 1
ATOM 1500 C CA . LEU A 1 197 ? 10.883 -17.859 -0.013 1 95.94 197 LEU A CA 1
ATOM 1501 C C . LEU A 1 197 ? 11.641 -19.062 0.537 1 95.94 197 LEU A C 1
ATOM 1503 O O . LEU A 1 197 ? 12.148 -19.891 -0.229 1 95.94 197 LEU A O 1
ATOM 1507 N N . ASP A 1 198 ? 11.711 -19.172 1.864 1 95.75 198 ASP A N 1
ATOM 1508 C CA . ASP A 1 198 ? 12.391 -20.312 2.465 1 95.75 198 ASP A CA 1
ATOM 1509 C C . ASP A 1 198 ? 11.695 -21.625 2.104 1 95.75 198 ASP A C 1
ATOM 1511 O O . ASP A 1 198 ? 12.352 -22.594 1.721 1 95.75 198 ASP A O 1
ATOM 1515 N N . ALA A 1 199 ? 10.406 -21.609 2.268 1 96.12 199 ALA A N 1
ATOM 1516 C CA . ALA A 1 199 ? 9.633 -22.812 1.908 1 96.12 199 ALA A CA 1
ATOM 1517 C C . ALA A 1 199 ? 9.797 -23.125 0.426 1 96.12 199 ALA A C 1
ATOM 1519 O O . ALA A 1 199 ? 9.938 -24.297 0.052 1 96.12 199 ALA A O 1
ATOM 1520 N N . LEU A 1 200 ? 9.773 -22.156 -0.4 1 96 200 LEU A N 1
ATOM 1521 C CA . LEU A 1 200 ? 9.961 -22.344 -1.833 1 96 200 LEU A CA 1
ATOM 1522 C C . LEU A 1 200 ? 11.336 -22.938 -2.123 1 96 200 LEU A C 1
ATOM 1524 O O . LEU A 1 200 ? 11.461 -23.875 -2.912 1 96 200 LEU A O 1
ATOM 1528 N N . GLU A 1 201 ? 12.32 -22.359 -1.486 1 96.56 201 GLU A N 1
ATOM 1529 C CA . GLU A 1 201 ? 13.688 -22.828 -1.697 1 96.56 201 GLU A CA 1
ATOM 1530 C C . GLU A 1 201 ? 13.844 -24.297 -1.289 1 96.56 201 GLU A C 1
ATOM 1532 O O . GLU A 1 201 ? 14.531 -25.062 -1.963 1 96.56 201 GLU A O 1
ATOM 1537 N N . GLU A 1 202 ? 13.234 -24.594 -0.239 1 97.19 202 GLU A N 1
ATOM 1538 C CA . GLU A 1 202 ? 13.266 -25.984 0.202 1 97.19 202 GLU A CA 1
ATOM 1539 C C . GLU A 1 202 ? 12.688 -26.906 -0.859 1 97.19 202 GLU A C 1
ATOM 1541 O O . GLU A 1 202 ? 13.219 -28 -1.108 1 97.19 202 GLU A O 1
ATOM 1546 N N . GLY A 1 203 ? 11.586 -26.531 -1.42 1 97.44 203 GLY A N 1
ATOM 1547 C CA . GLY A 1 203 ? 10.992 -27.312 -2.498 1 97.44 203 GLY A CA 1
ATOM 1548 C C . GLY A 1 203 ? 11.922 -27.484 -3.686 1 97.44 203 GLY A C 1
ATOM 1549 O O . GLY A 1 203 ? 12.031 -28.578 -4.242 1 97.44 203 GLY A O 1
ATOM 1550 N N . TYR A 1 204 ? 12.594 -26.469 -4.043 1 97.94 204 TYR A N 1
ATOM 1551 C CA . TYR A 1 204 ? 13.547 -26.531 -5.152 1 97.94 204 TYR A CA 1
ATOM 1552 C C . TYR A 1 204 ? 14.727 -27.438 -4.809 1 97.94 204 TYR A C 1
ATOM 1554 O O . TYR A 1 204 ? 15.195 -28.203 -5.652 1 97.94 204 TYR A O 1
ATOM 1562 N N . GLU A 1 205 ? 15.203 -27.281 -3.617 1 97.81 205 GLU A N 1
ATOM 1563 C CA . GLU A 1 205 ? 16.328 -28.125 -3.201 1 97.81 205 GLU A CA 1
ATOM 1564 C C . GLU A 1 205 ? 15.969 -29.594 -3.229 1 97.81 205 GLU A C 1
ATOM 1566 O O . GLU A 1 205 ? 16.797 -30.438 -3.594 1 97.81 205 GLU A O 1
ATOM 1571 N N . GLN A 1 206 ? 14.805 -29.891 -2.818 1 97.12 206 GLN A N 1
ATOM 1572 C CA . GLN A 1 206 ? 14.328 -31.281 -2.91 1 97.12 206 GLN A CA 1
ATOM 1573 C C . GLN A 1 206 ? 14.273 -31.734 -4.363 1 97.12 206 GLN A C 1
ATOM 1575 O O . GLN A 1 206 ? 14.656 -32.875 -4.672 1 97.12 206 GLN A O 1
ATOM 1580 N N . PHE A 1 207 ? 13.727 -30.938 -5.234 1 97.06 207 PHE A N 1
ATOM 1581 C CA . PHE A 1 207 ? 13.68 -31.234 -6.66 1 97.06 207 PHE A CA 1
ATOM 1582 C C . PHE A 1 207 ? 15.078 -31.484 -7.211 1 97.06 207 PHE A C 1
ATOM 1584 O O . PHE A 1 207 ? 15.305 -32.469 -7.934 1 97.06 207 PHE A O 1
ATOM 1591 N N . LEU A 1 208 ? 16.047 -30.594 -6.859 1 97.19 208 LEU A N 1
ATOM 1592 C CA . LEU A 1 208 ? 17.438 -30.719 -7.297 1 97.19 208 LEU A CA 1
ATOM 1593 C C . LEU A 1 208 ? 18.047 -32.031 -6.805 1 97.19 208 LEU A C 1
ATOM 1595 O O . LEU A 1 208 ? 18.719 -32.719 -7.57 1 97.19 208 LEU A O 1
ATOM 1599 N N . ALA A 1 209 ? 17.828 -32.312 -5.594 1 95.62 209 ALA A N 1
ATOM 1600 C CA . ALA A 1 209 ? 18.375 -33.531 -5.016 1 95.62 209 ALA A CA 1
ATOM 1601 C C . ALA A 1 209 ? 17.828 -34.781 -5.727 1 95.62 209 ALA A C 1
ATOM 1603 O O . ALA A 1 209 ? 18.562 -35.719 -5.973 1 95.62 209 ALA A O 1
ATOM 1604 N N . GLU A 1 210 ? 16.609 -34.75 -6.043 1 93.12 210 GLU A N 1
ATOM 1605 C CA . GLU A 1 210 ? 15.93 -35.906 -6.625 1 93.12 210 GLU A CA 1
ATOM 1606 C C . GLU A 1 210 ? 16.344 -36.125 -8.078 1 93.12 210 GLU A C 1
ATOM 1608 O O . GLU A 1 210 ? 16.5 -37.25 -8.523 1 93.12 210 GLU A O 1
ATOM 1613 N N . TYR A 1 211 ? 16.641 -35.094 -8.812 1 94.12 211 TYR A N 1
ATOM 1614 C CA . TYR A 1 211 ? 16.766 -35.25 -10.25 1 94.12 211 TYR A CA 1
ATOM 1615 C C . TYR A 1 211 ? 18.172 -34.875 -10.734 1 94.12 211 TYR A C 1
ATOM 1617 O O . TYR A 1 211 ? 18.438 -34.906 -11.938 1 94.12 211 TYR A O 1
ATOM 1625 N N . SER A 1 212 ? 19.047 -34.562 -9.797 1 91.62 212 SER A N 1
ATOM 1626 C CA . SER A 1 212 ? 20.422 -34.25 -10.18 1 91.62 212 SER A CA 1
ATOM 1627 C C . SER A 1 212 ? 21.188 -35.5 -10.562 1 91.62 212 SER A C 1
ATOM 1629 O O . SER A 1 212 ? 22.156 -35.438 -11.32 1 91.62 212 SER A O 1
ATOM 1631 N N . GLY A 1 213 ? 20.844 -36.625 -10.062 1 83.06 213 GLY A N 1
ATOM 1632 C CA . GLY A 1 213 ? 21.562 -37.844 -10.344 1 83.06 213 GLY A CA 1
ATOM 1633 C C . GLY A 1 213 ? 21.172 -38.469 -11.672 1 83.06 213 GLY A C 1
ATOM 1634 O O . GLY A 1 213 ? 20.188 -38.062 -12.289 1 83.06 213 GLY A O 1
ATOM 1635 N N . ASP A 1 214 ? 22.141 -39.281 -12.25 1 70.81 214 ASP A N 1
ATOM 1636 C CA . ASP A 1 214 ? 21.922 -39.969 -13.523 1 70.81 214 ASP A CA 1
ATOM 1637 C C . ASP A 1 214 ? 20.781 -40.969 -13.422 1 70.81 214 ASP A C 1
ATOM 1639 O O . ASP A 1 214 ? 20.766 -41.812 -12.508 1 70.81 214 ASP A O 1
ATOM 1643 N N . GLY A 1 215 ? 19.641 -40.531 -13.477 1 61.25 215 GLY A N 1
ATOM 1644 C CA . GLY A 1 215 ? 18.531 -41.469 -13.352 1 61.25 215 GLY A CA 1
ATOM 1645 C C . GLY A 1 215 ? 18.453 -42.438 -14.516 1 61.25 215 GLY A C 1
ATOM 1646 O O . GLY A 1 215 ? 18.484 -42.031 -15.68 1 61.25 215 GLY A O 1
ATOM 1647 N N . SER A 1 216 ? 19.141 -43.594 -14.305 1 63.47 216 SER A N 1
ATOM 1648 C CA . SER A 1 216 ? 18.875 -44.688 -15.211 1 63.47 216 SER A CA 1
ATOM 1649 C C . SER A 1 216 ? 17.422 -45.156 -15.109 1 63.47 216 SER A C 1
ATOM 1651 O O . SER A 1 216 ? 16.766 -44.969 -14.078 1 63.47 216 SER A O 1
ATOM 1653 N N . GLY A 1 217 ? 16.859 -45.312 -16.312 1 76.69 217 GLY A N 1
ATOM 1654 C CA . GLY A 1 217 ? 15.531 -45.906 -16.219 1 76.69 217 GLY A CA 1
ATOM 1655 C C . GLY A 1 217 ? 14.656 -45.625 -17.422 1 76.69 217 GLY A C 1
ATOM 1656 O O . GLY A 1 217 ? 15.156 -45.188 -18.469 1 76.69 217 GLY A O 1
ATOM 1657 N N . ASP A 1 218 ? 13.5 -46 -17.375 1 90.38 218 ASP A N 1
ATOM 1658 C CA . ASP A 1 218 ? 12.414 -45.844 -18.344 1 90.38 218 ASP A CA 1
ATOM 1659 C C . ASP A 1 218 ? 12.156 -44.375 -18.625 1 90.38 218 ASP A C 1
ATOM 1661 O O . ASP A 1 218 ? 11.672 -43.625 -17.766 1 90.38 218 ASP A O 1
ATOM 1665 N N . ALA A 1 219 ? 12.609 -43.906 -19.906 1 92.88 219 ALA A N 1
ATOM 1666 C CA . ALA A 1 219 ? 12.531 -42.5 -20.297 1 92.88 219 ALA A CA 1
ATOM 1667 C C . ALA A 1 219 ? 11.109 -41.969 -20.125 1 92.88 219 ALA A C 1
ATOM 1669 O O . ALA A 1 219 ? 10.922 -40.812 -19.75 1 92.88 219 ALA A O 1
ATOM 1670 N N . MET A 1 220 ? 10.172 -42.719 -20.406 1 94 220 MET A N 1
ATOM 1671 C CA . MET A 1 220 ? 8.773 -42.312 -20.281 1 94 220 MET A CA 1
ATOM 1672 C C . MET A 1 220 ? 8.414 -42.031 -18.828 1 94 220 MET A C 1
ATOM 1674 O O . MET A 1 220 ? 7.832 -41 -18.516 1 94 220 MET A O 1
ATOM 1678 N N . VAL A 1 221 ? 8.789 -42.938 -17.969 1 93.5 221 VAL A N 1
ATOM 1679 C CA . VAL A 1 221 ? 8.492 -42.812 -16.531 1 93.5 221 VAL A CA 1
ATOM 1680 C C . VAL A 1 221 ? 9.227 -41.594 -15.969 1 93.5 221 VAL A C 1
ATOM 1682 O O . VAL A 1 221 ? 8.641 -40.781 -15.242 1 93.5 221 VAL A O 1
ATOM 1685 N N . ARG A 1 222 ? 10.469 -41.469 -16.344 1 93.69 222 ARG A N 1
ATOM 1686 C CA . ARG A 1 222 ? 11.281 -40.375 -15.828 1 93.69 222 ARG A CA 1
ATOM 1687 C C . ARG A 1 222 ? 10.734 -39.031 -16.281 1 93.69 222 ARG A C 1
ATOM 1689 O O . ARG A 1 222 ? 10.727 -38.062 -15.516 1 93.69 222 ARG A O 1
ATOM 1696 N N . THR A 1 223 ? 10.305 -39 -17.531 1 95.38 223 THR A N 1
ATOM 1697 C CA . THR A 1 223 ? 9.734 -37.781 -18.062 1 95.38 223 THR A CA 1
ATOM 1698 C C . THR A 1 223 ? 8.477 -37.375 -17.297 1 95.38 223 THR A C 1
ATOM 1700 O O . THR A 1 223 ? 8.328 -36.219 -16.891 1 95.38 223 THR A O 1
ATOM 1703 N N . VAL A 1 224 ? 7.605 -38.281 -17.031 1 95.81 224 VAL A N 1
ATOM 1704 C CA . VAL A 1 224 ? 6.355 -38 -16.344 1 95.81 224 VAL A CA 1
ATOM 1705 C C . VAL A 1 224 ? 6.652 -37.562 -14.906 1 95.81 224 VAL A C 1
ATOM 1707 O O . VAL A 1 224 ? 6.094 -36.562 -14.422 1 95.81 224 VAL A O 1
ATOM 1710 N N . GLN A 1 225 ? 7.531 -38.312 -14.242 1 94.44 225 GLN A N 1
ATOM 1711 C CA . GLN A 1 225 ? 7.879 -37.969 -12.867 1 94.44 225 GLN A CA 1
ATOM 1712 C C . GLN A 1 225 ? 8.492 -36.594 -12.766 1 94.44 225 GLN A C 1
ATOM 1714 O O . GLN A 1 225 ? 8.148 -35.812 -11.867 1 94.44 225 GLN A O 1
ATOM 1719 N N . LEU A 1 226 ? 9.367 -36.25 -13.695 1 95.81 226 LEU A N 1
ATOM 1720 C CA . LEU A 1 226 ? 10.031 -34.938 -13.742 1 95.81 226 LEU A CA 1
ATOM 1721 C C . LEU A 1 226 ? 9.016 -33.812 -13.898 1 95.81 226 LEU A C 1
ATOM 1723 O O . LEU A 1 226 ? 9.008 -32.875 -13.109 1 95.81 226 LEU A O 1
ATOM 1727 N N . VAL A 1 227 ? 8.156 -33.938 -14.922 1 96.94 227 VAL A N 1
ATOM 1728 C CA . VAL A 1 227 ? 7.172 -32.906 -15.227 1 96.94 227 VAL A CA 1
ATOM 1729 C C . VAL A 1 227 ? 6.16 -32.781 -14.094 1 96.94 227 VAL A C 1
ATOM 1731 O O . VAL A 1 227 ? 5.781 -31.688 -13.688 1 96.94 227 VAL A O 1
ATOM 1734 N N . HIS A 1 228 ? 5.816 -33.938 -13.594 1 95.88 228 HIS A N 1
ATOM 1735 C CA . HIS A 1 228 ? 4.84 -33.969 -12.508 1 95.88 228 HIS A CA 1
ATOM 1736 C C . HIS A 1 228 ? 5.367 -33.25 -11.266 1 95.88 228 HIS A C 1
ATOM 1738 O O . HIS A 1 228 ? 4.629 -32.531 -10.602 1 95.88 228 HIS A O 1
ATOM 1744 N N . ALA A 1 229 ? 6.559 -33.469 -10.953 1 95.38 229 ALA A N 1
ATOM 1745 C CA . ALA A 1 229 ? 7.18 -32.844 -9.797 1 95.38 229 ALA A CA 1
ATOM 1746 C C . ALA A 1 229 ? 7.355 -31.344 -10.016 1 95.38 229 ALA A C 1
ATOM 1748 O O . ALA A 1 229 ? 7.281 -30.562 -9.07 1 95.38 229 ALA A O 1
ATOM 1749 N N . TRP A 1 230 ? 7.551 -30.922 -11.234 1 97.06 230 TRP A N 1
ATOM 1750 C CA . TRP A 1 230 ? 7.875 -29.531 -11.578 1 97.06 230 TRP A CA 1
ATOM 1751 C C . TRP A 1 230 ? 6.617 -28.672 -11.602 1 97.06 230 TRP A C 1
ATOM 1753 O O . TRP A 1 230 ? 6.664 -27.484 -11.266 1 97.06 230 TRP A O 1
ATOM 1763 N N . ARG A 1 231 ? 5.527 -29.203 -11.969 1 94.81 231 ARG A N 1
ATOM 1764 C CA . ARG A 1 231 ? 4.344 -28.438 -12.367 1 94.81 231 ARG A CA 1
ATOM 1765 C C . ARG A 1 231 ? 3.742 -27.703 -11.18 1 94.81 231 ARG A C 1
ATOM 1767 O O . ARG A 1 231 ? 2.881 -26.844 -11.352 1 94.81 231 ARG A O 1
ATOM 1774 N N . ARG A 1 232 ? 4.172 -27.984 -9.945 1 92.56 232 ARG A N 1
ATOM 1775 C CA . ARG A 1 232 ? 3.678 -27.266 -8.773 1 92.56 232 ARG A CA 1
ATOM 1776 C C . ARG A 1 232 ? 4.324 -25.891 -8.664 1 92.56 232 ARG A C 1
ATOM 1778 O O . ARG A 1 232 ? 3.73 -24.969 -8.102 1 92.56 232 ARG A O 1
ATOM 1785 N N . PHE A 1 233 ? 5.488 -25.719 -9.188 1 96.19 233 PHE A N 1
ATOM 1786 C CA . PHE A 1 233 ? 6.285 -24.531 -8.938 1 96.19 233 PHE A CA 1
ATOM 1787 C C . PHE A 1 233 ? 5.676 -23.312 -9.641 1 96.19 233 PHE A C 1
ATOM 1789 O O . PHE A 1 233 ? 5.52 -22.25 -9.039 1 96.19 233 PHE A O 1
ATOM 1796 N N . PRO A 1 234 ? 5.23 -23.453 -10.914 1 94.19 234 PRO A N 1
ATOM 1797 C CA . PRO A 1 234 ? 4.621 -22.281 -11.547 1 94.19 234 PRO A CA 1
ATOM 1798 C C . PRO A 1 234 ? 3.361 -21.812 -10.828 1 94.19 234 PRO A C 1
ATOM 1800 O O . PRO A 1 234 ? 2.936 -20.672 -11.008 1 94.19 234 PRO A O 1
ATOM 1803 N N . ARG A 1 235 ? 2.814 -22.656 -10 1 89 235 ARG A N 1
ATOM 1804 C CA . ARG A 1 235 ? 1.595 -22.297 -9.281 1 89 235 ARG A CA 1
ATOM 1805 C C . ARG A 1 235 ? 1.914 -21.531 -8.008 1 89 235 ARG A C 1
ATOM 1807 O O . ARG A 1 235 ? 1.13 -20.672 -7.578 1 89 235 ARG A O 1
ATOM 1814 N N . VAL A 1 236 ? 3.08 -21.766 -7.445 1 92.75 236 VAL A N 1
ATOM 1815 C CA . VAL A 1 236 ? 3.307 -21.234 -6.105 1 92.75 236 VAL A CA 1
ATOM 1816 C C . VAL A 1 236 ? 4.445 -20.219 -6.137 1 92.75 236 VAL A C 1
ATOM 1818 O O . VAL A 1 236 ? 4.602 -19.422 -5.207 1 92.75 236 VAL A O 1
ATOM 1821 N N . ASP A 1 237 ? 5.289 -20.297 -7.117 1 96.19 237 ASP A N 1
ATOM 1822 C CA . ASP A 1 237 ? 6.43 -19.391 -7.227 1 96.19 237 ASP A CA 1
ATOM 1823 C C . ASP A 1 237 ? 6.066 -18.141 -8.008 1 96.19 237 ASP A C 1
ATOM 1825 O O . ASP A 1 237 ? 5.684 -18.219 -9.172 1 96.19 237 ASP A O 1
ATOM 1829 N N . PRO A 1 238 ? 6.234 -16.953 -7.41 1 95.62 238 PRO A N 1
ATOM 1830 C CA . PRO A 1 238 ? 5.918 -15.703 -8.094 1 95.62 238 PRO A CA 1
ATOM 1831 C C . PRO A 1 238 ? 6.938 -15.336 -9.172 1 95.62 238 PRO A C 1
ATOM 1833 O O . PRO A 1 238 ? 6.711 -14.414 -9.953 1 95.62 238 PRO A O 1
ATOM 1836 N N . ALA A 1 239 ? 8.031 -16.109 -9.234 1 96.31 239 ALA A N 1
ATOM 1837 C CA . ALA A 1 239 ? 9.102 -15.812 -10.195 1 96.31 239 ALA A CA 1
ATOM 1838 C C . ALA A 1 239 ? 9.555 -14.359 -10.086 1 96.31 239 ALA A C 1
ATOM 1840 O O . ALA A 1 239 ? 9.469 -13.602 -11.055 1 96.31 239 ALA A O 1
ATOM 1841 N N . LEU A 1 240 ? 10.156 -13.961 -8.992 1 97.44 240 LEU A N 1
ATOM 1842 C CA . LEU A 1 240 ? 10.625 -12.609 -8.727 1 97.44 240 LEU A CA 1
ATOM 1843 C C . LEU A 1 240 ? 11.906 -12.312 -9.508 1 97.44 240 LEU A C 1
ATOM 1845 O O . LEU A 1 240 ? 12.594 -13.234 -9.953 1 97.44 240 LEU A O 1
ATOM 1849 N N . PRO A 1 241 ? 12.18 -11.047 -9.672 1 96.75 241 PRO A N 1
ATOM 1850 C CA . PRO A 1 241 ? 13.469 -10.695 -10.273 1 96.75 241 PRO A CA 1
ATOM 1851 C C . PRO A 1 241 ? 14.656 -11.227 -9.477 1 96.75 241 PRO A C 1
ATOM 1853 O O . PRO A 1 241 ? 14.633 -11.234 -8.242 1 96.75 241 PRO A O 1
ATOM 1856 N N . THR A 1 242 ? 15.672 -11.602 -10.188 1 93.19 242 THR A N 1
ATOM 1857 C CA . THR A 1 242 ? 16.859 -12.18 -9.562 1 93.19 242 THR A CA 1
ATOM 1858 C C . THR A 1 242 ? 17.422 -11.234 -8.508 1 93.19 242 THR A C 1
ATOM 1860 O O . THR A 1 242 ? 17.969 -11.688 -7.492 1 93.19 242 THR A O 1
ATOM 1863 N N . THR A 1 243 ? 17.297 -9.914 -8.719 1 93.31 243 THR A N 1
ATOM 1864 C CA . THR A 1 243 ? 17.844 -8.914 -7.816 1 93.31 243 THR A CA 1
ATOM 1865 C C . THR A 1 243 ? 17.109 -8.93 -6.48 1 93.31 243 THR A C 1
ATOM 1867 O O . THR A 1 243 ? 17.594 -8.391 -5.488 1 93.31 243 THR A O 1
ATOM 1870 N N . LEU A 1 244 ? 15.914 -9.547 -6.457 1 95.81 244 LEU A N 1
ATOM 1871 C CA . LEU A 1 244 ? 15.117 -9.586 -5.234 1 95.81 244 LEU A CA 1
ATOM 1872 C C . LEU A 1 244 ? 15.203 -10.961 -4.578 1 95.81 244 LEU A C 1
ATOM 1874 O O . LEU A 1 244 ? 14.594 -11.195 -3.533 1 95.81 244 LEU A O 1
ATOM 1878 N N . LEU A 1 245 ? 15.922 -11.844 -5.23 1 95.31 245 LEU A N 1
ATOM 1879 C CA . LEU A 1 245 ? 16.047 -13.211 -4.742 1 95.31 245 LEU A CA 1
ATOM 1880 C C . LEU A 1 245 ? 17.391 -13.414 -4.031 1 95.31 245 LEU A C 1
ATOM 1882 O O . LEU A 1 245 ? 18.344 -12.664 -4.27 1 95.31 245 LEU A O 1
ATOM 1886 N N . PRO A 1 246 ? 17.406 -14.375 -3.074 1 92.31 246 PRO A N 1
ATOM 1887 C CA . PRO A 1 246 ? 18.703 -14.695 -2.461 1 92.31 246 PRO A CA 1
ATOM 1888 C C . PRO A 1 246 ? 19.766 -15.07 -3.488 1 92.31 246 PRO A C 1
ATOM 1890 O O . PRO A 1 246 ? 19.422 -15.523 -4.59 1 92.31 246 PRO A O 1
ATOM 1893 N N . ALA A 1 247 ? 20.953 -14.867 -3.031 1 91.44 247 ALA A N 1
ATOM 1894 C CA . ALA A 1 247 ? 22.047 -15.289 -3.891 1 91.44 247 ALA A CA 1
ATOM 1895 C C . ALA A 1 247 ? 22 -16.781 -4.168 1 91.44 247 ALA A C 1
ATOM 1897 O O . ALA A 1 247 ? 21.688 -17.578 -3.275 1 91.44 247 ALA A O 1
ATOM 1898 N N . ARG A 1 248 ? 22.266 -17.219 -5.453 1 91.25 248 ARG A N 1
ATOM 1899 C CA . ARG A 1 248 ? 22.281 -18.609 -5.879 1 91.25 248 ARG A CA 1
ATOM 1900 C C . ARG A 1 248 ? 20.922 -19.266 -5.66 1 91.25 248 ARG A C 1
ATOM 1902 O O . ARG A 1 248 ? 20.844 -20.375 -5.113 1 91.25 248 ARG A O 1
ATOM 1909 N N . TRP A 1 249 ? 20 -18.578 -5.887 1 94.56 249 TRP A N 1
ATOM 1910 C CA . TRP A 1 249 ? 18.609 -19.031 -5.758 1 94.56 249 TRP A CA 1
ATOM 1911 C C . TRP A 1 249 ? 18.422 -20.406 -6.383 1 94.56 249 TRP A C 1
ATOM 1913 O O . TRP A 1 249 ? 18.719 -20.609 -7.562 1 94.56 249 TRP A O 1
ATOM 1923 N N . SER A 1 250 ? 17.922 -21.328 -5.637 1 97 250 SER A N 1
ATOM 1924 C CA . SER A 1 250 ? 17.734 -22.719 -6.039 1 97 250 SER A CA 1
ATOM 1925 C C . SER A 1 250 ? 16.719 -22.844 -7.172 1 97 250 SER A C 1
ATOM 1927 O O . SER A 1 250 ? 16.781 -23.766 -7.977 1 97 250 SER A O 1
ATOM 1929 N N . GLY A 1 251 ? 15.836 -21.906 -7.215 1 97.38 251 GLY A N 1
ATOM 1930 C CA . GLY A 1 251 ? 14.82 -21.953 -8.258 1 97.38 251 GLY A CA 1
ATOM 1931 C C . GLY A 1 251 ? 15.406 -21.875 -9.656 1 97.38 251 GLY A C 1
ATOM 1932 O O . GLY A 1 251 ? 15.016 -22.656 -10.539 1 97.38 251 GLY A O 1
ATOM 1933 N N . VAL A 1 252 ? 16.312 -21.062 -9.82 1 95.69 252 VAL A N 1
ATOM 1934 C CA . VAL A 1 252 ? 16.938 -20.906 -11.125 1 95.69 252 VAL A CA 1
ATOM 1935 C C . VAL A 1 252 ? 17.703 -22.172 -11.492 1 95.69 252 VAL A C 1
ATOM 1937 O O . VAL A 1 252 ? 17.609 -22.656 -12.625 1 95.69 252 VAL A O 1
ATOM 1940 N N . ARG A 1 253 ? 18.359 -22.734 -10.594 1 96.31 253 ARG A N 1
ATOM 1941 C CA . ARG A 1 253 ? 19.094 -23.984 -10.805 1 96.31 253 ARG A CA 1
ATOM 1942 C C . ARG A 1 253 ? 18.125 -25.125 -11.109 1 96.31 253 ARG A C 1
ATOM 1944 O O . ARG A 1 253 ? 18.406 -25.969 -11.969 1 96.31 253 ARG A O 1
ATOM 1951 N N . ALA A 1 254 ? 17.078 -25.109 -10.391 1 97.94 254 ALA A N 1
ATOM 1952 C CA . ALA A 1 254 ? 16.062 -26.156 -10.602 1 97.94 254 ALA A CA 1
ATOM 1953 C C . ALA A 1 254 ? 15.461 -26.047 -11.992 1 97.94 254 ALA A C 1
ATOM 1955 O O . ALA A 1 254 ? 15.25 -27.062 -12.664 1 97.94 254 ALA A O 1
ATOM 1956 N N . ALA A 1 255 ? 15.195 -24.875 -12.414 1 97.31 255 ALA A N 1
ATOM 1957 C CA . ALA A 1 255 ? 14.633 -24.672 -13.75 1 97.31 255 ALA A CA 1
ATOM 1958 C C . ALA A 1 255 ? 15.602 -25.141 -14.828 1 97.31 255 ALA A C 1
ATOM 1960 O O . ALA A 1 255 ? 15.18 -25.75 -15.82 1 97.31 255 ALA A O 1
ATOM 1961 N N . GLU A 1 256 ? 16.812 -24.859 -14.625 1 96.38 256 GLU A N 1
ATOM 1962 C CA . GLU A 1 256 ? 17.844 -25.312 -15.562 1 96.38 256 GLU A CA 1
ATOM 1963 C C . GLU A 1 256 ? 17.906 -26.828 -15.602 1 96.38 256 GLU A C 1
ATOM 1965 O O . GLU A 1 256 ? 18.016 -27.438 -16.672 1 96.38 256 GLU A O 1
ATOM 1970 N N . LEU A 1 257 ? 17.891 -27.406 -14.461 1 96.81 257 LEU A N 1
ATOM 1971 C CA . LEU A 1 257 ? 17.906 -28.859 -14.383 1 96.81 257 LEU A CA 1
ATOM 1972 C C . LEU A 1 257 ? 16.688 -29.469 -15.07 1 96.81 257 LEU A C 1
ATOM 1974 O O . LEU A 1 257 ? 16.812 -30.453 -15.812 1 96.81 257 LEU A O 1
ATOM 1978 N N . PHE A 1 258 ? 15.562 -28.891 -14.805 1 97.5 258 PHE A N 1
ATOM 1979 C CA . PHE A 1 258 ? 14.336 -29.375 -15.422 1 97.5 258 PHE A CA 1
ATOM 1980 C C . PHE A 1 258 ? 14.461 -29.375 -16.938 1 97.5 258 PHE A C 1
ATOM 1982 O O . PHE A 1 258 ? 14.156 -30.375 -17.594 1 97.5 258 PHE A O 1
ATOM 1989 N N . THR A 1 259 ? 14.914 -28.297 -17.438 1 96.31 259 THR A N 1
ATOM 1990 C CA . THR A 1 259 ? 15.07 -28.141 -18.875 1 96.31 259 THR A CA 1
ATOM 1991 C C . THR A 1 259 ? 16.047 -29.172 -19.438 1 96.31 259 THR A C 1
ATOM 1993 O O . THR A 1 259 ? 15.773 -29.812 -20.453 1 96.31 259 THR A O 1
ATOM 1996 N N . ARG A 1 260 ? 17.141 -29.344 -18.828 1 94.81 260 ARG A N 1
ATOM 1997 C CA . ARG A 1 260 ? 18.172 -30.281 -19.266 1 94.81 260 ARG A CA 1
ATOM 1998 C C . ARG A 1 260 ? 17.672 -31.719 -19.219 1 94.81 260 ARG A C 1
ATOM 2000 O O . ARG A 1 260 ? 17.859 -32.469 -20.172 1 94.81 260 ARG A O 1
ATOM 2007 N N . ARG A 1 261 ? 17.047 -32.062 -18.141 1 95 261 ARG A N 1
ATOM 2008 C CA . ARG A 1 261 ? 16.562 -33.438 -17.969 1 95 261 ARG A CA 1
ATOM 2009 C C . ARG A 1 261 ? 15.43 -33.75 -18.938 1 95 261 ARG A C 1
ATOM 2011 O O . ARG A 1 261 ? 15.359 -34.844 -19.5 1 95 261 ARG A O 1
ATOM 2018 N N . ARG A 1 262 ? 14.578 -32.844 -19.078 1 94.38 262 ARG A N 1
ATOM 2019 C CA . ARG A 1 262 ? 13.5 -33.062 -20.031 1 94.38 262 ARG A CA 1
ATOM 2020 C C . ARG A 1 262 ? 14.055 -33.281 -21.438 1 94.38 262 ARG A C 1
ATOM 2022 O O . ARG A 1 262 ? 13.586 -34.156 -22.156 1 94.38 262 ARG A O 1
ATOM 2029 N N . ALA A 1 263 ? 15 -32.469 -21.797 1 93.44 263 ALA A N 1
ATOM 2030 C CA . ALA A 1 263 ? 15.617 -32.594 -23.109 1 93.44 263 ALA A CA 1
ATOM 2031 C C . ALA A 1 263 ? 16.25 -33.969 -23.297 1 93.44 263 ALA A C 1
ATOM 2033 O O . ALA A 1 263 ? 16.25 -34.531 -24.391 1 93.44 263 ALA A O 1
ATOM 2034 N N . GLN A 1 264 ? 16.75 -34.5 -22.266 1 92.75 264 GLN A N 1
ATOM 2035 C CA . GLN A 1 264 ? 17.422 -35.812 -22.281 1 92.75 264 GLN A CA 1
ATOM 2036 C C . GLN A 1 264 ? 16.453 -36.938 -22.578 1 92.75 264 GLN A C 1
ATOM 2038 O O . GLN A 1 264 ? 16.781 -37.875 -23.281 1 92.75 264 GLN A O 1
ATOM 2043 N N . TRP A 1 265 ? 15.242 -36.812 -22.078 1 93.31 265 TRP A N 1
ATOM 2044 C CA . TRP A 1 265 ? 14.344 -37.969 -22.094 1 93.31 265 TRP A CA 1
ATOM 2045 C C . TRP A 1 265 ? 13.203 -37.75 -23.078 1 93.31 265 TRP A C 1
ATOM 2047 O O . TRP A 1 265 ? 12.523 -38.688 -23.484 1 93.31 265 TRP A O 1
ATOM 2057 N N . HIS A 1 266 ? 12.969 -36.562 -23.5 1 93 266 HIS A N 1
ATOM 2058 C CA . HIS A 1 266 ? 11.75 -36.188 -24.188 1 93 266 HIS A CA 1
ATOM 2059 C C . HIS A 1 266 ? 11.594 -36.938 -25.5 1 93 266 HIS A C 1
ATOM 2061 O O . HIS A 1 266 ? 10.539 -37.5 -25.766 1 93 266 HIS A O 1
ATOM 2067 N N . ALA A 1 267 ? 12.602 -36.969 -26.297 1 93.38 267 ALA A N 1
ATOM 2068 C CA . ALA A 1 267 ? 12.508 -37.594 -27.625 1 93.38 267 ALA A CA 1
ATOM 2069 C C . ALA A 1 267 ? 12.195 -39.062 -27.516 1 93.38 267 ALA A C 1
ATOM 2071 O O . ALA A 1 267 ? 11.312 -39.562 -28.219 1 93.38 267 ALA A O 1
ATOM 2072 N N . ALA A 1 268 ? 12.883 -39.781 -26.703 1 94.25 268 ALA A N 1
ATOM 2073 C CA . ALA A 1 268 ? 12.664 -41.219 -26.516 1 94.25 268 ALA A CA 1
ATOM 2074 C C . ALA A 1 268 ? 11.273 -41.5 -25.953 1 94.25 268 ALA A C 1
ATOM 2076 O O . ALA A 1 268 ? 10.602 -42.438 -26.391 1 94.25 268 ALA A O 1
ATOM 2077 N N . ALA A 1 269 ? 10.883 -40.688 -25.031 1 95.62 269 ALA A N 1
ATOM 2078 C CA . ALA A 1 269 ? 9.57 -40.875 -24.422 1 95.62 269 ALA A CA 1
ATOM 2079 C C . ALA A 1 269 ? 8.453 -40.625 -25.422 1 95.62 269 ALA A C 1
ATOM 2081 O O . ALA A 1 269 ? 7.469 -41.375 -25.469 1 95.62 269 ALA A O 1
ATOM 2082 N N . GLN A 1 270 ? 8.594 -39.625 -26.266 1 95.19 270 GLN A N 1
ATOM 2083 C CA . GLN A 1 270 ? 7.594 -39.312 -27.281 1 95.19 270 GLN A CA 1
ATOM 2084 C C . GLN A 1 270 ? 7.484 -40.438 -28.312 1 95.19 270 GLN A C 1
ATOM 2086 O O . GLN A 1 270 ? 6.383 -40.812 -28.719 1 95.19 270 GLN A O 1
ATOM 2091 N N . ALA A 1 271 ? 8.602 -40.938 -28.703 1 93.62 271 ALA A N 1
ATOM 2092 C CA . ALA A 1 271 ? 8.625 -42.031 -29.688 1 93.62 271 ALA A CA 1
ATOM 2093 C C . ALA A 1 271 ? 7.926 -43.281 -29.141 1 93.62 271 ALA A C 1
ATOM 2095 O O . ALA A 1 271 ? 7.156 -43.906 -29.859 1 93.62 271 ALA A O 1
ATOM 2096 N N . GLU A 1 272 ? 8.211 -43.5 -27.938 1 94.62 272 GLU A N 1
ATOM 2097 C CA . GLU A 1 272 ? 7.582 -44.656 -27.328 1 94.62 272 GLU A CA 1
ATOM 2098 C C . GLU A 1 272 ? 6.07 -44.5 -27.219 1 94.62 272 GLU A C 1
ATOM 2100 O O . GLU A 1 272 ? 5.309 -45.438 -27.469 1 94.62 272 GLU A O 1
ATOM 2105 N N . TRP A 1 273 ? 5.633 -43.344 -26.875 1 95.06 273 TRP A N 1
ATOM 2106 C CA . TRP A 1 273 ? 4.203 -43.062 -26.766 1 95.06 273 TRP A CA 1
ATOM 2107 C C . TRP A 1 273 ? 3.518 -43.219 -28.125 1 95.06 273 TRP A C 1
ATOM 2109 O O . TRP A 1 273 ? 2.441 -43.812 -28.219 1 95.06 273 TRP A O 1
ATOM 2119 N N . ARG A 1 274 ? 4.082 -42.719 -29.125 1 92.19 274 ARG A N 1
ATOM 2120 C CA . ARG A 1 274 ? 3.494 -42.812 -30.469 1 92.19 274 ARG A CA 1
ATOM 2121 C C . ARG A 1 274 ? 3.336 -44.281 -30.906 1 92.19 274 ARG A C 1
ATOM 2123 O O . ARG A 1 274 ? 2.355 -44.625 -31.562 1 92.19 274 ARG A O 1
ATOM 2130 N N . GLN A 1 275 ? 4.238 -45.062 -30.438 1 89.44 275 GLN A N 1
ATOM 2131 C CA . GLN A 1 275 ? 4.16 -46.469 -30.766 1 89.44 275 GLN A CA 1
ATOM 2132 C C . GLN A 1 275 ? 3.01 -47.156 -30.016 1 89.44 275 GLN A C 1
ATOM 2134 O O . GLN A 1 275 ? 2.303 -48 -30.578 1 89.44 275 GLN A O 1
ATOM 2139 N N . GLN A 1 276 ? 2.797 -46.719 -28.797 1 87.31 276 GLN A N 1
ATOM 2140 C CA . GLN A 1 276 ? 1.778 -47.312 -27.938 1 87.31 276 GLN A CA 1
ATOM 2141 C C . GLN A 1 276 ? 0.388 -46.781 -28.297 1 87.31 276 GLN A C 1
ATOM 2143 O O . GLN A 1 276 ? -0.599 -47.531 -28.188 1 87.31 276 GLN A O 1
ATOM 2148 N N . ALA A 1 277 ? 0.274 -45.562 -28.688 1 83.19 277 ALA A N 1
ATOM 2149 C CA . ALA A 1 277 ? -1.01 -44.906 -28.938 1 83.19 277 ALA A CA 1
ATOM 2150 C C . ALA A 1 277 ? -1.665 -45.469 -30.203 1 83.19 277 ALA A C 1
ATOM 2152 O O . ALA A 1 277 ? -2.893 -45.5 -30.312 1 83.19 277 ALA A O 1
ATOM 2153 N N . SER A 1 278 ? -0.912 -45.906 -31.141 1 74.88 278 SER A N 1
ATOM 2154 C CA . SER A 1 278 ? -1.417 -46.438 -32.406 1 74.88 278 SER A CA 1
ATOM 2155 C C . SER A 1 278 ? -1.687 -47.938 -32.344 1 74.88 278 SER A C 1
ATOM 2157 O O . SER A 1 278 ? -2.256 -48.531 -33.25 1 74.88 278 SER A O 1
ATOM 2159 N N . GLY A 1 279 ? -1.604 -48.469 -31.172 1 68.88 279 GLY A N 1
ATOM 2160 C CA . GLY A 1 279 ? -1.803 -49.906 -31.031 1 68.88 279 GLY A CA 1
ATOM 2161 C C . GLY A 1 279 ? -0.742 -50.719 -31.75 1 68.88 279 GLY A C 1
ATOM 2162 O O . GLY A 1 279 ? -0.977 -51.906 -32.094 1 68.88 279 GLY A O 1
ATOM 2163 N N . ASP A 1 280 ? 0.247 -50.094 -32.25 1 55.47 280 ASP A N 1
ATOM 2164 C CA . ASP A 1 280 ? 1.298 -50.875 -32.906 1 55.47 280 ASP A CA 1
ATOM 2165 C C . ASP A 1 280 ? 2.275 -51.438 -31.891 1 55.47 280 ASP A C 1
ATOM 2167 O O . ASP A 1 280 ? 2.465 -50.875 -30.812 1 55.47 280 ASP A O 1
ATOM 2171 N N . MET B 1 1 ? 22.922 12.797 24.094 1 25.25 1 MET B N 1
ATOM 2172 C CA . MET B 1 1 ? 22.547 13.203 22.734 1 25.25 1 MET B CA 1
ATOM 2173 C C . MET B 1 1 ? 21.688 14.453 22.766 1 25.25 1 MET B C 1
ATOM 2175 O O . MET B 1 1 ? 20.672 14.5 23.469 1 25.25 1 MET B O 1
ATOM 2179 N N . PRO B 1 2 ? 22.266 15.656 22.484 1 31.02 2 PRO B N 1
ATOM 2180 C CA . PRO B 1 2 ? 21.531 16.922 22.531 1 31.02 2 PRO B CA 1
ATOM 2181 C C . PRO B 1 2 ? 20.188 16.859 21.828 1 31.02 2 PRO B C 1
ATOM 2183 O O . PRO B 1 2 ? 20.031 16.125 20.844 1 31.02 2 PRO B O 1
ATOM 2186 N N . ARG B 1 3 ? 19.188 16.906 22.547 1 41.94 3 ARG B N 1
ATOM 2187 C CA . ARG B 1 3 ? 17.859 17.062 21.953 1 41.94 3 ARG B CA 1
ATOM 2188 C C . ARG B 1 3 ? 17.906 18.031 20.766 1 41.94 3 ARG B C 1
ATOM 2190 O O . ARG B 1 3 ? 18.391 19.156 20.891 1 41.94 3 ARG B O 1
ATOM 2197 N N . THR B 1 4 ? 18 17.406 19.609 1 41.06 4 THR B N 1
ATOM 2198 C CA . THR B 1 4 ? 18.094 18.203 18.391 1 41.06 4 THR B CA 1
ATOM 2199 C C . THR B 1 4 ? 16.984 19.25 18.344 1 41.06 4 THR B C 1
ATOM 2201 O O . THR B 1 4 ? 15.953 19.094 19 1 41.06 4 THR B O 1
ATOM 2204 N N . ASN B 1 5 ? 17.25 20.375 17.75 1 43.28 5 ASN B N 1
ATOM 2205 C CA . ASN B 1 5 ? 16.438 21.562 17.531 1 43.28 5 ASN B CA 1
ATOM 2206 C C . ASN B 1 5 ? 15.023 21.219 17.094 1 43.28 5 ASN B C 1
ATOM 2208 O O . ASN B 1 5 ? 14.078 21.922 17.422 1 43.28 5 ASN B O 1
ATOM 2212 N N . ASP B 1 6 ? 14.969 20.156 16.344 1 42.59 6 ASP B N 1
ATOM 2213 C CA . ASP B 1 6 ? 13.688 19.719 15.773 1 42.59 6 ASP B CA 1
ATOM 2214 C C . ASP B 1 6 ? 12.773 19.172 16.859 1 42.59 6 ASP B C 1
ATOM 2216 O O . ASP B 1 6 ? 11.547 19.328 16.781 1 42.59 6 ASP B O 1
ATOM 2220 N N . ASP B 1 7 ? 13.375 18.531 17.781 1 45.53 7 ASP B N 1
ATOM 2221 C CA . ASP B 1 7 ? 12.594 17.953 18.859 1 45.53 7 ASP B CA 1
ATOM 2222 C C . ASP B 1 7 ? 11.945 19.047 19.719 1 45.53 7 ASP B C 1
ATOM 2224 O O . ASP B 1 7 ? 10.805 18.906 20.156 1 45.53 7 ASP B O 1
ATOM 2228 N N . GLU B 1 8 ? 12.758 20.109 19.922 1 41.88 8 GLU B N 1
ATOM 2229 C CA . GLU B 1 8 ? 12.242 21.188 20.781 1 41.88 8 GLU B CA 1
ATOM 2230 C C . GLU B 1 8 ? 11.094 21.922 20.094 1 41.88 8 GLU B C 1
ATOM 2232 O O . GLU B 1 8 ? 10.188 22.422 20.766 1 41.88 8 GLU B O 1
ATOM 2237 N N . ALA B 1 9 ? 11.18 21.984 18.828 1 47.28 9 ALA B N 1
ATOM 2238 C CA . ALA B 1 9 ? 10.102 22.625 18.094 1 47.28 9 ALA B CA 1
ATOM 2239 C C . ALA B 1 9 ? 8.805 21.812 18.188 1 47.28 9 ALA B C 1
ATOM 2241 O O . ALA B 1 9 ? 7.719 22.391 18.266 1 47.28 9 ALA B O 1
ATOM 2242 N N . SER B 1 10 ? 9.078 20.484 18.234 1 46.91 10 SER B N 1
ATOM 2243 C CA . SER B 1 10 ? 7.922 19.594 18.312 1 46.91 10 SER B CA 1
ATOM 2244 C C . SER B 1 10 ? 7.203 19.75 19.656 1 46.91 10 SER B C 1
ATOM 2246 O O . SER B 1 10 ? 5.969 19.766 19.703 1 46.91 10 SER B O 1
ATOM 2248 N N . VAL B 1 11 ? 7.984 19.891 20.609 1 41.47 11 VAL B N 1
ATOM 2249 C CA . VAL B 1 11 ? 7.414 20.016 21.938 1 41.47 11 VAL B CA 1
ATOM 2250 C C . VAL B 1 11 ? 6.699 21.359 22.062 1 41.47 11 VAL B C 1
ATOM 2252 O O . VAL B 1 11 ? 5.605 21.453 22.625 1 41.47 11 VAL B O 1
ATOM 2255 N N . ALA B 1 12 ? 7.355 22.328 21.656 1 40.22 12 ALA B N 1
ATOM 2256 C CA . ALA B 1 12 ? 6.738 23.656 21.734 1 40.22 12 ALA B CA 1
ATOM 2257 C C . ALA B 1 12 ? 5.414 23.688 20.969 1 40.22 12 ALA B C 1
ATOM 2259 O O . ALA B 1 12 ? 4.434 24.266 21.453 1 40.22 12 ALA B O 1
ATOM 2260 N N . SER B 1 13 ? 5.402 23 19.828 1 44.81 13 SER B N 1
ATOM 2261 C CA . SER B 1 13 ? 4.184 22.969 19.031 1 44.81 13 SER B CA 1
ATOM 2262 C C . SER B 1 13 ? 3.074 22.203 19.75 1 44.81 13 SER B C 1
ATOM 2264 O O . SER B 1 13 ? 1.907 22.594 19.688 1 44.81 13 SER B O 1
ATOM 2266 N N . ARG B 1 14 ? 3.529 21.156 20.328 1 44.84 14 ARG B N 1
ATOM 2267 C CA . ARG B 1 14 ? 2.549 20.328 21.031 1 44.84 14 ARG B CA 1
ATOM 2268 C C . ARG B 1 14 ? 1.963 21.062 22.219 1 44.84 14 ARG B C 1
ATOM 2270 O O . ARG B 1 14 ? 0.775 20.922 22.531 1 44.84 14 ARG B O 1
ATOM 2277 N N . ARG B 1 15 ? 2.834 21.531 23 1 39.12 15 ARG B N 1
ATOM 2278 C CA . ARG B 1 15 ? 2.371 22.219 24.203 1 39.12 15 ARG B CA 1
ATOM 2279 C C . ARG B 1 15 ? 1.468 23.391 23.844 1 39.12 15 ARG B C 1
ATOM 2281 O O . ARG B 1 15 ? 0.572 23.75 24.609 1 39.12 15 ARG B O 1
ATOM 2288 N N . HIS B 1 16 ? 1.896 24.031 22.875 1 40.28 16 HIS B N 1
ATOM 2289 C CA . HIS B 1 16 ? 1.087 25.188 22.516 1 40.28 16 HIS B CA 1
ATOM 2290 C C . HIS B 1 16 ? -0.192 24.766 21.797 1 40.28 16 HIS B C 1
ATOM 2292 O O . HIS B 1 16 ? -1.035 25.594 21.469 1 40.28 16 HIS B O 1
ATOM 2298 N N . ALA B 1 17 ? -0.282 23.516 21.438 1 41.38 17 ALA B N 1
ATOM 2299 C CA . ALA B 1 17 ? -1.553 23 20.938 1 41.38 17 ALA B CA 1
ATOM 2300 C C . ALA B 1 17 ? -2.619 23 22.016 1 41.38 17 ALA B C 1
ATOM 2302 O O . ALA B 1 17 ? -3.717 22.469 21.828 1 41.38 17 ALA B O 1
ATOM 2303 N N . ALA B 1 18 ? -2.322 23.391 23.203 1 39.88 18 ALA B N 1
ATOM 2304 C CA . ALA B 1 18 ? -3.383 23.422 24.203 1 39.88 18 ALA B CA 1
ATOM 2305 C C . ALA B 1 18 ? -4.648 24.062 23.641 1 39.88 18 ALA B C 1
ATOM 2307 O O . ALA B 1 18 ? -4.609 24.719 22.594 1 39.88 18 ALA B O 1
ATOM 2308 N N . GLY B 1 19 ? -5.734 24.156 24.562 1 45.34 19 GLY B N 1
ATOM 2309 C CA . GLY B 1 19 ? -7.074 24.609 24.234 1 45.34 19 GLY B CA 1
ATOM 2310 C C . GLY B 1 19 ? -7.086 25.922 23.469 1 45.34 19 GLY B C 1
ATOM 2311 O O . GLY B 1 19 ? -6.211 26.766 23.641 1 45.34 19 GLY B O 1
ATOM 2312 N N . ALA B 1 20 ? -7.656 25.875 22.125 1 52.47 20 ALA B N 1
ATOM 2313 C CA . ALA B 1 20 ? -7.867 26.938 21.141 1 52.47 20 ALA B CA 1
ATOM 2314 C C . ALA B 1 20 ? -7.922 28.312 21.812 1 52.47 20 ALA B C 1
ATOM 2316 O O . ALA B 1 20 ? -7.402 29.297 21.281 1 52.47 20 ALA B O 1
ATOM 2317 N N . ASP B 1 21 ? -8.312 28.203 22.984 1 67.75 21 ASP B N 1
ATOM 2318 C CA . ASP B 1 21 ? -8.586 29.516 23.547 1 67.75 21 ASP B CA 1
ATOM 2319 C C . ASP B 1 21 ? -7.719 29.781 24.781 1 67.75 21 ASP B C 1
ATOM 2321 O O . ASP B 1 21 ? -8.062 30.594 25.641 1 67.75 21 ASP B O 1
ATOM 2325 N N . SER B 1 22 ? -6.406 29.156 24.672 1 88.56 22 SER B N 1
ATOM 2326 C CA . SER B 1 22 ? -5.508 29.312 25.812 1 88.56 22 SER B CA 1
ATOM 2327 C C . SER B 1 22 ? -4.648 30.562 25.672 1 88.56 22 SER B C 1
ATOM 2329 O O . SER B 1 22 ? -4.406 31.031 24.547 1 88.56 22 SER B O 1
ATOM 2331 N N . ALA B 1 23 ? -4.234 31.062 26.844 1 94.44 23 ALA B N 1
ATOM 2332 C CA . ALA B 1 23 ? -3.389 32.25 26.844 1 94.44 23 ALA B CA 1
ATOM 2333 C C . ALA B 1 23 ? -2.096 32.031 26.078 1 94.44 23 ALA B C 1
ATOM 2335 O O . ALA B 1 23 ? -1.711 32.844 25.234 1 94.44 23 ALA B O 1
ATOM 2336 N N . PRO B 1 24 ? -1.432 30.859 26.281 1 94.56 24 PRO B N 1
ATOM 2337 C CA . PRO B 1 24 ? -0.22 30.609 25.484 1 94.56 24 PRO B CA 1
ATOM 2338 C C . PRO B 1 24 ? -0.499 30.516 24 1 94.56 24 PRO B C 1
ATOM 2340 O O . PRO B 1 24 ? 0.287 31.016 23.188 1 94.56 24 PRO B O 1
ATOM 2343 N N . GLY B 1 25 ? -1.569 29.953 23.656 1 95.12 25 GLY B N 1
ATOM 2344 C CA . GLY B 1 25 ? -1.933 29.859 22.266 1 95.12 25 GLY B CA 1
ATOM 2345 C C . GLY B 1 25 ? -2.205 31.203 21.609 1 95.12 25 GLY B C 1
ATOM 2346 O O . GLY B 1 25 ? -1.726 31.469 20.516 1 95.12 25 GLY B O 1
ATOM 2347 N N . LEU B 1 26 ? -2.984 31.984 22.312 1 96.81 26 LEU B N 1
ATOM 2348 C CA . LEU B 1 26 ? -3.283 33.312 21.812 1 96.81 26 LEU B CA 1
ATOM 2349 C C . LEU B 1 26 ? -2.016 34.156 21.719 1 96.81 26 LEU B C 1
ATOM 2351 O O . LEU B 1 26 ? -1.838 34.906 20.766 1 96.81 26 LEU B O 1
ATOM 2355 N N . LEU B 1 27 ? -1.16 34 22.734 1 97.69 27 LEU B N 1
ATOM 2356 C CA . LEU B 1 27 ? 0.103 34.75 22.688 1 97.69 27 LEU B CA 1
ATOM 2357 C C . LEU B 1 27 ? 0.914 34.375 21.453 1 97.69 27 LEU B C 1
ATOM 2359 O O . LEU B 1 27 ? 1.465 35.219 20.781 1 97.69 27 LEU B O 1
ATOM 2363 N N . LEU B 1 28 ? 0.992 33.094 21.141 1 96.69 28 LEU B N 1
ATOM 2364 C CA . LEU B 1 28 ? 1.737 32.656 19.953 1 96.69 28 LEU B CA 1
ATOM 2365 C C . LEU B 1 28 ? 1.174 33.281 18.688 1 96.69 28 LEU B C 1
ATOM 2367 O O . LEU B 1 28 ? 1.93 33.656 17.797 1 96.69 28 LEU B O 1
ATOM 2371 N N . THR B 1 29 ? -0.106 33.344 18.594 1 97.06 29 THR B N 1
ATOM 2372 C CA . THR B 1 29 ? -0.743 34 17.469 1 97.06 29 THR B CA 1
ATOM 2373 C C . THR B 1 29 ? -0.341 35.469 17.391 1 97.06 29 THR B C 1
ATOM 2375 O O . THR B 1 29 ? -0.004 35.969 16.312 1 97.06 29 THR B O 1
ATOM 2378 N N . VAL B 1 30 ? -0.333 36.125 18.5 1 97.38 30 VAL B N 1
ATOM 2379 C CA . VAL B 1 30 ? 0.037 37.531 18.578 1 97.38 30 VAL B CA 1
ATOM 2380 C C . VAL B 1 30 ? 1.5 37.719 18.172 1 97.38 30 VAL B C 1
ATOM 2382 O O . VAL B 1 30 ? 1.838 38.625 17.406 1 97.38 30 VAL B O 1
ATOM 2385 N N . LEU B 1 31 ? 2.336 36.844 18.688 1 97.62 31 LEU B N 1
ATOM 2386 C CA . LEU B 1 31 ? 3.752 36.906 18.344 1 97.62 31 LEU B CA 1
ATOM 2387 C C . LEU B 1 31 ? 3.951 36.75 16.844 1 97.62 31 LEU B C 1
ATOM 2389 O O . LEU B 1 31 ? 4.691 37.531 16.219 1 97.62 31 LEU B O 1
ATOM 2393 N N . GLY B 1 32 ? 3.291 35.812 16.266 1 96.81 32 GLY B N 1
ATOM 2394 C CA . GLY B 1 32 ? 3.43 35.531 14.852 1 96.81 32 GLY B CA 1
ATOM 2395 C C . GLY B 1 32 ? 2.795 36.594 13.977 1 96.81 32 GLY B C 1
ATOM 2396 O O . GLY B 1 32 ? 3.348 36.969 12.938 1 96.81 32 GLY B O 1
ATOM 2397 N N . GLU B 1 33 ? 1.666 37.094 14.375 1 96.31 33 GLU B N 1
ATOM 2398 C CA . GLU B 1 33 ? 0.885 38.031 13.562 1 96.31 33 GLU B CA 1
ATOM 2399 C C . GLU B 1 33 ? 1.438 39.469 13.664 1 96.31 33 GLU B C 1
ATOM 2401 O O . GLU B 1 33 ? 1.41 40.219 12.695 1 96.31 33 GLU B O 1
ATOM 2406 N N . PHE B 1 34 ? 1.959 39.812 14.844 1 96.62 34 PHE B N 1
ATOM 2407 C CA . PHE B 1 34 ? 2.262 41.219 15.062 1 96.62 34 PHE B CA 1
ATOM 2408 C C . PHE B 1 34 ? 3.738 41.438 15.383 1 96.62 34 PHE B C 1
ATOM 2410 O O . PHE B 1 34 ? 4.391 42.312 14.812 1 96.62 34 PHE B O 1
ATOM 2417 N N . LEU B 1 35 ? 4.266 40.656 16.297 1 96.88 35 LEU B N 1
ATOM 2418 C CA . LEU B 1 35 ? 5.629 40.906 16.75 1 96.88 35 LEU B CA 1
ATOM 2419 C C . LEU B 1 35 ? 6.637 40.594 15.656 1 96.88 35 LEU B C 1
ATOM 2421 O O . LEU B 1 35 ? 7.527 41.406 15.375 1 96.88 35 LEU B O 1
ATOM 2425 N N . LEU B 1 36 ? 6.508 39.438 15.039 1 96.5 36 LEU B N 1
ATOM 2426 C CA . LEU B 1 36 ? 7.438 38.938 14.023 1 96.5 36 LEU B CA 1
ATOM 2427 C C . LEU B 1 36 ? 7.57 39.938 12.883 1 96.5 36 LEU B C 1
ATOM 2429 O O . LEU B 1 36 ? 8.68 40.344 12.539 1 96.5 36 LEU B O 1
ATOM 2433 N N . PRO B 1 37 ? 6.461 40.469 12.383 1 94.19 37 PRO B N 1
ATOM 2434 C CA . PRO B 1 37 ? 6.613 41.375 11.25 1 94.19 37 PRO B CA 1
ATOM 2435 C C . PRO B 1 37 ? 7.031 42.781 11.68 1 94.19 37 PRO B C 1
ATOM 2437 O O . PRO B 1 37 ? 7.41 43.594 10.836 1 94.19 37 PRO B O 1
ATOM 2440 N N . SER B 1 38 ? 6.969 43.125 12.953 1 90.75 38 SER B N 1
ATOM 2441 C CA . SER B 1 38 ? 7.223 44.5 13.406 1 90.75 38 SER B CA 1
ATOM 2442 C C . SER B 1 38 ? 8.609 44.625 14.031 1 90.75 38 SER B C 1
ATOM 2444 O O . SER B 1 38 ? 8.82 45.438 14.922 1 90.75 38 SER B O 1
ATOM 2446 N N . GLY B 1 39 ? 9.586 43.906 13.648 1 83.44 39 GLY B N 1
ATOM 2447 C CA . GLY B 1 39 ? 10.945 44.062 14.141 1 83.44 39 GLY B CA 1
ATOM 2448 C C . GLY B 1 39 ? 11.281 43.125 15.281 1 83.44 39 GLY B C 1
ATOM 2449 O O . GLY B 1 39 ? 12.438 43.062 15.703 1 83.44 39 GLY B O 1
ATOM 2450 N N . GLY B 1 40 ? 10.312 42.562 15.953 1 87.19 40 GLY B N 1
ATOM 2451 C CA . GLY B 1 40 ? 10.547 41.438 16.859 1 87.19 40 GLY B CA 1
ATOM 2452 C C . GLY B 1 40 ? 10.664 41.844 18.312 1 87.19 40 GLY B C 1
ATOM 2453 O O . GLY B 1 40 ? 11.203 41.125 19.141 1 87.19 40 GLY B O 1
ATOM 2454 N N . ALA B 1 41 ? 10.188 43.125 18.547 1 94.06 41 ALA B N 1
ATOM 2455 C CA . ALA B 1 41 ? 10.273 43.562 19.938 1 94.06 41 ALA B CA 1
ATOM 2456 C C . ALA B 1 41 ? 9.047 44.406 20.344 1 94.06 41 ALA B C 1
ATOM 2458 O O . ALA B 1 41 ? 8.492 45.125 19.516 1 94.06 41 ALA B O 1
ATOM 2459 N N . ALA B 1 42 ? 8.617 44.219 21.609 1 96.5 42 ALA B N 1
ATOM 2460 C CA . ALA B 1 42 ? 7.496 45 22.141 1 96.5 42 ALA B CA 1
ATOM 2461 C C . ALA B 1 42 ? 7.508 45 23.672 1 96.5 42 ALA B C 1
ATOM 2463 O O . ALA B 1 42 ? 8.039 44.094 24.297 1 96.5 42 ALA B O 1
ATOM 2464 N N . LEU B 1 43 ? 6.922 46.094 24.219 1 95.88 43 LEU B N 1
ATOM 2465 C CA . LEU B 1 43 ? 6.828 46.219 25.672 1 95.88 43 LEU B CA 1
ATOM 2466 C C . LEU B 1 43 ? 5.73 45.312 26.219 1 95.88 43 LEU B C 1
ATOM 2468 O O . LEU B 1 43 ? 4.762 45 25.516 1 95.88 43 LEU B O 1
ATOM 2472 N N . THR B 1 44 ? 5.867 44.938 27.422 1 96.44 44 THR B N 1
ATOM 2473 C CA . THR B 1 44 ? 4.898 44.062 28.125 1 96.44 44 THR B CA 1
ATOM 2474 C C . THR B 1 44 ? 3.482 44.625 27.938 1 96.44 44 THR B C 1
ATOM 2476 O O . THR B 1 44 ? 2.539 43.844 27.734 1 96.44 44 THR B O 1
ATOM 2479 N N . ALA B 1 45 ? 3.287 45.906 27.984 1 95.56 45 ALA B N 1
ATOM 2480 C CA . ALA B 1 45 ? 1.981 46.562 27.953 1 95.56 45 ALA B CA 1
ATOM 2481 C C . ALA B 1 45 ? 1.23 46.25 26.672 1 95.56 45 ALA B C 1
ATOM 2483 O O . ALA B 1 45 ? 0.003 46.125 26.672 1 95.56 45 ALA B O 1
ATOM 2484 N N . ALA B 1 46 ? 1.943 46.125 25.641 1 95.94 46 ALA B N 1
ATOM 2485 C CA . ALA B 1 46 ? 1.32 45.844 24.344 1 95.94 46 ALA B CA 1
ATOM 2486 C C . ALA B 1 46 ? 0.665 44.469 24.359 1 95.94 46 ALA B C 1
ATOM 2488 O O . ALA B 1 46 ? -0.448 44.281 23.859 1 95.94 46 ALA B O 1
ATOM 2489 N N . PHE B 1 47 ? 1.349 43.469 24.953 1 97.44 47 PHE B N 1
ATOM 2490 C CA . PHE B 1 47 ? 0.817 42.094 25.047 1 97.44 47 PHE B CA 1
ATOM 2491 C C . PHE B 1 47 ? -0.375 42.062 26 1 97.44 47 PHE B C 1
ATOM 2493 O O . PHE B 1 47 ? -1.384 41.406 25.703 1 97.44 47 PHE B O 1
ATOM 2500 N N . ILE B 1 48 ? -0.24 42.75 27.094 1 97 48 ILE B N 1
ATOM 2501 C CA . ILE B 1 48 ? -1.312 42.781 28.078 1 97 48 ILE B CA 1
ATOM 2502 C C . ILE B 1 48 ? -2.564 43.406 27.469 1 97 48 ILE B C 1
ATOM 2504 O O . ILE B 1 48 ? -3.68 42.938 27.703 1 97 48 ILE B O 1
ATOM 2508 N N . ASP B 1 49 ? -2.387 44.406 26.703 1 96.56 49 ASP B N 1
ATOM 2509 C CA . ASP B 1 49 ? -3.516 45.094 26.078 1 96.56 49 ASP B CA 1
ATOM 2510 C C . ASP B 1 49 ? -4.254 44.156 25.125 1 96.56 49 ASP B C 1
ATOM 2512 O O . ASP B 1 49 ? -5.453 43.938 25.266 1 96.56 49 ASP B O 1
ATOM 2516 N N . VAL B 1 50 ? -3.535 43.625 24.156 1 96.31 50 VAL B N 1
ATOM 2517 C CA . VAL B 1 50 ? -4.164 42.812 23.109 1 96.31 50 VAL B CA 1
ATOM 2518 C C . VAL B 1 50 ? -4.766 41.531 23.719 1 96.31 50 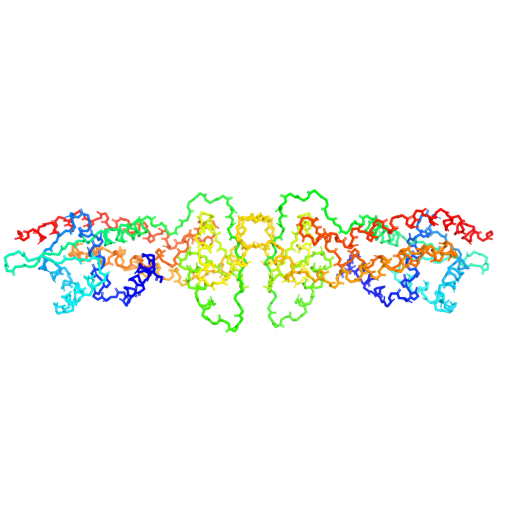VAL B C 1
ATOM 2520 O O . VAL B 1 50 ? -5.906 41.188 23.422 1 96.31 50 VAL B O 1
ATOM 2523 N N . LEU B 1 51 ? -4.035 40.844 24.594 1 97.38 51 LEU B N 1
ATOM 2524 C CA . LEU B 1 51 ? -4.543 39.625 25.219 1 97.38 51 LEU B CA 1
ATOM 2525 C C . LEU B 1 51 ? 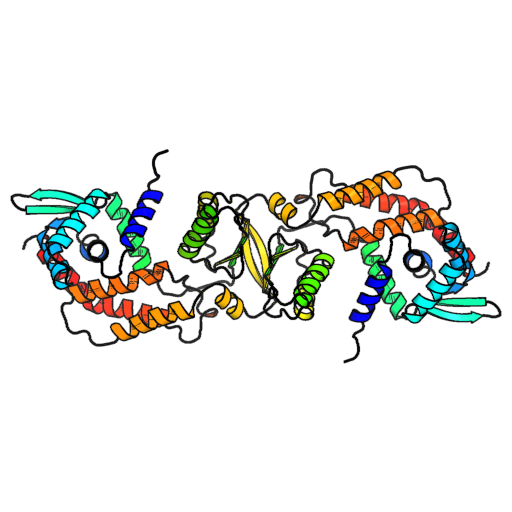-5.715 39.938 26.141 1 97.38 51 LEU B C 1
ATOM 2527 O O . LEU B 1 51 ? -6.652 39.156 26.234 1 97.38 51 LEU B O 1
ATOM 2531 N N . GLY B 1 52 ? -5.621 41.062 26.75 1 96.31 52 GLY B N 1
ATOM 2532 C CA . GLY B 1 52 ? -6.738 41.5 27.578 1 96.31 52 GLY B CA 1
ATOM 2533 C C . GLY B 1 52 ? -8.023 41.656 26.797 1 96.31 52 GLY B C 1
ATOM 2534 O O . GLY B 1 52 ? -9.094 41.25 27.25 1 96.31 52 GLY B O 1
ATOM 2535 N N . ARG B 1 53 ? -7.938 42.25 25.641 1 95.38 53 ARG B N 1
ATOM 2536 C CA . ARG B 1 53 ? -9.094 42.469 24.781 1 95.38 53 ARG B CA 1
ATOM 2537 C C . ARG B 1 53 ? -9.664 41.125 24.297 1 95.38 53 ARG B C 1
ATOM 2539 O O . ARG B 1 53 ? -10.812 41.062 23.875 1 95.38 53 ARG B O 1
ATOM 2546 N N . LEU B 1 54 ? -8.812 40.125 24.438 1 94.81 54 LEU B N 1
ATOM 2547 C CA . LEU B 1 54 ? -9.227 38.781 24.016 1 94.81 54 LEU B CA 1
ATOM 2548 C C . LEU B 1 54 ? -9.711 37.969 25.219 1 94.81 54 LEU B C 1
ATOM 2550 O O . LEU B 1 54 ? -9.984 36.75 25.094 1 94.81 54 LEU B O 1
ATOM 2554 N N . GLY B 1 55 ? -9.75 38.625 26.391 1 94.38 55 GLY B N 1
ATOM 2555 C CA . GLY B 1 55 ? -10.328 38 27.578 1 94.38 55 GLY B CA 1
ATOM 2556 C C . GLY B 1 55 ? -9.305 37.312 28.453 1 94.38 55 GLY B C 1
ATOM 2557 O O . GLY B 1 55 ? -9.664 36.562 29.359 1 94.38 55 GLY B O 1
ATOM 2558 N N . VAL B 1 56 ? -8.055 37.531 28.266 1 97 56 VAL B N 1
ATOM 2559 C CA . VAL B 1 56 ? -7.008 36.938 29.078 1 97 56 VAL B CA 1
ATOM 2560 C C . VAL B 1 56 ? -6.656 37.844 30.25 1 97 56 VAL B C 1
ATOM 2562 O O . VAL B 1 56 ? -6.355 39.031 30.047 1 97 56 VAL B O 1
ATOM 2565 N N . GLU B 1 57 ? -6.637 37.281 31.344 1 97.06 57 GLU B N 1
ATOM 2566 C CA . GLU B 1 57 ? -6.25 38.031 32.531 1 97.06 57 GLU B CA 1
ATOM 2567 C C . GLU B 1 57 ? -4.773 38.406 32.5 1 97.06 57 GLU B C 1
ATOM 2569 O O . GLU B 1 57 ? -3.945 37.656 31.984 1 97.06 57 GLU B O 1
ATOM 2574 N N . GLU B 1 58 ? -4.52 39.562 33.125 1 97.5 58 GLU B N 1
ATOM 2575 C CA . GLU B 1 58 ? -3.152 40.062 33.062 1 97.5 58 GLU B CA 1
ATOM 2576 C C . GLU B 1 58 ? -2.162 39.062 33.656 1 97.5 58 GLU B C 1
ATOM 2578 O O . GLU B 1 58 ? -1.091 38.844 33.062 1 97.5 58 GLU B O 1
ATOM 2583 N N . LYS B 1 59 ? -2.527 38.469 34.719 1 97.56 59 LYS B N 1
ATOM 2584 C CA . LYS B 1 59 ? -1.635 37.469 35.344 1 97.56 59 LYS B CA 1
ATOM 2585 C C . LYS B 1 59 ? -1.332 36.312 34.375 1 97.56 59 LYS B C 1
ATOM 2587 O O . LYS B 1 59 ? -0.184 35.906 34.281 1 97.56 59 LYS B O 1
ATOM 2592 N N . ALA B 1 60 ? -2.305 35.875 33.781 1 97.06 60 ALA B N 1
ATOM 2593 C CA . ALA B 1 60 ? -2.156 34.75 32.844 1 97.06 60 ALA B CA 1
ATOM 2594 C C . ALA B 1 60 ? -1.321 35.156 31.641 1 97.06 60 ALA B C 1
ATOM 2596 O O . ALA B 1 60 ? -0.523 34.375 31.125 1 97.06 60 ALA B O 1
ATOM 2597 N N . ALA B 1 61 ? -1.514 36.406 31.172 1 97.75 61 ALA B N 1
ATOM 2598 C CA . ALA B 1 61 ? -0.736 36.906 30.047 1 97.75 61 ALA B CA 1
ATOM 2599 C C . ALA B 1 61 ? 0.749 37 30.406 1 97.75 61 ALA B C 1
ATOM 2601 O O . ALA B 1 61 ? 1.599 36.562 29.609 1 97.75 61 ALA B O 1
ATOM 2602 N N . ARG B 1 62 ? 1.014 37.5 31.562 1 97.44 62 ARG B N 1
ATOM 2603 C CA . ARG B 1 62 ? 2.398 37.594 32 1 97.44 62 ARG B CA 1
ATOM 2604 C C . ARG B 1 62 ? 3.027 36.219 32.188 1 97.44 62 ARG B C 1
ATOM 2606 O O . ARG B 1 62 ? 4.195 36.031 31.828 1 97.44 62 ARG B O 1
ATOM 2613 N N . GLN B 1 63 ? 2.266 35.312 32.656 1 97.62 63 GLN B N 1
ATOM 2614 C CA . GLN B 1 63 ? 2.756 33.969 32.812 1 97.62 63 GLN B CA 1
ATOM 2615 C C . GLN B 1 63 ? 3.057 33.312 31.453 1 97.62 63 GLN B C 1
ATOM 2617 O O . GLN B 1 63 ? 4.043 32.594 31.312 1 97.62 63 GLN B O 1
ATOM 2622 N N . ALA B 1 64 ? 2.201 33.594 30.547 1 97.56 64 ALA B N 1
ATOM 2623 C CA . ALA B 1 64 ? 2.412 33.062 29.188 1 97.56 64 ALA B CA 1
ATOM 2624 C C . ALA B 1 64 ? 3.703 33.625 28.594 1 97.56 64 ALA B C 1
ATOM 2626 O O . ALA B 1 64 ? 4.449 32.906 27.938 1 97.56 64 ALA B O 1
ATOM 2627 N N . LEU B 1 65 ? 3.961 34.875 28.797 1 97.75 65 LEU B N 1
ATOM 2628 C CA . LEU B 1 65 ? 5.195 35.5 28.328 1 97.75 65 LEU B CA 1
ATOM 2629 C C . LEU B 1 65 ? 6.414 34.812 28.953 1 97.75 65 LEU B C 1
ATOM 2631 O O . LEU B 1 65 ? 7.371 34.5 28.266 1 97.75 65 LEU B O 1
ATOM 2635 N N . MET B 1 66 ? 6.328 34.594 30.203 1 97.44 66 MET B N 1
ATOM 2636 C CA . MET B 1 66 ? 7.441 33.969 30.938 1 97.44 66 MET B CA 1
ATOM 2637 C C . MET B 1 66 ? 7.695 32.562 30.453 1 97.44 66 MET B C 1
ATOM 2639 O O . MET B 1 66 ? 8.844 32.125 30.297 1 97.44 66 MET B O 1
ATOM 2643 N N . ARG B 1 67 ? 6.688 31.844 30.266 1 96.25 67 ARG B N 1
ATOM 2644 C CA . ARG B 1 67 ? 6.809 30.484 29.797 1 96.25 67 ARG B CA 1
ATOM 2645 C C . ARG B 1 67 ? 7.395 30.438 28.391 1 96.25 67 ARG B C 1
ATOM 2647 O O . ARG B 1 67 ? 8.211 29.578 28.062 1 96.25 67 ARG B O 1
ATOM 2654 N N . THR B 1 68 ? 6.91 31.297 27.547 1 97.06 68 THR B N 1
ATOM 2655 C CA . THR B 1 68 ? 7.414 31.375 26.188 1 97.06 68 THR B CA 1
ATOM 2656 C C . THR B 1 68 ? 8.898 31.734 26.172 1 97.06 68 THR B C 1
ATOM 2658 O O . THR B 1 68 ? 9.648 31.234 25.328 1 97.06 68 THR B O 1
ATOM 2661 N N . ALA B 1 69 ? 9.305 32.562 27.109 1 97.25 69 ALA B N 1
ATOM 2662 C CA . ALA B 1 69 ? 10.719 32.906 27.281 1 97.25 69 ALA B CA 1
ATOM 2663 C C . ALA B 1 69 ? 11.508 31.688 27.766 1 97.25 69 ALA B C 1
ATOM 2665 O O . ALA B 1 69 ? 12.617 31.438 27.312 1 97.25 69 ALA B O 1
ATOM 2666 N N . ALA B 1 70 ? 10.914 30.953 28.656 1 97 70 ALA B N 1
ATOM 2667 C CA . ALA B 1 70 ? 11.555 29.766 29.188 1 97 70 ALA B CA 1
ATOM 2668 C C . ALA B 1 70 ? 11.758 28.719 28.078 1 97 70 ALA B C 1
ATOM 2670 O O . ALA B 1 70 ? 12.734 27.969 28.109 1 97 70 ALA B O 1
ATOM 2671 N N . ASP B 1 71 ? 10.859 28.766 27.172 1 95.44 71 ASP B N 1
ATOM 2672 C CA . ASP B 1 71 ? 10.945 27.844 26.047 1 95.44 71 ASP B CA 1
ATOM 2673 C C . ASP B 1 71 ? 11.977 28.328 25.016 1 95.44 71 ASP B C 1
ATOM 2675 O O . ASP B 1 71 ? 12.211 27.672 24.016 1 95.44 71 ASP B O 1
ATOM 2679 N N . GLY B 1 72 ? 12.484 29.516 25.219 1 96.94 72 GLY B N 1
ATOM 2680 C CA . GLY B 1 72 ? 13.586 30 24.406 1 96.94 72 GLY B CA 1
ATOM 2681 C C . GLY B 1 72 ? 13.125 30.797 23.188 1 96.94 72 GLY B C 1
ATOM 2682 O O . GLY B 1 72 ? 13.922 31.062 22.281 1 96.94 72 GLY B O 1
ATOM 2683 N N . LEU B 1 73 ? 11.867 31.141 23.125 1 97.31 73 LEU B N 1
ATOM 2684 C CA . LEU B 1 73 ? 11.344 31.828 21.953 1 97.31 73 LEU B CA 1
ATOM 2685 C C . LEU B 1 73 ? 11.453 33.344 22.125 1 97.31 73 LEU B C 1
ATOM 2687 O O . LEU B 1 73 ? 11.492 34.062 21.125 1 97.31 73 LEU B O 1
ATOM 2691 N N . LEU B 1 74 ? 11.5 33.844 23.406 1 97.88 74 LEU B N 1
ATOM 2692 C CA . LEU B 1 74 ? 11.602 35.25 23.734 1 97.88 74 LEU B CA 1
ATOM 2693 C C . LEU B 1 74 ? 12.734 35.5 24.734 1 97.88 74 LEU B C 1
ATOM 2695 O O . LEU B 1 74 ? 13.117 34.594 25.484 1 97.88 74 LEU B O 1
ATOM 2699 N N . HIS B 1 75 ? 13.258 36.656 24.703 1 97.06 75 HIS B N 1
ATOM 2700 C CA . HIS B 1 75 ? 14.094 37.125 25.797 1 97.06 75 HIS B CA 1
ATOM 2701 C C . HIS B 1 75 ? 13.672 38.5 26.25 1 97.06 75 HIS B C 1
ATOM 2703 O O . HIS B 1 75 ? 13.18 39.312 25.453 1 97.06 75 HIS B O 1
ATOM 2709 N N . ALA B 1 76 ? 13.797 38.781 27.516 1 96.19 76 ALA B N 1
ATOM 2710 C CA . ALA B 1 76 ? 13.375 40.031 28.125 1 96.19 76 ALA B CA 1
ATOM 2711 C C . ALA B 1 76 ? 14.57 40.938 28.422 1 96.19 76 ALA B C 1
ATOM 2713 O O . ALA B 1 76 ? 15.633 40.438 28.828 1 96.19 76 ALA B O 1
ATOM 2714 N N . ARG B 1 77 ? 14.367 42.156 28.219 1 94.69 77 ARG B N 1
ATOM 2715 C CA . ARG B 1 77 ? 15.328 43.188 28.609 1 94.69 77 ARG B CA 1
ATOM 2716 C C . ARG B 1 77 ? 14.633 44.344 29.344 1 94.69 77 ARG B C 1
ATOM 2718 O O . ARG B 1 77 ? 13.562 44.781 28.922 1 94.69 77 ARG B O 1
ATOM 2725 N N . ARG B 1 78 ? 15.312 44.812 30.312 1 94.25 78 ARG B N 1
ATOM 2726 C CA . ARG B 1 78 ? 14.75 45.969 31.047 1 94.25 78 ARG B CA 1
ATOM 2727 C C . ARG B 1 78 ? 15.078 47.281 30.344 1 94.25 78 ARG B C 1
ATOM 2729 O O . ARG B 1 78 ? 16.219 47.5 29.922 1 94.25 78 ARG B O 1
ATOM 2736 N N . VAL B 1 79 ? 14.125 48.031 30.203 1 91.06 79 VAL B N 1
ATOM 2737 C CA . VAL B 1 79 ? 14.234 49.406 29.703 1 91.06 79 VAL B CA 1
ATOM 2738 C C . VAL B 1 79 ? 13.57 50.344 30.688 1 91.06 79 VAL B C 1
ATOM 2740 O O . VAL B 1 79 ? 12.383 50.656 30.562 1 91.06 79 VAL B O 1
ATOM 2743 N N . GLY B 1 80 ? 14.391 50.938 31.5 1 91.75 80 GLY B N 1
ATOM 2744 C CA . GLY B 1 80 ? 13.812 51.719 32.594 1 91.75 80 GLY B CA 1
ATOM 2745 C C . GLY B 1 80 ? 12.969 50.875 33.531 1 91.75 80 GLY B C 1
ATOM 2746 O O . GLY B 1 80 ? 13.445 49.875 34.062 1 91.75 80 GLY B O 1
ATOM 2747 N N . ARG B 1 81 ? 11.703 51.281 33.625 1 92.06 81 ARG B N 1
ATOM 2748 C CA . ARG B 1 81 ? 10.789 50.562 34.5 1 92.06 81 ARG B CA 1
ATOM 2749 C C . ARG B 1 81 ? 9.945 49.562 33.719 1 92.06 81 ARG B C 1
ATOM 2751 O O . ARG B 1 81 ? 9 48.969 34.25 1 92.06 81 ARG B O 1
ATOM 2758 N N . ARG B 1 82 ? 10.32 49.438 32.531 1 92.88 82 ARG B N 1
ATOM 2759 C CA . ARG B 1 82 ? 9.523 48.594 31.672 1 92.88 82 ARG B CA 1
ATOM 2760 C C . ARG B 1 82 ? 10.352 47.406 31.156 1 92.88 82 ARG B C 1
ATOM 2762 O O . ARG B 1 82 ? 11.578 47.406 31.266 1 92.88 82 ARG B O 1
ATOM 2769 N N . THR B 1 83 ? 9.641 46.469 30.766 1 94.56 83 THR B N 1
ATOM 2770 C CA . THR B 1 83 ? 10.281 45.281 30.188 1 94.56 83 THR B CA 1
ATOM 2771 C C . THR B 1 83 ? 10.016 45.188 28.688 1 94.56 83 THR B C 1
ATOM 2773 O O . THR B 1 83 ? 8.867 45.25 28.25 1 94.56 83 THR B O 1
ATOM 2776 N N . LEU B 1 84 ? 11.078 45.062 27.938 1 95.62 84 LEU B N 1
ATOM 2777 C CA . LEU B 1 84 ? 11.031 44.844 26.5 1 95.62 84 LEU B CA 1
ATOM 2778 C C . LEU B 1 84 ? 11.25 43.375 26.156 1 95.62 84 LEU B C 1
ATOM 2780 O O . LEU B 1 84 ? 12.219 42.781 26.594 1 95.62 84 LEU B O 1
ATOM 2784 N N . TRP B 1 85 ? 10.328 42.812 25.406 1 97.06 85 TRP B N 1
ATOM 2785 C CA . TRP B 1 85 ? 10.43 41.438 24.938 1 97.06 85 TRP B CA 1
ATOM 2786 C C . TRP B 1 85 ? 10.875 41.375 23.484 1 97.06 85 TRP B C 1
ATOM 2788 O O . TRP B 1 85 ? 10.352 42.125 22.641 1 97.06 85 TRP B O 1
ATOM 2798 N N . ARG B 1 86 ? 11.836 40.469 23.203 1 97.12 86 ARG B N 1
ATOM 2799 C CA . ARG B 1 86 ? 12.344 40.312 21.844 1 97.12 86 ARG B CA 1
ATOM 2800 C C . ARG B 1 86 ? 12.367 38.844 21.438 1 97.12 86 ARG B C 1
ATOM 2802 O O . ARG B 1 86 ? 12.68 37.969 22.266 1 97.12 86 ARG B O 1
ATOM 2809 N N . LEU B 1 87 ? 12.109 38.594 20.203 1 97.94 87 LEU B N 1
ATOM 2810 C CA . LEU B 1 87 ? 12.234 37.219 19.688 1 97.94 87 LEU B CA 1
ATOM 2811 C C . LEU B 1 87 ? 13.695 36.781 19.688 1 97.94 87 LEU B C 1
ATOM 2813 O O . LEU B 1 87 ? 14.586 37.562 19.312 1 97.94 87 LEU B O 1
ATOM 2817 N N . THR B 1 88 ? 13.93 35.562 20.141 1 97.75 88 THR B N 1
ATOM 2818 C CA . THR B 1 88 ? 15.227 34.938 19.938 1 97.75 88 THR B CA 1
ATOM 2819 C C . THR B 1 88 ? 15.375 34.469 18.484 1 97.75 88 THR B C 1
ATOM 2821 O O . THR B 1 88 ? 14.414 34.5 17.719 1 97.75 88 THR B O 1
ATOM 2824 N N . ALA B 1 89 ? 16.594 34.062 18.172 1 97.12 89 ALA B N 1
ATOM 2825 C CA . ALA B 1 89 ? 16.797 33.469 16.844 1 97.12 89 ALA B CA 1
ATOM 2826 C C . ALA B 1 89 ? 15.93 32.219 16.656 1 97.12 89 ALA B C 1
ATOM 2828 O O . ALA B 1 89 ? 15.344 32.031 15.586 1 97.12 89 ALA B O 1
ATOM 2829 N N . LYS B 1 90 ? 15.805 31.469 17.641 1 96.62 90 LYS B N 1
ATOM 2830 C CA . LYS B 1 90 ? 14.945 30.281 17.641 1 96.62 90 LYS B CA 1
ATOM 2831 C C . LYS B 1 90 ? 13.484 30.672 17.469 1 96.62 90 LYS B C 1
ATOM 2833 O O . LYS B 1 90 ? 12.75 30.016 16.719 1 96.62 90 LYS B O 1
ATOM 2838 N N . GLY B 1 91 ? 13.078 31.656 18.141 1 96.44 91 GLY B N 1
ATOM 2839 C CA . GLY B 1 91 ? 11.703 32.125 18.062 1 96.44 91 GLY B CA 1
ATOM 2840 C C . GLY B 1 91 ? 11.344 32.656 16.688 1 96.44 91 GLY B C 1
ATOM 2841 O O . GLY B 1 91 ? 10.258 32.375 16.172 1 96.44 91 GLY B O 1
ATOM 2842 N N . GLU B 1 92 ? 12.273 33.406 16.125 1 97.38 92 GLU B N 1
ATOM 2843 C CA . GLU B 1 92 ? 12.055 33.938 14.789 1 97.38 92 GLU B CA 1
ATOM 2844 C C . GLU B 1 92 ? 11.906 32.812 13.766 1 97.38 92 GLU B C 1
ATOM 2846 O O . GLU B 1 92 ? 11.023 32.875 12.906 1 97.38 92 GLU B O 1
ATOM 2851 N N . GLN B 1 93 ? 12.766 31.875 13.898 1 96 93 GLN B N 1
ATOM 2852 C CA . GLN B 1 93 ? 12.719 30.75 12.984 1 96 93 GLN B CA 1
ATOM 2853 C C . GLN B 1 93 ? 11.422 29.953 13.148 1 96 93 GLN B C 1
ATOM 2855 O O . GLN B 1 93 ? 10.742 29.656 12.164 1 96 93 GLN B O 1
ATOM 2860 N N . PHE B 1 94 ? 11.07 29.672 14.305 1 93.06 94 PHE B N 1
ATOM 2861 C CA . PHE B 1 94 ? 9.883 28.906 14.648 1 93.06 94 PHE B CA 1
ATOM 2862 C C . PHE B 1 94 ? 8.617 29.594 14.141 1 93.06 94 PHE B C 1
ATOM 2864 O O . PHE B 1 94 ? 7.801 28.969 13.453 1 93.06 94 PHE B O 1
ATOM 2871 N N . LEU B 1 95 ? 8.508 30.859 14.414 1 95.88 95 LEU B N 1
ATOM 2872 C CA . LEU B 1 95 ? 7.312 31.609 14.031 1 95.88 95 LEU B CA 1
ATOM 2873 C C . LEU B 1 95 ? 7.258 31.812 12.523 1 95.88 95 LEU B C 1
ATOM 2875 O O . LEU B 1 95 ? 6.176 31.828 11.938 1 95.88 95 LEU B O 1
ATOM 2879 N N . SER B 1 96 ? 8.43 32 11.914 1 96.56 96 SER B N 1
ATOM 2880 C CA . SER B 1 96 ? 8.469 32.156 10.469 1 96.56 96 SER B CA 1
ATOM 2881 C C . SER B 1 96 ? 7.98 30.906 9.758 1 96.56 96 SER B C 1
ATOM 2883 O O . SER B 1 96 ? 7.207 30.984 8.797 1 96.56 96 SER B O 1
ATOM 2885 N N . GLU B 1 97 ? 8.375 29.75 10.203 1 92.81 97 GLU B N 1
ATOM 2886 C CA . GLU B 1 97 ? 7.922 28.469 9.641 1 92.81 97 GLU B CA 1
ATOM 2887 C C . GLU B 1 97 ? 6.422 28.281 9.836 1 92.81 97 GLU B C 1
ATOM 2889 O O . GLU B 1 97 ? 5.723 27.844 8.922 1 92.81 97 GLU B O 1
ATOM 2894 N N . GLY B 1 98 ? 5.984 28.625 10.953 1 93.12 98 GLY B N 1
ATOM 2895 C CA . GLY B 1 98 ? 4.559 28.547 11.227 1 93.12 98 GLY B CA 1
ATOM 2896 C C . GLY B 1 98 ? 3.74 29.484 10.359 1 93.12 98 GLY B C 1
ATOM 2897 O O . GLY B 1 98 ? 2.695 29.109 9.828 1 93.12 98 GLY B O 1
ATOM 2898 N N . ALA B 1 99 ? 4.242 30.75 10.273 1 94.31 99 ALA B N 1
ATOM 2899 C CA . ALA B 1 99 ? 3.553 31.734 9.453 1 94.31 99 ALA B CA 1
ATOM 2900 C C . ALA B 1 99 ? 3.451 31.281 8 1 94.31 99 ALA B C 1
ATOM 2902 O O . ALA B 1 99 ? 2.398 31.422 7.371 1 94.31 99 ALA B O 1
ATOM 2903 N N . GLU B 1 100 ? 4.5 30.734 7.5 1 93.69 100 GLU B N 1
ATOM 2904 C CA . GLU B 1 100 ? 4.496 30.219 6.133 1 93.69 100 GLU B CA 1
ATOM 2905 C C . GLU B 1 100 ? 3.439 29.141 5.945 1 93.69 100 GLU B C 1
ATOM 2907 O O . GLU B 1 100 ? 2.723 29.125 4.941 1 93.69 100 GLU B O 1
ATOM 2912 N N . ARG B 1 101 ? 3.293 28.266 6.84 1 92.31 101 ARG B N 1
ATOM 2913 C CA . ARG B 1 101 ? 2.324 27.188 6.793 1 92.31 101 ARG B CA 1
ATOM 2914 C C . ARG B 1 101 ? 0.899 27.719 6.902 1 92.31 101 ARG B C 1
ATOM 2916 O O . ARG B 1 101 ? 0.013 27.281 6.16 1 92.31 101 ARG B O 1
ATOM 2923 N N . ILE B 1 102 ? 0.755 28.609 7.809 1 94.88 102 ILE B N 1
ATOM 2924 C CA . ILE B 1 102 ? -0.575 29.125 8.094 1 94.88 102 ILE B CA 1
ATOM 2925 C C . ILE B 1 102 ? -1.062 29.969 6.914 1 94.88 102 ILE B C 1
ATOM 2927 O O . ILE B 1 102 ? -2.168 29.766 6.41 1 94.88 102 ILE B O 1
ATOM 2931 N N . TYR B 1 103 ? -0.259 30.875 6.41 1 94.56 103 TYR B N 1
ATOM 2932 C CA . TYR B 1 103 ? -0.701 31.844 5.418 1 94.56 103 TYR B CA 1
ATOM 2933 C C . TYR B 1 103 ? -0.577 31.281 4.008 1 94.56 103 TYR B C 1
ATOM 2935 O O . TYR B 1 103 ? -1.174 31.812 3.066 1 94.56 103 TYR B O 1
ATOM 2943 N N . GLY B 1 104 ? 0.176 30.219 3.893 1 92.56 104 GLY B N 1
ATOM 2944 C CA . GLY B 1 104 ? 0.302 29.562 2.604 1 92.56 104 GLY B CA 1
ATOM 2945 C C . GLY B 1 104 ? -0.724 28.469 2.395 1 92.56 104 GLY B C 1
ATOM 2946 O O . GLY B 1 104 ? -0.863 27.938 1.286 1 92.56 104 GLY B O 1
ATOM 2947 N N . PHE B 1 105 ? -1.488 28.172 3.326 1 94.69 105 PHE B N 1
ATOM 2948 C CA . PHE B 1 105 ? -2.41 27.047 3.297 1 94.69 105 PHE B CA 1
ATOM 2949 C C . PHE B 1 105 ? -3.66 27.375 2.496 1 94.69 105 PHE B C 1
ATOM 2951 O O . PHE B 1 105 ? -4.316 28.391 2.762 1 94.69 105 PHE B O 1
ATOM 2958 N N . GLN B 1 106 ? -4.016 26.547 1.484 1 91.5 106 GLN B N 1
ATOM 2959 C CA . GLN B 1 106 ? -5.125 26.844 0.584 1 91.5 106 GLN B CA 1
ATOM 2960 C C . GLN B 1 106 ? -6.223 25.781 0.707 1 91.5 106 GLN B C 1
ATOM 2962 O O . GLN B 1 106 ? -7.219 25.828 -0.017 1 91.5 106 GLN B O 1
ATOM 2967 N N . ALA B 1 107 ? -6.062 24.828 1.548 1 91.75 107 ALA B N 1
ATOM 2968 C CA . ALA B 1 107 ? -7.02 23.766 1.832 1 91.75 107 ALA B CA 1
ATOM 2969 C C . ALA B 1 107 ? -7.246 22.891 0.605 1 91.75 107 ALA B C 1
ATOM 2971 O O . ALA B 1 107 ? -8.297 22.25 0.469 1 91.75 107 ALA B O 1
ATOM 2972 N N . SER B 1 108 ? -6.43 23 -0.391 1 92.31 108 SER B N 1
ATOM 2973 C CA . SER B 1 108 ? -6.402 22.125 -1.559 1 92.31 108 SER B CA 1
ATOM 2974 C C . SER B 1 108 ? -5.031 22.125 -2.227 1 92.31 108 SER B C 1
ATOM 2976 O O . SER B 1 108 ? -4.188 22.969 -1.908 1 92.31 108 SER B O 1
ATOM 2978 N N . GLN B 1 109 ? -4.871 21.141 -3.008 1 92.62 109 GLN B N 1
ATOM 2979 C CA . GLN B 1 109 ? -3.629 21.016 -3.764 1 92.62 109 GLN B CA 1
ATOM 2980 C C . GLN B 1 109 ? -3.846 21.375 -5.234 1 92.62 109 GLN B C 1
ATOM 2982 O O . GLN B 1 109 ? -4.633 20.719 -5.922 1 92.62 109 GLN B O 1
ATOM 2987 N N . ALA B 1 110 ? -3.139 22.297 -5.652 1 87.56 110 ALA B N 1
ATOM 2988 C CA . ALA B 1 110 ? -3.203 22.656 -7.066 1 87.56 110 ALA B CA 1
ATOM 2989 C C . ALA B 1 110 ? -2.205 21.859 -7.887 1 87.56 110 ALA B C 1
ATOM 2991 O O . ALA B 1 110 ? -1.117 21.531 -7.41 1 87.56 11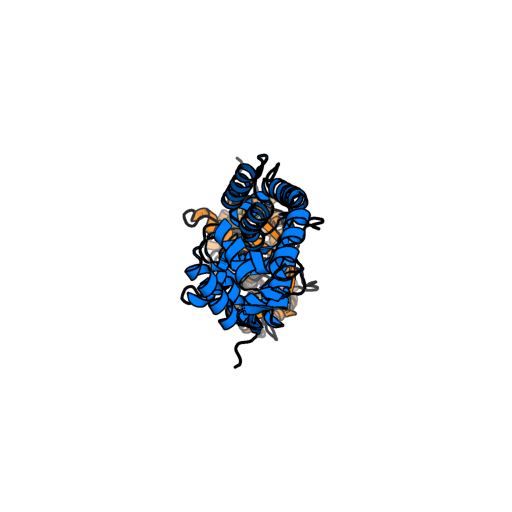0 ALA B O 1
ATOM 2992 N N . GLY B 1 111 ? -2.547 21.5 -9.07 1 90.62 111 GLY B N 1
ATOM 2993 C CA . GLY B 1 111 ? -1.615 20.938 -10.031 1 90.62 111 GLY B CA 1
ATOM 2994 C C . GLY B 1 111 ? -1.232 19.5 -9.727 1 90.62 111 GLY B C 1
ATOM 2995 O O . GLY B 1 111 ? -0.103 19.094 -9.992 1 90.62 111 GLY B O 1
ATOM 2996 N N . TRP B 1 112 ? -1.987 18.797 -9.156 1 94 112 TRP B N 1
ATOM 2997 C CA . TRP B 1 112 ? -1.706 17.391 -8.875 1 94 112 TRP B CA 1
ATOM 2998 C C . TRP B 1 112 ? -1.582 16.578 -10.164 1 94 112 TRP B C 1
ATOM 3000 O O . TRP B 1 112 ? -2.42 16.703 -11.062 1 94 112 TRP B O 1
ATOM 3010 N N . ASP B 1 113 ? -0.575 15.727 -10.312 1 95.12 113 ASP B N 1
ATOM 3011 C CA . ASP B 1 113 ? -0.3 15 -11.547 1 95.12 113 ASP B CA 1
ATOM 3012 C C . ASP B 1 113 ? -0.751 13.547 -11.445 1 95.12 113 ASP B C 1
ATOM 3014 O O . ASP B 1 113 ? -0.371 12.711 -12.273 1 95.12 113 ASP B O 1
ATOM 3018 N N . GLY B 1 114 ? -1.493 13.234 -10.469 1 95.38 114 GLY B N 1
ATOM 3019 C CA . GLY B 1 114 ? -2.045 11.891 -10.336 1 95.38 114 GLY B CA 1
ATOM 3020 C C . GLY B 1 114 ? -1.152 10.961 -9.539 1 95.38 114 GLY B C 1
ATOM 3021 O O . GLY B 1 114 ? -1.51 9.797 -9.305 1 95.38 114 GLY B O 1
ATOM 3022 N N . ARG B 1 115 ? -0.03 11.461 -9.062 1 97.38 115 ARG B N 1
ATOM 3023 C CA . ARG B 1 115 ? 0.925 10.602 -8.367 1 97.38 115 ARG B CA 1
ATOM 3024 C C . ARG B 1 115 ? 0.649 10.586 -6.871 1 97.38 115 ARG B C 1
ATOM 3026 O O . ARG B 1 115 ? 0.143 11.562 -6.312 1 97.38 115 ARG B O 1
ATOM 3033 N N . TRP B 1 116 ? 0.967 9.445 -6.262 1 98.31 116 TRP B N 1
ATOM 3034 C CA . TRP B 1 116 ? 0.78 9.195 -4.836 1 98.31 116 TRP B CA 1
ATOM 3035 C C . TRP B 1 116 ? 2.082 8.734 -4.188 1 98.31 116 TRP B C 1
ATOM 3037 O O . TRP B 1 116 ? 2.916 8.094 -4.836 1 98.31 116 TRP B O 1
ATOM 3047 N N . LEU B 1 117 ? 2.236 9.117 -2.955 1 98.62 117 LEU B N 1
ATOM 3048 C CA . LEU B 1 117 ? 3.139 8.375 -2.076 1 98.62 117 LEU B CA 1
ATOM 3049 C C . LEU B 1 117 ? 2.396 7.266 -1.343 1 98.62 117 LEU B C 1
ATOM 3051 O O . LEU B 1 117 ? 1.318 7.496 -0.787 1 98.62 117 LEU B O 1
ATOM 3055 N N . ILE B 1 118 ? 2.891 6.082 -1.436 1 98.62 118 ILE B N 1
ATOM 3056 C CA . ILE B 1 118 ? 2.408 4.965 -0.628 1 98.62 118 ILE B CA 1
ATOM 3057 C C . ILE B 1 118 ? 3.516 4.492 0.31 1 98.62 118 ILE B C 1
ATOM 3059 O O . ILE B 1 118 ? 4.609 4.133 -0.139 1 98.62 118 ILE B O 1
ATOM 3063 N N . VAL B 1 119 ? 3.215 4.562 1.578 1 98.56 119 VAL B N 1
ATOM 3064 C CA . VAL B 1 119 ? 4.16 4.105 2.594 1 98.56 119 VAL B CA 1
ATOM 3065 C C . VAL B 1 119 ? 3.629 2.838 3.26 1 98.56 119 VAL B C 1
ATOM 3067 O O . VAL B 1 119 ? 2.514 2.826 3.787 1 98.56 119 VAL B O 1
ATOM 3070 N N . LEU B 1 120 ? 4.363 1.778 3.115 1 97.88 120 LEU B N 1
ATOM 3071 C CA . LEU B 1 120 ? 4.062 0.537 3.818 1 97.88 120 LEU B CA 1
ATOM 3072 C C . LEU B 1 120 ? 4.918 0.404 5.074 1 97.88 120 LEU B C 1
ATOM 3074 O O . LEU B 1 120 ? 6.137 0.232 4.984 1 97.88 120 LEU B O 1
ATOM 3078 N N . ALA B 1 121 ? 4.332 0.584 6.207 1 96.12 121 ALA B N 1
ATOM 3079 C CA . ALA B 1 121 ? 5.027 0.506 7.488 1 96.12 121 ALA B CA 1
ATOM 3080 C C . ALA B 1 121 ? 4.086 0.054 8.602 1 96.12 121 ALA B C 1
ATOM 3082 O O . ALA B 1 121 ? 3.008 0.626 8.781 1 96.12 121 ALA B O 1
ATOM 3083 N N . ARG B 1 122 ? 4.488 -1.009 9.242 1 87.69 122 ARG B N 1
ATOM 3084 C CA . ARG B 1 122 ? 3.678 -1.518 10.344 1 87.69 122 ARG B CA 1
ATOM 3085 C C . ARG B 1 122 ? 4.535 -1.779 11.578 1 87.69 122 ARG B C 1
ATOM 3087 O O . ARG B 1 122 ? 5.539 -2.488 11.5 1 87.69 122 ARG B O 1
ATOM 3094 N N . ALA B 1 123 ? 4.105 -1.141 12.625 1 91 123 ALA B N 1
ATOM 3095 C CA . ALA B 1 123 ? 4.719 -1.442 13.922 1 91 123 ALA B CA 1
ATOM 3096 C C . ALA B 1 123 ? 4.121 -2.709 14.523 1 91 123 ALA B C 1
ATOM 3098 O O . ALA B 1 123 ? 2.926 -2.977 14.375 1 91 123 ALA B O 1
ATOM 3099 N N . PRO B 1 124 ? 4.98 -3.5 15.188 1 88.5 124 PRO B N 1
ATOM 3100 C CA . PRO B 1 124 ? 4.414 -4.641 15.906 1 88.5 124 PRO B CA 1
ATOM 3101 C C . PRO B 1 124 ? 3.268 -4.246 16.828 1 88.5 124 PRO B C 1
ATOM 3103 O O . PRO B 1 124 ? 3.299 -3.164 17.438 1 88.5 124 PRO B O 1
ATOM 3106 N N . GLN B 1 125 ? 2.305 -5.074 16.938 1 87.19 125 GLN B N 1
ATOM 3107 C CA . GLN B 1 125 ? 1.13 -4.781 17.75 1 87.19 125 GLN B CA 1
ATOM 3108 C C . GLN B 1 125 ? 1.514 -4.551 19.203 1 87.19 125 GLN B C 1
ATOM 3110 O O . GLN B 1 125 ? 0.82 -3.83 19.922 1 87.19 125 GLN B O 1
ATOM 3115 N N . THR B 1 126 ? 2.635 -5.082 19.578 1 90.88 126 THR B N 1
ATOM 3116 C CA . THR B 1 126 ? 3.096 -5 20.969 1 90.88 126 THR B CA 1
ATOM 3117 C C . THR B 1 126 ? 3.822 -3.684 21.219 1 90.88 126 THR B C 1
ATOM 3119 O O . THR B 1 126 ? 4.043 -3.297 22.359 1 90.88 126 THR B O 1
ATOM 3122 N N . ASP B 1 127 ? 4.164 -3.002 20.203 1 93.81 127 ASP B N 1
ATOM 3123 C CA . ASP B 1 127 ? 4.922 -1.761 20.359 1 93.81 127 ASP B CA 1
ATOM 3124 C C . ASP B 1 127 ? 4.004 -0.544 20.25 1 93.81 127 ASP B C 1
ATOM 3126 O O . ASP B 1 127 ? 3.992 0.144 19.234 1 93.81 127 ASP B O 1
ATOM 3130 N N . ARG B 1 128 ? 3.395 -0.227 21.297 1 92.44 128 ARG B N 1
ATOM 3131 C CA . ARG B 1 128 ? 2.404 0.841 21.359 1 92.44 128 ARG B CA 1
ATOM 3132 C C . ARG B 1 128 ? 3.041 2.199 21.094 1 92.44 128 ARG B C 1
ATOM 3134 O O . ARG B 1 128 ? 2.438 3.053 20.438 1 92.44 128 ARG B O 1
ATOM 3141 N N . ALA B 1 129 ? 4.203 2.365 21.609 1 94.75 129 ALA B N 1
ATOM 3142 C CA . ALA B 1 129 ? 4.898 3.637 21.438 1 94.75 129 ALA B CA 1
ATOM 3143 C C . ALA B 1 129 ? 5.184 3.912 19.953 1 94.75 129 ALA B C 1
ATOM 3145 O O . ALA B 1 129 ? 4.91 5.008 19.469 1 94.75 129 ALA B O 1
ATOM 3146 N N . ALA B 1 130 ? 5.699 2.922 19.234 1 95.12 130 ALA B N 1
ATOM 3147 C CA . ALA B 1 130 ? 6.012 3.07 17.812 1 95.12 130 ALA B CA 1
ATOM 3148 C C . ALA B 1 130 ? 4.746 3.324 17 1 95.12 130 ALA B C 1
ATOM 3150 O O . ALA B 1 130 ? 4.75 4.152 16.078 1 95.12 130 ALA B O 1
ATOM 3151 N N . ARG B 1 131 ? 3.707 2.648 17.359 1 95.25 131 ARG B N 1
ATOM 3152 C CA . ARG B 1 131 ? 2.438 2.824 16.656 1 95.25 131 ARG B CA 1
ATOM 3153 C C . ARG B 1 131 ? 1.903 4.242 16.844 1 95.25 131 ARG B C 1
ATOM 3155 O O . ARG B 1 131 ? 1.421 4.859 15.891 1 95.25 131 ARG B O 1
ATOM 3162 N N . HIS B 1 132 ? 2.008 4.707 18.047 1 94.5 132 HIS B N 1
ATOM 3163 C CA . HIS B 1 132 ? 1.53 6.051 18.344 1 94.5 132 HIS B CA 1
ATOM 3164 C C . HIS B 1 132 ? 2.336 7.109 17.594 1 94.5 132 HIS B C 1
ATOM 3166 O O . HIS B 1 132 ? 1.763 8.016 16.984 1 94.5 132 HIS B O 1
ATOM 3172 N N . VAL B 1 133 ? 3.633 7.004 17.609 1 95 133 VAL B N 1
ATOM 3173 C CA . VAL B 1 133 ? 4.508 7.945 16.922 1 95 133 VAL B CA 1
ATOM 3174 C C . VAL B 1 133 ? 4.207 7.93 15.43 1 95 133 VAL B C 1
ATOM 3176 O O . VAL B 1 133 ? 4.02 8.984 14.812 1 95 133 VAL B O 1
ATOM 3179 N N . LEU B 1 134 ? 4.113 6.738 14.891 1 96.62 134 LEU B N 1
ATOM 3180 C CA . LEU B 1 134 ? 3.852 6.598 13.461 1 96.62 134 LEU B CA 1
ATOM 3181 C C . LEU B 1 134 ? 2.535 7.266 13.078 1 96.62 134 LEU B C 1
ATOM 3183 O O . LEU B 1 134 ? 2.492 8.094 12.164 1 96.62 134 LEU B O 1
ATOM 3187 N N . ARG B 1 135 ? 1.532 6.926 13.844 1 95.44 135 ARG B N 1
ATOM 3188 C CA . ARG B 1 135 ? 0.203 7.441 13.531 1 95.44 135 ARG B CA 1
ATOM 3189 C C . ARG B 1 135 ? 0.158 8.961 13.664 1 95.44 135 ARG B C 1
ATOM 3191 O O . ARG B 1 135 ? -0.258 9.656 12.734 1 95.44 135 ARG B O 1
ATOM 3198 N N . THR B 1 136 ? 0.631 9.508 14.703 1 93.56 136 THR B N 1
ATOM 3199 C CA . THR B 1 136 ? 0.527 10.93 14.984 1 93.56 136 THR B CA 1
ATOM 3200 C C . THR B 1 136 ? 1.384 11.742 14.016 1 93.56 136 THR B C 1
ATOM 3202 O O . THR B 1 136 ? 0.911 12.711 13.422 1 93.56 136 THR B O 1
ATOM 3205 N N . ARG B 1 137 ? 2.561 11.289 13.805 1 95 137 ARG B N 1
ATOM 3206 C CA . ARG B 1 137 ? 3.492 12.047 12.977 1 95 137 ARG B CA 1
ATOM 3207 C C . ARG B 1 137 ? 3.109 11.953 11.5 1 95 137 ARG B C 1
ATOM 3209 O O . ARG B 1 137 ? 3.254 12.93 10.758 1 95 137 ARG B O 1
ATOM 3216 N N . MET B 1 138 ? 2.643 10.758 11.094 1 96.69 138 MET B N 1
ATOM 3217 C CA . MET B 1 138 ? 2.205 10.633 9.711 1 96.69 138 MET B CA 1
ATOM 3218 C C . MET B 1 138 ? 0.981 11.5 9.445 1 96.69 138 MET B C 1
ATOM 3220 O O . MET B 1 138 ? 0.913 12.188 8.422 1 96.69 138 MET B O 1
ATOM 3224 N N . MET B 1 139 ? 0.08 11.5 10.359 1 94.25 139 MET B N 1
ATOM 3225 C CA . MET B 1 139 ? -1.11 12.336 10.211 1 94.25 139 MET B CA 1
ATOM 3226 C C . MET B 1 139 ? -0.74 13.812 10.188 1 94.25 139 MET B C 1
ATOM 3228 O O . MET B 1 139 ? -1.289 14.578 9.391 1 94.25 139 MET B O 1
ATOM 3232 N N . TRP B 1 140 ? 0.214 14.188 10.977 1 90.25 140 TRP B N 1
ATOM 3233 C CA . TRP B 1 140 ? 0.687 15.57 11.008 1 90.25 140 TRP B CA 1
ATOM 3234 C C . TRP B 1 140 ? 1.344 15.953 9.688 1 90.25 140 TRP B C 1
ATOM 3236 O O . TRP B 1 140 ? 1.269 17.109 9.266 1 90.25 140 TRP B O 1
ATOM 3246 N N . ALA B 1 141 ? 1.9 14.969 9.07 1 93.81 141 ALA B N 1
ATOM 3247 C CA . ALA B 1 141 ? 2.543 15.211 7.785 1 93.81 141 ALA B CA 1
ATOM 3248 C C . ALA B 1 141 ? 1.523 15.188 6.648 1 93.81 141 ALA B C 1
ATOM 3250 O O . ALA B 1 141 ? 1.874 15.406 5.484 1 93.81 141 ALA B O 1
ATOM 3251 N N . GLY B 1 142 ? 0.302 14.883 7.008 1 94.88 142 GLY B N 1
ATOM 3252 C CA . GLY B 1 142 ? -0.763 14.969 6.023 1 94.88 142 GLY B CA 1
ATOM 3253 C C . GLY B 1 142 ? -1.085 13.641 5.375 1 94.88 142 GLY B C 1
ATOM 3254 O O . GLY B 1 142 ? -1.888 13.57 4.441 1 94.88 142 GLY B O 1
ATOM 3255 N N . PHE B 1 143 ? -0.509 12.531 5.855 1 97.94 143 PHE B N 1
ATOM 3256 C CA . PHE B 1 143 ? -0.806 11.211 5.305 1 97.94 143 PHE B CA 1
ATOM 3257 C C . PHE B 1 143 ? -2.129 10.688 5.848 1 97.94 143 PHE B C 1
ATOM 3259 O O . PHE B 1 143 ? -2.502 10.984 6.984 1 97.94 143 PHE B O 1
ATOM 3266 N N . GLY B 1 144 ? -2.816 10 5.004 1 97.56 144 GLY B N 1
ATOM 3267 C CA . GLY B 1 144 ? -3.959 9.211 5.426 1 97.56 144 GLY B CA 1
ATOM 3268 C C . GLY B 1 144 ? -3.674 7.719 5.453 1 97.56 144 GLY B C 1
ATOM 3269 O O . GLY B 1 144 ? -2.686 7.262 4.875 1 97.56 144 GLY B O 1
ATOM 3270 N N . SER B 1 145 ? -4.496 6.98 6.164 1 96.94 145 SER B N 1
ATOM 3271 C CA . SER B 1 145 ? -4.316 5.535 6.281 1 96.94 145 SER B CA 1
ATOM 3272 C C . SER B 1 145 ? -5.59 4.789 5.906 1 96.94 145 SER B C 1
ATOM 3274 O O . SER B 1 145 ? -6.484 4.621 6.738 1 96.94 145 SER B O 1
ATOM 3276 N N . PRO B 1 146 ? -5.617 4.25 4.672 1 94.5 146 PRO B N 1
ATOM 3277 C CA . PRO B 1 146 ? -6.809 3.496 4.277 1 94.5 146 PRO B CA 1
ATOM 3278 C C . PRO B 1 146 ? -6.859 2.105 4.906 1 94.5 146 PRO B C 1
ATOM 3280 O O . PRO B 1 146 ? -7.91 1.46 4.902 1 94.5 146 PRO B O 1
ATOM 3283 N N . ALA B 1 147 ? -5.77 1.615 5.371 1 90.81 147 ALA B N 1
ATOM 3284 C CA . ALA B 1 147 ? -5.656 0.307 6.012 1 90.81 147 ALA B CA 1
ATOM 3285 C C . ALA B 1 147 ? -4.473 0.268 6.973 1 90.81 147 ALA B C 1
ATOM 3287 O O . ALA B 1 147 ? -3.549 1.078 6.863 1 90.81 147 ALA B O 1
ATOM 3288 N N . PRO B 1 148 ? -4.535 -0.697 7.902 1 89.75 148 PRO B N 1
ATOM 3289 C CA . PRO B 1 148 ? -3.4 -0.79 8.828 1 89.75 148 PRO B CA 1
ATOM 3290 C C . PRO B 1 148 ? -2.064 -0.957 8.102 1 89.75 148 PRO B C 1
ATOM 3292 O O . PRO B 1 148 ? -1.946 -1.795 7.203 1 89.75 148 PRO B O 1
ATOM 3295 N N . GLY B 1 149 ? -1.154 -0.123 8.5 1 93.31 149 GLY B N 1
ATOM 3296 C CA . GLY B 1 149 ? 0.198 -0.236 7.98 1 93.31 149 GLY B CA 1
ATOM 3297 C C . GLY B 1 149 ? 0.371 0.423 6.625 1 93.31 149 GLY B C 1
ATOM 3298 O O . GLY B 1 149 ? 1.454 0.375 6.039 1 93.31 149 GLY B O 1
ATOM 3299 N N . VAL B 1 150 ? -0.723 1.032 6.16 1 97 150 VAL B N 1
ATOM 3300 C CA . VAL B 1 150 ? -0.667 1.705 4.863 1 97 150 VAL B CA 1
ATOM 3301 C C . VAL B 1 150 ? -0.89 3.205 5.051 1 97 150 VAL B C 1
ATOM 3303 O O . VAL B 1 150 ? -1.868 3.619 5.68 1 97 150 VAL B O 1
ATOM 3306 N N . TRP B 1 151 ? -0.014 3.988 4.508 1 98 151 TRP B N 1
ATOM 3307 C CA . TRP B 1 151 ? -0.145 5.441 4.516 1 98 151 TRP B CA 1
ATOM 3308 C C . TRP B 1 151 ? -0.045 6.004 3.104 1 98 151 TRP B C 1
ATOM 3310 O O . TRP B 1 151 ? 0.797 5.574 2.314 1 98 151 TRP B O 1
ATOM 3320 N N . ILE B 1 152 ? -0.895 6.926 2.787 1 98.5 152 ILE B N 1
ATOM 3321 C CA . ILE B 1 152 ? -0.902 7.461 1.43 1 98.5 152 ILE B CA 1
ATOM 3322 C C . ILE B 1 152 ? -0.915 8.984 1.476 1 98.5 152 ILE B C 1
ATOM 3324 O O . ILE B 1 152 ? -1.394 9.578 2.443 1 98.5 152 ILE B O 1
ATOM 3328 N N . SER B 1 153 ? -0.383 9.656 0.452 1 98.31 153 SER B N 1
ATOM 3329 C CA . SER B 1 153 ? -0.398 11.102 0.281 1 98.31 153 SER B CA 1
ATOM 3330 C C . SER B 1 153 ? -0.347 11.484 -1.193 1 98.31 153 SER B C 1
ATOM 3332 O O . SER B 1 153 ? 0.296 10.805 -1.995 1 98.31 153 SER B O 1
ATOM 3334 N N . THR B 1 154 ? -0.987 12.539 -1.552 1 98 154 THR B N 1
ATOM 3335 C CA . THR B 1 154 ? -0.886 13.102 -2.895 1 98 154 THR B CA 1
ATOM 3336 C C . THR B 1 154 ? 0.295 14.062 -2.994 1 98 154 THR B C 1
ATOM 3338 O O . THR B 1 154 ? 0.654 14.5 -4.086 1 98 154 THR B O 1
ATOM 3341 N N . HIS B 1 155 ? 0.895 14.406 -1.834 1 96.88 155 HIS B N 1
ATOM 3342 C CA . HIS B 1 155 ? 2.055 15.289 -1.793 1 96.88 155 HIS B CA 1
ATOM 3343 C C . HIS B 1 155 ? 3.355 14.5 -1.878 1 96.88 155 HIS B C 1
ATOM 3345 O O . HIS B 1 155 ? 3.959 14.18 -0.853 1 96.88 155 HIS B O 1
ATOM 3351 N N . VAL B 1 156 ? 3.822 14.281 -3.098 1 96.5 156 VAL B N 1
ATOM 3352 C CA . VAL B 1 156 ? 4.953 13.391 -3.34 1 96.5 156 VAL B CA 1
ATOM 3353 C C . VAL B 1 156 ? 6.23 14.016 -2.795 1 96.5 156 VAL B C 1
ATOM 3355 O O . VAL B 1 156 ? 7.219 13.32 -2.559 1 96.5 156 VAL B O 1
ATOM 3358 N N . ASP B 1 157 ? 6.199 15.312 -2.57 1 94.75 157 ASP B N 1
ATOM 3359 C CA . ASP B 1 157 ? 7.363 16.016 -2.041 1 94.75 157 ASP B CA 1
ATOM 3360 C C . ASP B 1 157 ? 7.543 15.742 -0.55 1 94.75 157 ASP B C 1
ATOM 3362 O O . ASP B 1 157 ? 8.523 16.188 0.055 1 94.75 157 ASP B O 1
ATOM 3366 N N . ARG B 1 158 ? 6.676 14.93 0.052 1 96.12 158 ARG B N 1
ATOM 3367 C CA . ARG B 1 158 ? 6.746 14.648 1.482 1 96.12 158 ARG B CA 1
ATOM 3368 C C . ARG B 1 158 ? 7.449 13.32 1.746 1 96.12 158 ARG B C 1
ATOM 3370 O O . ARG B 1 158 ? 7.398 12.797 2.859 1 96.12 158 ARG B O 1
ATOM 3377 N N . ALA B 1 159 ? 8.102 12.75 0.764 1 97.5 159 ALA B N 1
ATOM 3378 C CA . ALA B 1 159 ? 8.797 11.477 0.909 1 97.5 159 ALA B CA 1
ATOM 3379 C C . ALA B 1 159 ? 9.859 11.547 2.004 1 97.5 159 ALA B C 1
ATOM 3381 O O . ALA B 1 159 ? 9.977 10.633 2.824 1 97.5 159 ALA B O 1
ATOM 3382 N N . LYS B 1 160 ? 10.586 12.664 2.021 1 97 160 LYS B N 1
ATOM 3383 C CA . LYS B 1 160 ? 11.633 12.82 3.023 1 97 160 LYS B CA 1
ATOM 3384 C C . LYS B 1 160 ? 11.047 12.914 4.43 1 97 160 LYS B C 1
ATOM 3386 O O . LYS B 1 160 ? 11.633 12.406 5.387 1 97 160 LYS B O 1
ATOM 3391 N N . GLU B 1 161 ? 9.984 13.602 4.539 1 96.12 161 GLU B N 1
ATOM 3392 C CA . GLU B 1 161 ? 9.297 13.688 5.824 1 96.12 161 GLU B CA 1
ATOM 3393 C C . GLU B 1 161 ? 8.836 12.305 6.289 1 96.12 161 GLU B C 1
ATOM 3395 O O . GLU B 1 161 ? 8.977 11.969 7.465 1 96.12 161 GLU B O 1
ATOM 3400 N N . ALA B 1 162 ? 8.297 11.484 5.406 1 97.69 162 ALA B N 1
ATOM 3401 C CA . ALA B 1 162 ? 7.883 10.125 5.734 1 97.69 162 ALA B CA 1
ATOM 3402 C C . ALA B 1 162 ? 9.07 9.305 6.234 1 97.69 162 ALA B C 1
ATOM 3404 O O . ALA B 1 162 ? 8.953 8.562 7.215 1 97.69 162 ALA B O 1
ATOM 3405 N N . GLU B 1 163 ? 10.18 9.43 5.578 1 97.44 163 GLU B N 1
ATOM 3406 C CA . GLU B 1 163 ? 11.383 8.719 5.992 1 97.44 163 GLU B CA 1
ATOM 3407 C C . GLU B 1 163 ? 11.781 9.086 7.418 1 97.44 163 GLU B C 1
ATOM 3409 O O . GLU B 1 163 ? 12.156 8.219 8.211 1 97.44 163 GLU B O 1
ATOM 3414 N N . ARG B 1 164 ? 11.727 10.375 7.688 1 96.81 164 ARG B N 1
ATOM 3415 C CA . ARG B 1 164 ? 12.07 10.852 9.023 1 96.81 164 ARG B CA 1
ATOM 3416 C C . ARG B 1 164 ? 11.133 10.258 10.07 1 96.81 164 ARG B C 1
ATOM 3418 O O . ARG B 1 164 ? 11.578 9.836 11.141 1 96.81 164 ARG B O 1
ATOM 3425 N N . VAL B 1 165 ? 9.883 10.234 9.789 1 97.12 165 VAL B N 1
ATOM 3426 C CA . VAL B 1 165 ? 8.898 9.688 10.719 1 97.12 165 VAL B CA 1
ATOM 3427 C C . VAL B 1 165 ? 9.188 8.211 10.969 1 97.12 165 VAL B C 1
ATOM 3429 O O . VAL B 1 165 ? 9.141 7.746 12.109 1 97.12 165 VAL B O 1
ATOM 3432 N N . LEU B 1 166 ? 9.477 7.469 9.875 1 97.38 166 LEU B N 1
ATOM 3433 C CA . LEU B 1 166 ? 9.789 6.047 10.016 1 97.38 166 LEU B CA 1
ATOM 3434 C C . LEU B 1 166 ? 10.992 5.844 10.922 1 97.38 166 LEU B C 1
ATOM 3436 O O . LEU B 1 166 ? 10.984 4.969 11.789 1 97.38 166 LEU B O 1
ATOM 3440 N N . HIS B 1 167 ? 11.977 6.66 10.703 1 96.56 167 HIS B N 1
ATOM 3441 C CA . HIS B 1 167 ? 13.172 6.578 11.531 1 96.56 167 HIS B CA 1
ATOM 3442 C C . HIS B 1 167 ? 12.859 6.875 12.992 1 96.56 167 HIS B C 1
ATOM 3444 O O . HIS B 1 167 ? 13.32 6.168 13.891 1 96.56 167 HIS B O 1
ATOM 3450 N N . GLU B 1 168 ? 12.094 7.906 13.25 1 96 168 GLU B N 1
ATOM 3451 C CA . GLU B 1 168 ? 11.711 8.297 14.602 1 96 168 GLU B CA 1
ATOM 3452 C C . GLU B 1 168 ? 10.922 7.191 15.297 1 96 168 GLU B C 1
ATOM 3454 O O . GLU B 1 168 ? 11.047 6.992 16.5 1 96 168 GLU B O 1
ATOM 3459 N N . ALA B 1 169 ? 10.156 6.48 14.539 1 96.38 169 ALA B N 1
ATOM 3460 C CA . ALA B 1 169 ? 9.32 5.414 15.086 1 96.38 169 ALA B CA 1
ATOM 3461 C C . ALA B 1 169 ? 10.102 4.113 15.219 1 96.38 169 ALA B C 1
ATOM 3463 O O . ALA B 1 169 ? 9.586 3.117 15.734 1 96.38 169 ALA B O 1
ATOM 3464 N N . GLY B 1 170 ? 11.297 4.055 14.68 1 96.12 170 GLY B N 1
ATOM 3465 C CA . GLY B 1 170 ? 12.109 2.846 14.695 1 96.12 170 GLY B CA 1
ATOM 3466 C C . GLY B 1 170 ? 11.688 1.833 13.648 1 96.12 170 GLY B C 1
ATOM 3467 O O . GLY B 1 170 ? 11.852 0.627 13.844 1 96.12 170 GLY B O 1
ATOM 3468 N N . LEU B 1 171 ? 11.062 2.244 12.664 1 95.88 171 LEU B N 1
ATOM 3469 C CA . LEU B 1 171 ? 10.555 1.38 11.602 1 95.88 171 LEU B CA 1
ATOM 3470 C C . LEU B 1 171 ? 11.344 1.582 10.312 1 95.88 171 LEU B C 1
ATOM 3472 O O . LEU B 1 171 ? 10.758 1.821 9.25 1 95.88 171 LEU B O 1
ATOM 3476 N N . ASP B 1 172 ? 12.562 1.329 10.336 1 93.69 172 ASP B N 1
ATOM 3477 C CA . ASP B 1 172 ? 13.484 1.616 9.242 1 93.69 172 ASP B CA 1
ATOM 3478 C C . ASP B 1 172 ? 13.273 0.652 8.078 1 93.69 172 ASP B C 1
ATOM 3480 O O . ASP B 1 172 ? 13.781 0.88 6.98 1 93.69 172 ASP B O 1
ATOM 3484 N N . ASP B 1 173 ? 12.492 -0.365 8.266 1 93.62 173 ASP B N 1
ATOM 3485 C CA . ASP B 1 173 ? 12.211 -1.318 7.195 1 93.62 173 ASP B CA 1
ATOM 3486 C C . ASP B 1 173 ? 10.984 -0.899 6.391 1 93.62 173 ASP B C 1
ATOM 3488 O O . ASP B 1 173 ? 10.641 -1.545 5.398 1 93.62 173 ASP B O 1
ATOM 3492 N N . GLY B 1 174 ? 10.359 0.177 6.82 1 96.81 174 GLY B N 1
ATOM 3493 C CA . GLY B 1 174 ? 9.242 0.688 6.039 1 96.81 174 GLY B CA 1
ATOM 3494 C C . GLY B 1 174 ? 9.617 1.026 4.609 1 96.81 174 GLY B C 1
ATOM 3495 O O . GLY B 1 174 ? 10.789 1.264 4.309 1 96.81 174 GLY B O 1
ATOM 3496 N N . GLN B 1 175 ? 8.648 0.933 3.744 1 97.81 175 GLN B N 1
ATOM 3497 C CA . GLN B 1 175 ? 8.867 1.161 2.32 1 97.81 175 GLN B CA 1
ATOM 3498 C C . GLN B 1 175 ? 8.102 2.383 1.831 1 97.81 175 GLN B C 1
ATOM 3500 O O . GLN B 1 175 ? 6.953 2.602 2.232 1 97.81 175 GLN B O 1
ATOM 3505 N N . ILE B 1 176 ? 8.711 3.205 0.985 1 98.56 176 ILE B N 1
ATOM 3506 C CA . ILE B 1 176 ? 8.07 4.367 0.374 1 98.56 176 ILE B CA 1
ATOM 3507 C C . ILE B 1 176 ? 8.055 4.207 -1.145 1 98.56 176 ILE B C 1
ATOM 3509 O O . ILE B 1 176 ? 9.109 4.031 -1.767 1 98.56 176 ILE B O 1
ATOM 3513 N N . PHE B 1 177 ? 6.883 4.27 -1.699 1 98.62 177 PHE B N 1
ATOM 3514 C CA . PHE B 1 177 ? 6.707 4.117 -3.139 1 98.62 177 PHE B CA 1
ATOM 3515 C C . PHE B 1 177 ? 6.105 5.379 -3.746 1 98.62 177 PHE B C 1
ATOM 3517 O O . PHE B 1 177 ? 5.285 6.047 -3.115 1 98.62 177 PHE B O 1
ATOM 3524 N N . LEU B 1 178 ? 6.578 5.773 -4.887 1 98.69 178 LEU B N 1
ATOM 3525 C CA . LEU B 1 178 ? 5.863 6.684 -5.773 1 98.69 178 LEU B CA 1
ATOM 3526 C C . LEU B 1 178 ? 4.945 5.914 -6.719 1 98.69 178 LEU B C 1
ATOM 3528 O O . LEU B 1 178 ? 5.387 4.996 -7.41 1 98.69 178 LEU B O 1
ATOM 3532 N N . ALA B 1 179 ? 3.676 6.242 -6.727 1 98.56 179 ALA B N 1
ATOM 3533 C CA . ALA B 1 179 ? 2.719 5.363 -7.398 1 98.56 179 ALA B CA 1
ATOM 3534 C C . ALA B 1 179 ? 1.723 6.172 -8.227 1 98.56 179 ALA B C 1
ATOM 3536 O O . ALA B 1 179 ? 1.532 7.367 -7.984 1 98.56 179 ALA B O 1
ATOM 3537 N N . GLU B 1 180 ? 1.182 5.531 -9.219 1 98.06 180 GLU B N 1
ATOM 3538 C CA . GLU B 1 180 ? 0.064 6.031 -10.016 1 98.06 180 GLU B CA 1
ATOM 3539 C C . GLU B 1 180 ? -1.101 5.043 -10.008 1 98.06 180 GLU B C 1
ATOM 3541 O O . GLU B 1 180 ? -0.899 3.836 -10.133 1 98.06 180 GLU B O 1
ATOM 3546 N N . HIS B 1 181 ? -2.193 5.59 -9.773 1 97.69 181 HIS B N 1
ATOM 3547 C CA . HIS B 1 181 ? -3.377 4.734 -9.82 1 97.69 181 HIS B CA 1
ATOM 3548 C C . HIS B 1 181 ? -3.557 4.125 -11.211 1 97.69 181 HIS B C 1
ATOM 3550 O O . HIS B 1 181 ? -3.48 4.828 -12.219 1 97.69 181 HIS B O 1
ATOM 3556 N N . HIS B 1 182 ? -3.74 2.828 -11.258 1 97.06 182 HIS B N 1
ATOM 3557 C CA . HIS B 1 182 ? -3.811 2.107 -12.523 1 97.06 182 HIS B CA 1
ATOM 3558 C C . HIS B 1 182 ? -5.223 1.595 -12.789 1 97.06 182 HIS B C 1
ATOM 3560 O O . HIS B 1 182 ? -5.738 1.726 -13.906 1 97.06 182 HIS B O 1
ATOM 3566 N N . ALA B 1 183 ? -5.812 0.995 -11.789 1 95.62 183 ALA B N 1
ATOM 3567 C CA . ALA B 1 183 ? -7.145 0.414 -11.938 1 95.62 183 ALA B CA 1
ATOM 3568 C C . ALA B 1 183 ? -7.781 0.152 -10.57 1 95.62 183 ALA B C 1
ATOM 3570 O O . ALA B 1 183 ? -7.168 0.421 -9.531 1 95.62 183 ALA B O 1
ATOM 3571 N N . GLY B 1 184 ? -9.055 -0.318 -10.617 1 93.38 184 GLY B N 1
ATOM 3572 C CA . GLY B 1 184 ? -9.766 -0.659 -9.398 1 93.38 184 GLY B CA 1
ATOM 3573 C C . GLY B 1 184 ? -10.938 0.262 -9.109 1 93.38 184 GLY B C 1
ATOM 3574 O O . GLY B 1 184 ? -11.609 0.719 -10.031 1 93.38 184 GLY B O 1
ATOM 3575 N N . GLY B 1 185 ? -11.203 0.371 -7.84 1 91.5 185 GLY B N 1
ATOM 3576 C CA . GLY B 1 185 ? -12.359 1.142 -7.418 1 91.5 185 GLY B CA 1
ATOM 3577 C C . GLY B 1 185 ? -12.141 2.641 -7.508 1 91.5 185 GLY B C 1
ATOM 3578 O O . GLY B 1 185 ? -11.055 3.096 -7.855 1 91.5 185 GLY B O 1
ATOM 3579 N N . PRO B 1 186 ? -13.242 3.346 -7.227 1 93.06 186 PRO B N 1
ATOM 3580 C CA . PRO B 1 186 ? -13.141 4.805 -7.238 1 93.06 186 PRO B CA 1
ATOM 3581 C C . PRO B 1 186 ? -12.211 5.336 -6.148 1 93.06 186 PRO B C 1
ATOM 3583 O O . PRO B 1 186 ? -12.242 4.855 -5.016 1 93.06 186 PRO B O 1
ATOM 3586 N N . LEU B 1 187 ? -11.406 6.371 -6.469 1 94.88 187 LEU B N 1
ATOM 3587 C CA . LEU B 1 187 ? -10.422 6.934 -5.551 1 94.88 187 LEU B CA 1
ATOM 3588 C C . LEU B 1 187 ? -11.102 7.605 -4.363 1 94.88 187 LEU B C 1
ATOM 3590 O O . LEU B 1 187 ? -10.547 7.652 -3.266 1 94.88 187 LEU B O 1
ATOM 3594 N N . ASP B 1 188 ? -12.289 8.094 -4.59 1 91.56 188 ASP B N 1
ATOM 3595 C CA . ASP B 1 188 ? -13.031 8.773 -3.523 1 91.56 188 ASP B CA 1
ATOM 3596 C C . ASP B 1 188 ? -13.273 7.832 -2.346 1 91.56 188 ASP B C 1
ATOM 3598 O O . ASP B 1 188 ? -13.25 8.258 -1.189 1 91.56 188 ASP B O 1
ATOM 3602 N N . ALA B 1 189 ? -13.523 6.59 -2.684 1 90.81 189 ALA B N 1
ATOM 3603 C CA . ALA B 1 189 ? -13.734 5.613 -1.618 1 90.81 189 ALA B CA 1
ATOM 3604 C C . ALA B 1 189 ? -12.469 5.43 -0.786 1 90.81 189 ALA B C 1
ATOM 3606 O O . ALA B 1 189 ? -12.523 5.391 0.446 1 90.81 189 ALA B O 1
ATOM 3607 N N . MET B 1 190 ? -11.367 5.336 -1.445 1 94.56 190 MET B N 1
ATOM 3608 C CA . MET B 1 190 ? -10.094 5.203 -0.74 1 94.56 190 MET B CA 1
ATOM 3609 C C . MET B 1 190 ? -9.805 6.441 0.1 1 94.56 190 MET B C 1
ATOM 3611 O O . MET B 1 190 ? -9.352 6.332 1.24 1 94.56 190 MET B O 1
ATOM 3615 N N . VAL B 1 191 ? -10.07 7.582 -0.433 1 96.62 191 VAL B N 1
ATOM 3616 C CA . VAL B 1 191 ? -9.828 8.852 0.249 1 96.62 191 VAL B CA 1
ATOM 3617 C C . VAL B 1 191 ? -10.672 8.922 1.52 1 96.62 191 VAL B C 1
ATOM 3619 O O . VAL B 1 191 ? -10.18 9.297 2.582 1 96.62 191 VAL B O 1
ATOM 3622 N N . ARG B 1 192 ? -11.898 8.477 1.465 1 92.88 192 ARG B N 1
ATOM 3623 C CA . ARG B 1 192 ? -12.797 8.508 2.615 1 92.88 192 ARG B CA 1
ATOM 3624 C C . ARG B 1 192 ? -12.344 7.523 3.688 1 92.88 192 ARG B C 1
ATOM 3626 O O . ARG B 1 192 ? -12.617 7.723 4.875 1 92.88 192 ARG B O 1
ATOM 3633 N N . GLN B 1 193 ? -11.688 6.516 3.234 1 92.69 193 GLN B N 1
ATOM 3634 C CA . GLN B 1 193 ? -11.156 5.543 4.184 1 92.69 193 GLN B CA 1
ATOM 3635 C C . GLN B 1 193 ? -9.891 6.07 4.855 1 92.69 193 GLN B C 1
ATOM 3637 O O . GLN B 1 193 ? -9.586 5.699 5.992 1 92.69 193 GLN B O 1
ATOM 3642 N N . ALA B 1 194 ? -9.211 6.938 4.16 1 96.81 194 ALA B N 1
ATOM 3643 C CA . ALA B 1 194 ? -7.879 7.348 4.602 1 96.81 194 ALA B CA 1
ATOM 3644 C C . ALA B 1 194 ? -7.949 8.594 5.48 1 96.81 194 ALA B C 1
ATOM 3646 O O . ALA B 1 194 ? -7.125 8.773 6.379 1 96.81 194 ALA B O 1
ATOM 3647 N N . TRP B 1 195 ? -8.883 9.477 5.223 1 97 195 TRP B N 1
ATOM 3648 C CA . TRP B 1 195 ? -9.023 10.727 5.949 1 97 195 TRP B CA 1
ATOM 3649 C C . TRP B 1 195 ? -10.469 10.938 6.398 1 97 195 TRP B C 1
ATOM 3651 O O . TRP B 1 195 ? -11.406 10.555 5.691 1 97 195 TRP B O 1
ATOM 3661 N N . ASP B 1 196 ? -10.703 11.516 7.539 1 95.69 196 ASP B N 1
ATOM 3662 C CA . ASP B 1 196 ? -12.031 11.906 7.996 1 95.69 196 ASP B CA 1
ATOM 3663 C C . ASP B 1 196 ? -12.43 13.258 7.418 1 95.69 196 ASP B C 1
ATOM 3665 O O . ASP B 1 196 ? -12.438 14.266 8.125 1 95.69 196 ASP B O 1
ATOM 3669 N N . LEU B 1 197 ? -12.852 13.258 6.18 1 95.88 197 LEU B N 1
ATOM 3670 C CA . LEU B 1 197 ? -13.172 14.5 5.477 1 95.88 197 LEU B CA 1
ATOM 3671 C C . LEU B 1 197 ? -14.438 15.133 6.047 1 95.88 197 LEU B C 1
ATOM 3673 O O . LEU B 1 197 ? -14.586 16.359 6.016 1 95.88 197 LEU B O 1
ATOM 3677 N N . ASP B 1 198 ? -15.344 14.305 6.578 1 95.75 198 ASP B N 1
ATOM 3678 C CA . ASP B 1 198 ? -16.562 14.844 7.168 1 95.75 198 ASP B CA 1
ATOM 3679 C C . ASP B 1 198 ? -16.25 15.734 8.367 1 95.75 198 ASP B C 1
ATOM 3681 O O . ASP B 1 198 ? -16.781 16.828 8.492 1 95.75 198 ASP B O 1
ATOM 3685 N N . ALA B 1 199 ? -15.422 15.219 9.227 1 96.19 199 ALA B N 1
ATOM 3686 C CA . ALA B 1 199 ? -15.016 16 10.391 1 96.19 199 ALA B CA 1
ATOM 3687 C C . ALA B 1 199 ? -14.312 17.281 9.969 1 96.19 199 ALA B C 1
ATOM 3689 O O . ALA B 1 199 ? -14.547 18.344 10.547 1 96.19 199 ALA B O 1
ATOM 3690 N N . LEU B 1 200 ? -13.477 17.203 8.992 1 96.06 200 LEU B N 1
ATOM 3691 C CA . LEU B 1 200 ? -12.789 18.375 8.477 1 96.06 200 LEU B CA 1
ATOM 3692 C C . LEU B 1 200 ? -13.781 19.391 7.926 1 96.06 200 LEU B C 1
ATOM 3694 O O . LEU B 1 200 ? -13.672 20.594 8.203 1 96.06 200 LEU B O 1
ATOM 3698 N N . GLU B 1 201 ? -14.703 18.906 7.16 1 96.56 201 GLU B N 1
ATOM 3699 C CA . GLU B 1 201 ? -15.703 19.781 6.559 1 96.56 201 GLU B CA 1
ATOM 3700 C C . GLU B 1 201 ? -16.516 20.5 7.625 1 96.56 201 GLU B C 1
ATOM 3702 O O . GLU B 1 201 ? -16.844 21.672 7.48 1 96.56 201 GLU B O 1
ATOM 3707 N N . GLU B 1 202 ? -16.828 19.781 8.594 1 97.19 202 GLU B N 1
ATOM 3708 C CA . GLU B 1 202 ? -17.562 20.391 9.703 1 97.19 202 GLU B CA 1
ATOM 3709 C C . GLU B 1 202 ? -16.781 21.547 10.32 1 97.19 202 GLU B C 1
ATOM 3711 O O . GLU B 1 202 ? -17.344 22.578 10.648 1 97.19 202 GLU B O 1
ATOM 3716 N N . GLY B 1 203 ? -15.523 21.344 10.531 1 97.38 203 GLY B N 1
ATOM 3717 C CA . GLY B 1 203 ? -14.672 22.406 11.031 1 97.38 203 GLY B CA 1
ATOM 3718 C C . GLY B 1 203 ? -14.664 23.625 10.133 1 97.38 203 GLY B C 1
ATOM 3719 O O . GLY B 1 203 ? -14.742 24.766 10.617 1 97.38 203 GLY B O 1
ATOM 3720 N N . TYR B 1 204 ? -14.609 23.422 8.883 1 97.88 204 TYR B N 1
ATOM 3721 C CA . TYR B 1 204 ? -14.625 24.531 7.926 1 97.88 204 TYR B CA 1
ATOM 3722 C C . TYR B 1 204 ? -15.969 25.25 7.949 1 97.88 204 TYR B C 1
ATOM 3724 O O . TYR B 1 204 ? -16.016 26.484 7.875 1 97.88 204 TYR B O 1
ATOM 3732 N N . GLU B 1 205 ? -17 24.484 7.996 1 97.81 205 GLU B N 1
ATOM 3733 C CA . GLU B 1 205 ? -18.328 25.094 8.031 1 97.81 205 GLU B CA 1
ATOM 3734 C C . GLU B 1 205 ? -18.516 25.953 9.273 1 97.81 205 GLU B C 1
ATOM 3736 O O . GLU B 1 205 ? -19.141 27.016 9.211 1 97.81 205 GLU B O 1
ATOM 3741 N N . GLN B 1 206 ? -18.016 25.5 10.352 1 97.12 206 GLN B N 1
ATOM 3742 C CA . GLN B 1 206 ? -18.047 26.312 11.562 1 97.12 206 GLN B CA 1
ATOM 3743 C C . GLN B 1 206 ? -17.25 27.594 11.391 1 97.12 206 GLN B C 1
ATOM 3745 O O . GLN B 1 206 ? -17.688 28.672 11.812 1 97.12 206 GLN B O 1
ATOM 3750 N N . PHE B 1 207 ? -16.078 27.5 10.844 1 97.06 207 PHE B N 1
ATOM 3751 C CA . PHE B 1 207 ? -15.258 28.672 10.555 1 97.06 207 PHE B CA 1
ATOM 3752 C C . PHE B 1 207 ? -16 29.656 9.656 1 97.06 207 PHE B C 1
ATOM 3754 O O . PHE B 1 207 ? -16.016 30.859 9.922 1 97.06 207 PHE B O 1
ATOM 3761 N N . LEU B 1 208 ? -16.641 29.141 8.57 1 97.19 208 LEU B N 1
ATOM 3762 C CA . LEU B 1 208 ? -17.406 29.953 7.637 1 97.19 208 LEU B CA 1
ATOM 3763 C C . LEU B 1 208 ? -18.562 30.656 8.344 1 97.19 208 LEU B C 1
ATOM 3765 O O . LEU B 1 208 ? -18.781 31.859 8.141 1 97.19 208 LEU B O 1
ATOM 3769 N N . ALA B 1 209 ? -19.234 29.938 9.125 1 95.62 209 ALA B N 1
ATOM 3770 C CA . ALA B 1 209 ? -20.375 30.5 9.852 1 95.62 209 ALA B CA 1
ATOM 3771 C C . ALA B 1 209 ? -19.922 31.625 10.781 1 95.62 209 ALA B C 1
ATOM 3773 O O . ALA B 1 209 ? -20.609 32.656 10.898 1 95.62 209 ALA B O 1
ATOM 3774 N N . GLU B 1 210 ? -18.844 31.438 11.398 1 93.19 210 GLU B N 1
ATOM 3775 C CA . GLU B 1 210 ? -18.359 32.375 12.398 1 93.19 210 GLU B CA 1
ATOM 3776 C C . GLU B 1 210 ? -17.828 33.656 11.75 1 93.19 210 GLU B C 1
ATOM 3778 O O . GLU B 1 210 ? -18.016 34.75 12.281 1 93.19 210 GLU B O 1
ATOM 3783 N N . TYR B 1 211 ? -17.266 33.594 10.578 1 94.12 211 TYR B N 1
ATOM 3784 C CA . TYR B 1 211 ? -16.5 34.75 10.086 1 94.12 211 TYR B CA 1
ATOM 3785 C C . TYR B 1 211 ? -17.109 35.281 8.797 1 94.12 211 TYR B C 1
ATOM 3787 O O . TYR B 1 211 ? -16.562 36.219 8.195 1 94.12 211 TYR B O 1
ATOM 3795 N N . SER B 1 212 ? -18.219 34.688 8.359 1 91.75 212 SER B N 1
ATOM 3796 C CA . SER B 1 212 ? -18.875 35.188 7.156 1 91.75 212 SER B CA 1
ATOM 3797 C C . SER B 1 212 ? -19.578 36.531 7.418 1 91.75 212 SER B C 1
ATOM 3799 O O . SER B 1 212 ? -19.797 37.312 6.496 1 91.75 212 SER B O 1
ATOM 3801 N N . GLY B 1 213 ? -19.984 36.781 8.594 1 83.31 213 GLY B N 1
ATOM 3802 C CA 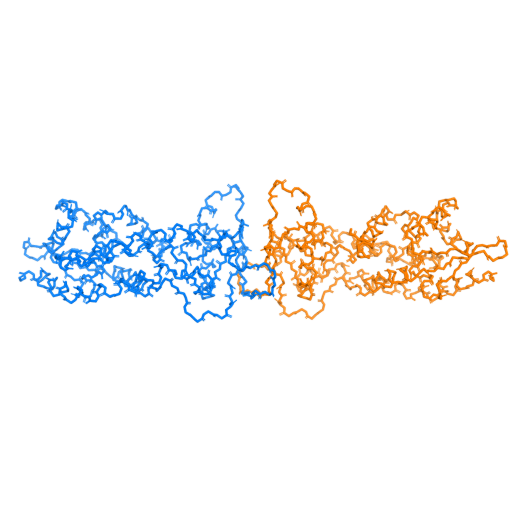. GLY B 1 213 ? -20.719 38 8.906 1 83.31 213 GLY B CA 1
ATOM 3803 C C . GLY B 1 213 ? -19.812 39.188 9.07 1 83.31 213 GLY B C 1
ATOM 3804 O O . GLY B 1 213 ? -18.594 39.062 9.172 1 83.31 213 GLY B O 1
ATOM 3805 N N . ASP B 1 214 ? -20.391 40.438 8.812 1 71.38 214 ASP B N 1
ATOM 3806 C CA . ASP B 1 214 ? -19.672 41.688 8.945 1 71.38 214 ASP B CA 1
ATOM 3807 C C . ASP B 1 214 ? -19.219 41.938 10.383 1 71.38 214 ASP B C 1
ATOM 3809 O O . ASP B 1 214 ? -20.016 41.812 11.312 1 71.38 214 ASP B O 1
ATOM 3813 N N . GLY B 1 215 ? -18.188 41.344 10.734 1 61.41 215 GLY B N 1
ATOM 3814 C CA . GLY B 1 215 ? -17.734 41.531 12.102 1 61.41 215 GLY B CA 1
ATOM 3815 C C . GLY B 1 215 ? -17.312 42.969 12.414 1 61.41 215 GLY B C 1
ATOM 3816 O O . GLY B 1 215 ? -16.609 43.594 11.617 1 61.41 215 GLY B O 1
ATOM 3817 N N . SER B 1 216 ? -18.281 43.719 12.938 1 63.62 216 SER B N 1
ATOM 3818 C CA . SER B 1 216 ? -17.906 45 13.539 1 63.62 216 SER B CA 1
ATOM 3819 C C . SER B 1 216 ? -17.062 44.781 14.789 1 63.62 216 SER B C 1
ATOM 3821 O O . SER B 1 216 ? -17.125 43.719 15.422 1 63.62 216 SER B O 1
ATOM 3823 N N . GLY B 1 217 ? -15.969 45.562 14.781 1 76.75 217 GLY B N 1
ATOM 3824 C CA . GLY B 1 217 ? -15.25 45.469 16.047 1 76.75 217 GLY B CA 1
ATOM 3825 C C . GLY B 1 217 ? -13.781 45.812 15.93 1 76.75 217 GLY B C 1
ATOM 3826 O O . GLY B 1 217 ? -13.367 46.438 14.938 1 76.75 217 GLY B O 1
ATOM 3827 N N . ASP B 1 218 ? -13.086 45.688 16.922 1 90.38 218 ASP B N 1
ATOM 3828 C CA . ASP B 1 218 ? -11.656 45.906 17.109 1 90.38 218 ASP B CA 1
ATOM 3829 C C . ASP B 1 218 ? -10.828 45.062 16.141 1 90.38 218 ASP B C 1
ATOM 3831 O O . ASP B 1 218 ? -10.797 43.812 16.266 1 90.38 218 ASP B O 1
ATOM 3835 N N . ALA B 1 219 ? -10.227 45.781 15.062 1 92.81 219 ALA B N 1
ATOM 3836 C CA . ALA B 1 219 ? -9.484 45.094 14 1 92.81 219 ALA B CA 1
ATOM 3837 C C . ALA B 1 219 ? -8.406 44.188 14.57 1 92.81 219 ALA B C 1
ATOM 3839 O O . ALA B 1 219 ? -8.141 43.125 14.023 1 92.81 219 ALA B O 1
ATOM 3840 N N . MET B 1 220 ? -7.789 44.562 15.578 1 94 220 MET B N 1
ATOM 3841 C CA . MET B 1 220 ? -6.734 43.781 16.203 1 94 220 MET B CA 1
ATOM 3842 C C . MET B 1 220 ? -7.289 42.469 16.781 1 94 220 MET B C 1
ATOM 3844 O O . MET B 1 220 ? -6.738 41.406 16.531 1 94 220 MET B O 1
ATOM 3848 N N . VAL B 1 221 ? -8.375 42.594 17.484 1 93.56 221 VAL B N 1
ATOM 3849 C CA . VAL B 1 221 ? -9 41.438 18.109 1 93.56 221 VAL B CA 1
ATOM 3850 C C . VAL B 1 221 ? -9.516 40.469 17.031 1 93.56 221 VAL B C 1
ATOM 3852 O O . VAL B 1 221 ? -9.289 39.281 17.109 1 93.56 221 VAL B O 1
ATOM 3855 N N . ARG B 1 222 ? -10.133 41.062 16.031 1 93.69 222 ARG B N 1
ATOM 3856 C CA . ARG B 1 222 ? -10.695 40.219 14.961 1 93.69 222 ARG B CA 1
ATOM 3857 C C . ARG B 1 222 ? -9.594 39.5 14.195 1 93.69 222 ARG B C 1
ATOM 3859 O O . ARG B 1 222 ? -9.766 38.344 13.82 1 93.69 222 ARG B O 1
ATOM 3866 N N . THR B 1 223 ? -8.5 40.219 13.984 1 95.38 223 THR B N 1
ATOM 3867 C CA . THR B 1 223 ? -7.379 39.594 13.281 1 95.38 223 THR B CA 1
ATOM 3868 C C . THR B 1 223 ? -6.824 38.406 14.07 1 95.38 223 THR B C 1
ATOM 3870 O O . THR B 1 223 ? -6.605 37.344 13.516 1 95.38 223 THR B O 1
ATOM 3873 N N . VAL B 1 224 ? -6.641 38.562 15.336 1 95.88 224 VAL B N 1
ATOM 3874 C CA . VAL B 1 224 ? -6.082 37.5 16.172 1 95.88 224 VAL B CA 1
ATOM 3875 C C . VAL B 1 224 ? -7.047 36.312 16.219 1 95.88 224 VAL B C 1
ATOM 3877 O O . VAL B 1 224 ? -6.641 35.156 16.062 1 95.88 224 VAL B O 1
ATOM 3880 N N . GLN B 1 225 ? -8.336 36.594 16.438 1 94.5 225 GLN B N 1
ATOM 3881 C CA . GLN B 1 225 ? -9.336 35.562 16.5 1 94.5 225 GLN B CA 1
ATOM 3882 C C . GLN B 1 225 ? -9.398 34.75 15.195 1 94.5 225 GLN B C 1
ATOM 3884 O O . GLN B 1 225 ? -9.469 33.531 15.211 1 94.5 225 GLN B O 1
ATOM 3889 N N . LEU B 1 226 ? -9.352 35.469 14.078 1 95.81 226 LEU B N 1
ATOM 3890 C CA . LEU B 1 226 ? -9.398 34.844 12.758 1 95.81 226 LEU B CA 1
ATOM 3891 C C . LEU B 1 226 ? -8.211 33.906 12.547 1 95.81 226 LEU B C 1
ATOM 3893 O O . LEU B 1 226 ? -8.398 32.75 12.18 1 95.81 226 LEU B O 1
ATOM 3897 N N . VAL B 1 227 ? -6.996 34.438 12.773 1 96.94 227 VAL B N 1
ATOM 3898 C CA . VAL B 1 227 ? -5.777 33.656 12.547 1 96.94 227 VAL B CA 1
ATOM 3899 C C . VAL B 1 227 ? -5.719 32.5 13.523 1 96.94 227 VAL B C 1
ATOM 3901 O O . VAL B 1 227 ? -5.355 31.375 13.148 1 96.94 227 VAL B O 1
ATOM 3904 N N . HIS B 1 228 ? -6.129 32.781 14.719 1 95.94 228 HIS B N 1
ATOM 3905 C CA . HIS B 1 228 ? -6.109 31.75 15.758 1 95.94 228 HIS B CA 1
ATOM 3906 C C . HIS B 1 228 ? -7.043 30.594 15.406 1 95.94 228 HIS B C 1
ATOM 3908 O O . HIS B 1 228 ? -6.695 29.422 15.602 1 95.94 228 HIS B O 1
ATOM 3914 N N . ALA B 1 229 ? -8.156 30.891 14.93 1 95.38 229 ALA B N 1
ATOM 3915 C CA . ALA B 1 229 ? -9.125 29.875 14.539 1 95.38 229 ALA B CA 1
ATOM 3916 C C . ALA B 1 229 ? -8.648 29.109 13.305 1 95.38 229 ALA B C 1
ATOM 3918 O O . ALA B 1 229 ? -8.938 27.906 13.164 1 95.38 229 ALA B O 1
ATOM 3919 N N . TRP B 1 230 ? -7.902 29.719 12.438 1 97.06 230 TRP B N 1
ATOM 3920 C CA . TRP B 1 230 ? -7.496 29.156 11.148 1 97.06 230 TRP B CA 1
ATOM 3921 C C . TRP B 1 230 ? -6.305 28.219 11.32 1 97.06 230 TRP B C 1
ATOM 3923 O O . TRP B 1 230 ? -6.176 27.234 10.594 1 97.06 230 TRP B O 1
ATOM 3933 N N . ARG B 1 231 ? -5.449 28.469 12.227 1 94.81 231 ARG B N 1
ATOM 3934 C CA . ARG B 1 231 ? -4.117 27.891 12.289 1 94.81 231 ARG B CA 1
ATOM 3935 C C . ARG B 1 231 ? -4.195 26.391 12.586 1 94.81 231 ARG B C 1
ATOM 3937 O O . ARG B 1 231 ? -3.203 25.672 12.445 1 94.81 231 ARG B O 1
ATOM 3944 N N . ARG B 1 232 ? -5.352 25.859 12.961 1 92.56 232 ARG B N 1
ATOM 3945 C CA . ARG B 1 232 ? -5.5 24.438 13.211 1 92.56 232 ARG B CA 1
ATOM 3946 C C . ARG B 1 232 ? -5.609 23.656 11.898 1 92.56 232 ARG B C 1
ATOM 3948 O O . ARG B 1 232 ? -5.238 22.484 11.828 1 92.56 232 ARG B O 1
ATOM 3955 N N . PHE B 1 233 ? -6.066 24.281 10.867 1 96.19 233 PHE B N 1
ATOM 3956 C CA . PHE B 1 233 ? -6.418 23.578 9.633 1 96.19 233 PHE B CA 1
ATOM 3957 C C . PHE B 1 233 ? -5.168 23.094 8.914 1 96.19 233 PHE B C 1
ATOM 3959 O O . PHE B 1 233 ? -5.098 21.938 8.5 1 96.19 233 PHE B O 1
ATOM 3966 N N . PRO B 1 234 ? -4.102 23.922 8.82 1 94.12 234 PRO B N 1
ATOM 3967 C CA . PRO B 1 234 ? -2.906 23.406 8.148 1 94.12 234 PRO B CA 1
ATOM 3968 C C . PRO B 1 234 ? -2.297 22.203 8.867 1 94.12 234 PRO B C 1
ATOM 3970 O O . PRO B 1 234 ? -1.518 21.453 8.273 1 94.12 234 PRO B O 1
ATOM 3973 N N . ARG B 1 235 ? -2.688 22.016 10.102 1 88.81 235 ARG B N 1
ATOM 3974 C CA . ARG B 1 235 ? -2.143 20.906 10.883 1 88.81 235 ARG B CA 1
ATOM 3975 C C . ARG B 1 235 ? -2.916 19.609 10.617 1 88.81 235 ARG B C 1
ATOM 3977 O O . ARG B 1 235 ? -2.348 18.516 10.672 1 88.81 235 ARG B O 1
ATOM 3984 N N . VAL B 1 236 ? -4.172 19.75 10.273 1 92.69 236 VAL B N 1
ATOM 3985 C CA . VAL B 1 236 ? -4.996 18.531 10.258 1 92.69 236 VAL B CA 1
ATOM 3986 C C . VAL B 1 236 ? -5.477 18.25 8.836 1 92.69 236 VAL B C 1
ATOM 3988 O O . VAL B 1 236 ? -5.906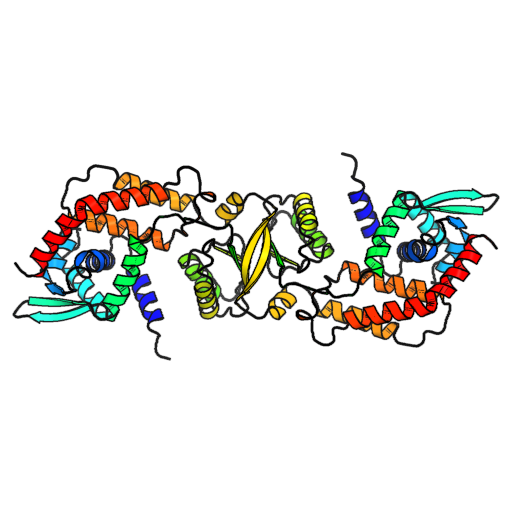 17.141 8.531 1 92.69 236 VAL B O 1
ATOM 3991 N N . ASP B 1 237 ? -5.512 19.25 8.008 1 96.19 237 ASP B N 1
ATOM 3992 C CA . ASP B 1 237 ? -5.988 19.109 6.637 1 96.19 237 ASP B CA 1
ATOM 3993 C C . ASP B 1 237 ? -4.844 18.719 5.699 1 96.19 237 ASP B C 1
ATOM 3995 O O . ASP B 1 237 ? -3.869 19.453 5.562 1 96.19 237 ASP B O 1
ATOM 3999 N N . PRO B 1 238 ? -4.957 17.578 4.992 1 95.62 238 PRO B N 1
ATOM 4000 C CA . PRO B 1 238 ? -3.91 17.141 4.07 1 95.62 238 PRO B CA 1
ATOM 4001 C C . PRO B 1 238 ? -3.865 17.969 2.789 1 95.62 238 PRO B C 1
ATOM 4003 O O . PRO B 1 238 ? -2.924 17.844 2 1 95.62 238 PRO B O 1
ATOM 4006 N N . ALA B 1 239 ? -4.855 18.859 2.617 1 96.25 239 ALA B N 1
ATOM 4007 C CA . ALA B 1 239 ? -4.941 19.672 1.4 1 96.25 239 ALA B CA 1
ATOM 4008 C C . ALA B 1 239 ? -4.879 18.781 0.156 1 96.25 239 ALA B C 1
ATOM 4010 O O . ALA B 1 239 ? -3.973 18.922 -0.668 1 96.25 239 ALA B O 1
ATOM 4011 N N . LEU B 1 240 ? -5.867 17.953 -0.09 1 97.38 240 LEU B N 1
ATOM 4012 C CA . LEU B 1 240 ? -5.941 17.031 -1.219 1 97.38 240 LEU B CA 1
ATOM 4013 C C . LEU B 1 240 ? -6.289 17.781 -2.504 1 97.38 240 LEU B C 1
ATOM 4015 O O . LEU B 1 240 ? -6.789 18.906 -2.459 1 97.38 240 LEU B O 1
ATOM 4019 N N . PRO B 1 241 ? -6 17.156 -3.604 1 96.75 241 PRO B N 1
ATOM 4020 C CA . PRO B 1 241 ? -6.445 17.75 -4.867 1 96.75 241 PRO B CA 1
ATOM 4021 C C . PRO B 1 241 ? -7.961 17.906 -4.941 1 96.75 241 PRO B C 1
ATOM 4023 O O . PRO B 1 241 ? -8.703 17.047 -4.461 1 96.75 241 PRO B O 1
ATOM 4026 N N . THR B 1 242 ? -8.367 18.969 -5.574 1 93.06 242 THR B N 1
ATOM 4027 C CA . THR B 1 242 ? -9.781 19.281 -5.68 1 93.06 242 THR B CA 1
ATOM 4028 C C . THR B 1 242 ? -10.555 18.109 -6.293 1 93.06 242 THR B C 1
ATOM 4030 O O . THR B 1 242 ? -11.711 17.875 -5.938 1 93.06 242 THR B O 1
ATOM 4033 N N . THR B 1 243 ? -9.922 17.375 -7.211 1 93.31 243 THR B N 1
ATOM 4034 C CA . THR B 1 243 ? -10.562 16.266 -7.906 1 93.31 243 THR B CA 1
ATOM 4035 C C . THR B 1 243 ? -10.859 15.117 -6.945 1 93.31 243 THR B C 1
ATOM 4037 O O . THR B 1 243 ? -11.664 14.234 -7.25 1 93.31 243 THR B O 1
ATOM 4040 N N . LEU B 1 244 ? -10.211 15.117 -5.766 1 95.75 244 LEU B N 1
ATOM 4041 C CA . LEU B 1 244 ? -10.406 14.055 -4.793 1 95.75 244 LEU B CA 1
ATOM 4042 C C . LEU B 1 244 ? -11.312 14.516 -3.654 1 95.75 244 LEU B C 1
ATOM 4044 O O . LEU B 1 244 ? -11.594 13.75 -2.73 1 95.75 244 LEU B O 1
ATOM 4048 N N . LEU B 1 245 ? -11.695 15.773 -3.729 1 95.25 245 LEU B N 1
ATOM 4049 C CA . LEU B 1 245 ? -12.516 16.359 -2.68 1 95.25 245 LEU B CA 1
ATOM 4050 C C . LEU B 1 245 ? -13.984 16.422 -3.104 1 95.25 245 LEU B C 1
ATOM 4052 O O . LEU B 1 245 ? -14.289 16.391 -4.297 1 95.25 245 LEU B O 1
ATOM 4056 N N . PRO B 1 246 ? -14.891 16.391 -2.094 1 92.31 246 PRO B N 1
ATOM 4057 C CA . PRO B 1 246 ? -16.297 16.578 -2.443 1 92.31 246 PRO B CA 1
ATOM 4058 C C . PRO B 1 246 ? -16.547 17.875 -3.227 1 92.31 246 PRO B C 1
ATOM 4060 O O . PRO B 1 246 ? -15.766 18.812 -3.119 1 92.31 246 PRO B O 1
ATOM 4063 N N . ALA B 1 247 ? -17.609 17.797 -3.93 1 91.31 247 ALA B N 1
ATOM 4064 C CA . ALA B 1 247 ? -18 19 -4.652 1 91.31 247 ALA B CA 1
ATOM 4065 C C . ALA B 1 247 ? -18.266 20.156 -3.688 1 91.31 247 ALA B C 1
ATOM 4067 O O . ALA B 1 247 ? -18.844 19.953 -2.615 1 91.31 247 ALA B O 1
ATOM 4068 N N . ARG B 1 248 ? -17.797 21.406 -4.023 1 91.12 248 ARG B N 1
ATOM 4069 C CA . ARG B 1 248 ? -17.984 22.625 -3.229 1 91.12 248 ARG B CA 1
ATOM 4070 C C . ARG B 1 248 ? -17.344 22.469 -1.852 1 91.12 248 ARG B C 1
ATOM 4072 O O . ARG B 1 248 ? -17.969 22.797 -0.837 1 91.12 248 ARG B O 1
ATOM 4079 N N . TRP B 1 249 ? -16.312 21.891 -1.835 1 94.5 249 TRP B N 1
ATOM 4080 C CA . TRP B 1 249 ? -15.539 21.656 -0.622 1 94.5 249 TRP B CA 1
ATOM 4081 C C . TRP B 1 249 ? -15.445 22.938 0.216 1 94.5 249 TRP B C 1
ATOM 4083 O O . TRP B 1 249 ? -14.992 23.969 -0.271 1 94.5 249 TRP B O 1
ATOM 4093 N N . SER B 1 250 ? -15.844 22.859 1.441 1 96.94 250 SER B N 1
ATOM 4094 C CA . SER B 1 250 ? -15.898 23.984 2.371 1 96.94 250 SER B CA 1
ATOM 4095 C C . SER B 1 250 ? -14.508 24.531 2.662 1 96.94 250 SER B C 1
ATOM 4097 O O . SER B 1 250 ? -14.344 25.719 2.971 1 96.94 250 SER B O 1
ATOM 4099 N N . GLY B 1 251 ? 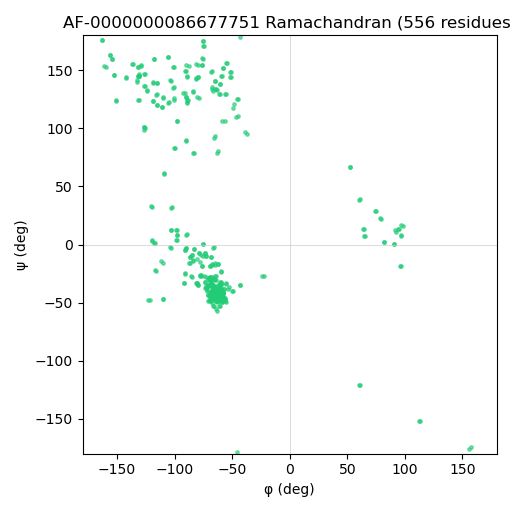-13.531 23.672 2.539 1 97.38 251 GLY B N 1
ATOM 4100 C CA . GLY B 1 251 ? -12.172 24.109 2.811 1 97.38 251 GLY B CA 1
ATOM 4101 C C . GLY B 1 251 ? -11.711 25.219 1.886 1 97.38 251 GLY B C 1
ATOM 4102 O O . GLY B 1 251 ? -11.125 26.203 2.336 1 97.38 251 GLY B O 1
ATOM 4103 N N . VAL B 1 252 ? -12 25.078 0.693 1 95.62 252 VAL B N 1
ATOM 4104 C CA . VAL B 1 252 ? -11.602 26.078 -0.291 1 95.62 252 VAL B CA 1
ATOM 4105 C C . VAL B 1 252 ? -12.312 27.406 -0.012 1 95.62 252 VAL B C 1
ATOM 4107 O O . VAL B 1 252 ? -11.703 28.469 -0.042 1 95.62 252 VAL B O 1
ATOM 4110 N N . ARG B 1 253 ? -13.516 27.344 0.296 1 96.31 253 ARG B N 1
ATOM 4111 C CA . ARG B 1 253 ? -14.305 28.531 0.629 1 96.31 253 ARG B CA 1
ATOM 4112 C C . ARG B 1 253 ? -13.789 29.188 1.907 1 96.31 253 ARG B C 1
ATOM 4114 O O . ARG B 1 253 ? -13.727 30.406 2 1 96.31 253 ARG B O 1
ATOM 4121 N N . ALA B 1 254 ? -13.477 28.344 2.824 1 97.94 254 ALA B N 1
ATOM 4122 C CA . ALA B 1 254 ? -12.945 28.844 4.09 1 97.94 254 ALA B CA 1
ATOM 4123 C C . ALA B 1 254 ? -11.617 29.562 3.879 1 97.94 254 ALA B C 1
ATOM 4125 O O . ALA B 1 254 ? -11.367 30.609 4.469 1 97.94 254 ALA B O 1
ATOM 4126 N N . ALA B 1 255 ? -10.789 29.016 3.064 1 97.31 255 ALA B N 1
ATOM 4127 C CA . ALA B 1 255 ? -9.5 29.625 2.775 1 97.31 255 ALA B CA 1
ATOM 4128 C C . ALA B 1 255 ? -9.672 30.984 2.107 1 97.31 255 ALA B C 1
ATOM 4130 O O . ALA B 1 255 ? -8.953 31.938 2.426 1 97.31 255 ALA B O 1
ATOM 4131 N N . GLU B 1 256 ? -10.594 31.031 1.229 1 96.38 256 GLU B N 1
ATOM 4132 C CA . GLU B 1 256 ? -10.891 32.312 0.569 1 96.38 256 GLU B CA 1
ATOM 4133 C C . GLU B 1 256 ? -11.391 33.344 1.568 1 96.38 256 GLU B C 1
ATOM 4135 O O . GLU B 1 256 ? -10.984 34.5 1.518 1 96.38 256 GLU B O 1
ATOM 4140 N N . LEU B 1 257 ? -12.258 32.906 2.404 1 96.81 257 LEU B N 1
ATOM 4141 C CA . LEU B 1 257 ? -12.781 33.812 3.428 1 96.81 257 LEU B CA 1
ATOM 4142 C C . LEU B 1 257 ? -11.664 34.312 4.348 1 96.81 257 LEU B C 1
ATOM 4144 O O . LEU B 1 257 ? -11.594 35.5 4.672 1 96.81 257 LEU B O 1
ATOM 4148 N N . PHE B 1 258 ? -10.836 33.406 4.75 1 97.5 258 PHE B N 1
ATOM 4149 C CA . PHE B 1 258 ? -9.719 33.75 5.613 1 97.5 258 PHE B CA 1
ATOM 4150 C C . PHE B 1 258 ? -8.867 34.844 4.973 1 97.5 258 PHE B C 1
ATOM 4152 O O . PHE B 1 258 ? -8.555 35.844 5.609 1 97.5 258 PHE B O 1
ATOM 4159 N N . THR B 1 259 ? -8.539 34.625 3.756 1 96.38 259 THR B N 1
ATOM 4160 C CA . THR B 1 259 ? -7.711 35.562 3.021 1 96.38 259 THR B CA 1
ATOM 4161 C C . THR B 1 259 ? -8.398 36.938 2.918 1 96.38 259 THR B C 1
ATOM 4163 O O . THR B 1 259 ? -7.77 37.969 3.156 1 96.38 259 THR B O 1
ATOM 4166 N N . ARG B 1 260 ? -9.609 36.969 2.605 1 94.88 260 ARG B N 1
ATOM 4167 C CA . ARG B 1 260 ? -10.383 38.188 2.443 1 94.88 260 ARG B CA 1
ATOM 4168 C C . ARG B 1 260 ? -10.5 38.938 3.768 1 94.88 260 ARG B C 1
ATOM 4170 O O . ARG B 1 260 ? -10.273 40.156 3.822 1 94.88 260 ARG B O 1
ATOM 4177 N N . ARG B 1 261 ? -10.82 38.219 4.789 1 95.06 261 ARG B N 1
ATOM 4178 C CA . ARG B 1 261 ? -11.008 38.844 6.094 1 95.06 261 ARG B CA 1
ATOM 4179 C C . ARG B 1 261 ? -9.688 39.375 6.652 1 95.06 261 ARG B C 1
ATOM 4181 O O . ARG B 1 261 ? -9.633 40.438 7.242 1 95.06 261 ARG B O 1
ATOM 4188 N N . ARG B 1 262 ? -8.719 38.594 6.508 1 94.44 262 ARG B N 1
ATOM 4189 C CA . ARG B 1 262 ? -7.418 39.062 6.973 1 94.44 262 ARG B CA 1
ATOM 4190 C C . ARG B 1 262 ? -7.016 40.375 6.262 1 94.44 262 ARG B C 1
ATOM 4192 O O . ARG B 1 262 ? -6.5 41.281 6.891 1 94.44 262 ARG B O 1
ATOM 4199 N N . ALA B 1 263 ? -7.223 40.406 4.984 1 93.5 263 ALA B N 1
ATOM 4200 C CA . ALA B 1 263 ? -6.887 41.594 4.203 1 93.5 263 ALA B CA 1
ATOM 4201 C C . ALA B 1 263 ? -7.664 42.812 4.695 1 93.5 263 ALA B C 1
ATOM 4203 O O . ALA B 1 263 ? -7.148 43.906 4.672 1 93.5 263 ALA B O 1
ATOM 4204 N N . GLN B 1 264 ? -8.82 42.594 5.145 1 92.75 264 GLN B N 1
ATOM 4205 C CA . GLN B 1 264 ? -9.703 43.656 5.613 1 92.75 264 GLN B CA 1
ATOM 4206 C C . GLN B 1 264 ? -9.164 44.281 6.891 1 92.75 264 GLN B C 1
ATOM 4208 O O . GLN B 1 264 ? -9.266 45.5 7.078 1 92.75 264 GLN B O 1
ATOM 4213 N N . TRP B 1 265 ? -8.562 43.469 7.73 1 93.31 265 TRP B N 1
ATOM 4214 C CA . TRP B 1 265 ? -8.266 43.969 9.07 1 93.31 265 TRP B CA 1
ATOM 4215 C C . TRP B 1 265 ? -6.762 44.125 9.266 1 93.31 265 TRP B C 1
ATOM 4217 O O . TRP B 1 265 ? -6.324 44.812 10.188 1 93.31 265 TRP B O 1
ATOM 4227 N N . HIS B 1 266 ? -5.973 43.594 8.445 1 92.94 266 HIS B N 1
ATOM 4228 C CA . HIS B 1 266 ? -4.543 43.438 8.664 1 92.94 266 HIS B CA 1
ATOM 4229 C C . HIS B 1 266 ? -3.846 44.781 8.797 1 92.94 266 HIS B C 1
ATOM 4231 O O . HIS B 1 266 ? -3.1 45 9.758 1 92.94 266 HIS B O 1
ATOM 4237 N N . ALA B 1 267 ? -4.094 45.656 7.914 1 93.31 267 ALA B N 1
ATOM 4238 C CA . ALA B 1 267 ? -3.391 46.938 7.902 1 93.31 267 ALA B CA 1
ATOM 4239 C C . ALA B 1 267 ? -3.689 47.75 9.164 1 93.31 267 ALA B C 1
ATOM 4241 O O . ALA B 1 267 ? -2.779 48.312 9.797 1 93.31 267 ALA B O 1
ATOM 4242 N N . ALA B 1 268 ? -4.922 47.844 9.531 1 94.25 268 ALA B N 1
ATOM 4243 C CA . ALA B 1 268 ? -5.324 48.594 10.719 1 94.25 268 ALA B CA 1
ATOM 4244 C C . ALA B 1 268 ? -4.75 47.938 11.984 1 94.25 268 ALA B C 1
ATOM 4246 O O . ALA B 1 268 ? -4.293 48.656 12.891 1 94.25 268 ALA B O 1
ATOM 4247 N N . ALA B 1 269 ? -4.789 46.688 12.008 1 95.62 269 ALA B N 1
ATOM 4248 C CA . ALA B 1 269 ? -4.289 45.938 13.172 1 95.62 269 ALA B CA 1
ATOM 4249 C C . ALA B 1 269 ? -2.779 46.125 13.32 1 95.62 269 ALA B C 1
ATOM 4251 O O . ALA B 1 269 ? -2.279 46.344 14.43 1 95.62 269 ALA B O 1
ATOM 4252 N N . GLN B 1 270 ? -2.053 46.125 12.219 1 95.19 270 GLN B N 1
ATOM 4253 C CA . GLN B 1 270 ? -0.606 46.312 12.25 1 95.19 270 GLN B CA 1
ATOM 4254 C C . GLN B 1 270 ? -0.245 47.719 12.719 1 95.19 270 GLN B C 1
ATOM 4256 O O . GLN B 1 270 ? 0.691 47.875 13.508 1 95.19 270 GLN B O 1
ATOM 4261 N N . ALA B 1 271 ? -0.951 48.656 12.227 1 93.69 271 ALA B N 1
ATOM 4262 C CA . ALA B 1 271 ? -0.696 50.062 12.594 1 93.69 271 ALA B CA 1
ATOM 4263 C C . ALA B 1 271 ? -0.912 50.281 14.094 1 93.69 271 ALA B C 1
ATOM 4265 O O . ALA B 1 271 ? -0.118 50.938 14.75 1 93.69 271 ALA B O 1
ATOM 4266 N N . GLU B 1 272 ? -1.941 49.688 14.523 1 94.62 272 GLU B N 1
ATOM 4267 C CA . GLU B 1 272 ? -2.232 49.812 15.953 1 94.62 272 GLU B CA 1
ATOM 4268 C C . GLU B 1 272 ? -1.151 49.156 16.797 1 94.62 272 GLU B C 1
ATOM 4270 O O . GLU B 1 272 ? -0.744 49.688 17.828 1 94.62 272 GLU B O 1
ATOM 4275 N N . TRP B 1 273 ? -0.696 48.031 16.406 1 95.06 273 TRP B N 1
ATOM 4276 C CA . TRP B 1 273 ? 0.355 47.312 17.141 1 95.06 273 TRP B CA 1
ATOM 4277 C C . TRP B 1 273 ? 1.637 48.156 17.172 1 95.06 273 TRP B C 1
ATOM 4279 O O . TRP B 1 273 ? 2.285 48.25 18.219 1 95.06 273 TRP B O 1
ATOM 4289 N N . ARG B 1 274 ? 2.01 48.688 16.109 1 92.19 274 ARG B N 1
ATOM 4290 C CA . ARG B 1 274 ? 3.234 49.5 16.031 1 92.19 274 ARG B CA 1
ATOM 4291 C C . ARG B 1 274 ? 3.17 50.688 16.969 1 92.19 274 ARG B C 1
ATOM 4293 O O . ARG B 1 274 ? 4.176 51.062 17.578 1 92.19 274 ARG B O 1
ATOM 4300 N N . GLN B 1 275 ? 1.989 51.156 17.125 1 89.5 275 GLN B N 1
ATOM 4301 C CA . GLN B 1 275 ? 1.802 52.281 18.047 1 89.5 275 GLN B CA 1
ATOM 4302 C C . GLN B 1 275 ? 1.954 51.844 19.484 1 89.5 275 GLN B C 1
ATOM 4304 O O . GLN B 1 275 ? 2.547 52.562 20.297 1 89.5 275 GLN B O 1
ATOM 4309 N N . GLN B 1 276 ? 1.495 50.656 19.766 1 87.5 276 GLN B N 1
ATOM 4310 C CA . GLN B 1 276 ? 1.509 50.125 21.141 1 87.5 276 GLN B CA 1
ATOM 4311 C C . GLN B 1 276 ? 2.887 49.594 21.5 1 87.5 276 GLN B C 1
ATOM 4313 O O . GLN B 1 276 ? 3.305 49.688 22.656 1 87.5 276 GLN B O 1
ATOM 4318 N N . ALA B 1 277 ? 3.586 49.031 20.578 1 83.38 277 ALA B N 1
ATOM 4319 C CA . ALA B 1 277 ? 4.867 48.375 20.828 1 83.38 277 ALA B CA 1
ATOM 4320 C C . ALA B 1 277 ? 5.949 49.406 21.172 1 83.38 277 ALA B C 1
ATOM 4322 O O . ALA B 1 277 ? 6.891 49.094 21.906 1 83.38 277 ALA B O 1
ATOM 4323 N N . SER B 1 278 ? 5.867 50.594 20.672 1 75.12 278 SER B N 1
ATOM 4324 C CA . SER B 1 278 ? 6.859 51.625 20.875 1 75.12 278 SER B CA 1
ATOM 4325 C C . SER B 1 278 ? 6.535 52.469 22.109 1 75.12 278 SER B C 1
ATOM 4327 O O . SER B 1 278 ? 7.34 53.312 22.531 1 75.12 278 SER B O 1
ATOM 4329 N N . GLY B 1 279 ? 5.586 52.062 22.844 1 69.12 279 GLY B N 1
ATOM 4330 C CA . GLY B 1 279 ? 5.199 52.844 24.016 1 69.12 279 GLY B CA 1
ATOM 4331 C C . GLY B 1 279 ? 4.629 54.188 23.656 1 69.12 279 GLY B C 1
ATOM 4332 O O . GLY B 1 279 ? 4.652 55.125 24.484 1 69.12 279 GLY B O 1
ATOM 4333 N N . ASP B 1 280 ? 4.418 54.438 22.422 1 56.28 280 ASP B N 1
ATOM 4334 C CA . ASP B 1 280 ? 3.826 55.719 22.062 1 56.28 280 ASP B CA 1
ATOM 4335 C C . ASP B 1 280 ? 2.311 55.688 22.25 1 56.28 280 ASP B C 1
ATOM 4337 O O . ASP B 1 280 ? 1.681 54.656 22.156 1 56.28 280 ASP B O 1
#

Organism: NCBI:txid175570

Sequence (560 aa):
MPRTNDDEASVASRRHAAGADSAPGLLLTVLGEFLLPSGGAALTAAFIDVLGRLGVEEKAARQALMRTAADGLLHARRVGRRTLWRLTAKGEQFLSEGAERIYGFQASQAGWDGRWLIVLARAPQTDRAARHVLRTRMMWAGFGSPAPGVWISTHVDRAKEAERVLHEAGLDDGQIFLAEHHAGGPLDAMVRQAWDLDALEEGYEQFLAEYSGDGSGDAMVRTVQLVHAWRRFPRVDPALPTTLLPARWSGVRAAELFTRRRAQWHAAAQAEWRQQASGDMPRTNDDEASVASRRHAAGADSAPGLLLTVLGEFLLPSGGAALTAAFIDVLGRLGVEEKAARQALMRTAADGLLHARRVGRRTLWRLTAKGEQFLSEGAERIYGFQASQAGWDGRWLIVLARAPQTDRAARHVLRTRMMWAGFGSPAPGVWISTHVDRAKEAERVLHEAGLDDGQIFLAEHHAGGPLDAMVRQAWDLDALEEGYEQFLAEYSGDGSGDAMVRTVQLVHAWRRFPRVDPALPTTLLPARWSGVRAAELFTRRRAQWHAAAQAEWRQQASGD

=== Feature glossary ===
Feature key, reading from the visual/contextual features back to the raw sequence:

Rendered structure images. Six rendered views show the 3D structure from the faces of a cube — i.e. along ±x, ±y, ±z. Rendering representation is drawn randomly per protein from cartoon (secondary-structure ribbons), sticks (backbone bonds), or molecular surface; coloring is either N→C rainbow (blue at the N-terminus through red at the C-terminus) or one color per chain.

Contact-map, Ramachandran, and PAE plots. The contact map is a binary N×N matrix image: pixel (i, j) is dark where Cα_i and Cα_j are within 8 Å and |i−j|>4. Because the |i−j|>4 filter removes local helical contacts, off-diagonal stripes parallel to the main diagonal indicate parallel β-sheets; stripes perpendicular to it indicate antiparallel β-sheets. The Ramachandran plot scatters every residue's (φ, ψ) pair against the sterically allowed regions. The PAE heatmap renders the predicted-aligned-error matrix.

InterPro / GO / CATH / organism. Database cross-references. InterPro integrates a dozen domain/family signature databases into unified entries with residue-range hits. GO terms attach function/process/location labels with evidence codes. CATH codes position the fold in a four-level structural taxonomy. Organism is the NCBI-taxonomy species name.

Nearest PDB structures. The Foldseek neighbor list gives the closest experimentally determined structures in the PDB, ranked by structural alignment. TM-score near 1 means near-identical fold; near 0.3 means only rough topology match. This is how one finds what a novel AlphaFold prediction most resembles in the solved-structure universe.

Predicted aligned error. PAE(i, j) answers: if I align the predicted and true structures on residue i, how far off (in Å) do I expect residue j to be? A block-diagonal PAE matrix with low values on the blocks and high values off-diagonal is the signature of a multi-domain protein with confidently predicted domains but uncertain inter-domain orientation.

Solvent-accessible surface area. Accessible surface area quantifies burial. A residue with SASA near zero is packed into the hydrophobic core; one with SASA >100 Å² sits on the surface. Computed here via the Shrake–Rupley numerical algorithm with a 1.4 Å probe.

B-factor. B-factor (Debye–Waller factor) reflects atomic displacement in the crystal lattice. It is an experimental observable (units Å²), not a prediction; low values mean the atom is pinned down, high values mean it moves or is heterogeneous across the crystal.

pLDDT. For AlphaFold models, the B-factor field carries pLDDT — the model's own estimate of local accuracy on a 0–100 scale. Regions with pLDDT<50 should be treated as essentially unmodeled; they often correspond to intrinsically disordered segments.

Backbone torsions (φ/ψ). φ (phi) and ψ (psi) are the two rotatable backbone dihedrals per residue: φ is the C(i-1)–N–Cα–C torsion, ψ is the N–Cα–C–N(i+1) torsion, both in degrees on (−180°, 180°]. α-helical residues cluster near (−60°, −45°); β-strand residues near (−120°, +130°). A Ramachandran plot is simply a scatter of (φ, ψ) for every residue.

Radius of gyration, Cα contacts, bounding box. Radius of gyration (Rg) is the root-mean-square distance of Cα atoms from their centroid — a single number for overall size and compactness. A globular domain of N residues has Rg ≈ 2.2·N^0.38 Å; an extended or disordered chain has a much larger Rg. The Cα contact count is the number of residue pairs whose Cα atoms are within 8 Å and are more than four positions apart in sequence — a standard proxy for tertiary packing density. The bounding box is the smallest axis-aligned box enclosing all Cα atoms.

Secondary structure (3-state, P-SEA). Three-state secondary structure (P-SEA) collapses the eight DSSP classes into helix (a), strand (b), and coil (c). P-SEA assigns these from Cα geometry alone — distances and angles — without requiring backbone oxygens, so it works on any Cα trace.

Secondary structure (8-state, DSSP). DSSP 8-state secondary structure assigns each residue one of H (α-helix), G (3₁₀-helix), I (π-helix), E (extended β-strand), B (isolated β-bridge), T (hydrogen-bonded turn), S (bend), or '-' (coil). The assignment is computed from backbone hydrogen-bond geometry via the Kabsch–Sander algorithm.

Foldseek 3Di. A 3Di character summarizes, for each residue, the relative orientation of the Cα frame of its nearest spatial neighbor. Because it encodes fold topology rather than chemistry, 3Di alignments detect remote structural similarity that sequence alignment misses.

mmCIF coordinates. The mmCIF block holds the 3D Cartesian coordinates of each backbone atom (N, Cα, C, O) in ångströms. mmCIF is the PDB's canonical archive format — a tagged-loop text representation of the atomic model.

Sequence. Sequence gives the chain of amino acids in standard one-letter code (A=alanine, C=cysteine, …, Y=tyrosine), read N→C. It is the only feature that is directly encoded by the gene; all structural features are derived from the folded form of this sequence.